Protein 7VTK (pdb70)

B-factor: mean 21.75, std 7.98, range [7.09, 52.92]

Sequence (373 aa):
ATCELALENKSLPGTVHAYVTGHEQGTDRWVLLRPDGSVYRPDSPGAPQTPLPVDCAIPLKGAGAGPVVMTLPQMYGARVYFVRDDKLDFYLNPGPSLVEPAFATPTDPNYGRTWSFCEFTFNPQQLYANISYVDLVTALPIGLTLEGDSTHTVAPLPDGAVQRIADDLTAQAASDGQPWDKLVTRGSDGQVLRVVSPQNLMAPFFDRPDQMPFRDLFTAQIDEVWEKYRSTDLRIDLQGGRGTLAGRVSGDTLTFEGGHTFVKPTSKDIFTCNHGPFANDPADSDDKKALLARIAAGFNRSIMLSHPQQPNGTTVADYYKGGVTNHWSRVVHANSPIGYAFPYDDVRPDGEPDVSGAAHDGNPRRFTVSVGS

Radius of gyration: 21.3 Å; Cα contacts (8 Å, |Δi|>4): 902; chains: 1; bounding box: 56×51×54 Å

InterPro domains:
  IPR006311 Twin-arginine translocation pathway, signal sequence [PS51318] (1-33)
  IPR032477 Glycoside hydrolase 64 [PF16483] (35-404)
  IPR032477 Glycoside hydrolase 64 [PS52006] (31-406)
  IPR037176 Osmotin/thaumatin-like superfamily [G3DSA:2.60.110.10] (38-381)
  IPR037398 Glucan endo-1,3-beta-glucosidase [PTHR38165] (27-406)
  IPR042517 Beta-1,3-glucanase, N-terminal, subdomain 2 [G3DSA:3.30.920.50] (247-358)

Organism: Streptomyces pratensis (strain ATCC 33331 / IAF-45CD) (NCBI:txid591167)

Nearest PDB structures (foldseek):
  7vtk-assembly1_A  TM=1.003E+00  e=3.855E-87  Streptomyces pratensis
  7vtm-assembly1_A  TM=1.001E+00  e=2.405E-84  Streptomyces pratensis
  3gd9-assembly1_A  TM=8.889E-01  e=5.526E-34  Streptomyces matensis
  5h4e-assembly1_A  TM=7.326E-01  e=1.638E-24  Clostridium beijerinckii NCIMB 8052
  5h9y-assembly1_A  TM=7.508E-01  e=4.128E-17  Paenibacillus barengoltzii

Structure (mmCIF, N/CA/C/O backbone):
data_7VTK
#
_entry.id   7VTK
#
_cell.length_a   78.989
_cell.length_b   78.989
_cell.length_c   157.647
_cell.angle_alpha   90.000
_cell.angle_beta   90.000
_cell.angle_gamma   120.000
#
_symmetry.space_group_name_H-M   'P 32 2 1'
#
loop_
_entity.id
_entity.type
_entity.pdbx_description
1 polymer bata-1,3-glucanase
2 water water
#
loop_
_atom_site.group_PDB
_atom_site.id
_atom_site.type_symbol
_atom_site.label_atom_id
_atom_site.label_alt_id
_atom_site.label_comp_id
_atom_site.label_asym_id
_atom_site.label_entity_id
_atom_site.label_seq_id
_atom_site.pdbx_PDB_ins_code
_atom_site.Cartn_x
_atom_site.Cartn_y
_atom_site.Cartn_z
_atom_site.occupancy
_atom_site.B_iso_or_equiv
_atom_site.auth_seq_id
_atom_site.auth_comp_id
_atom_site.auth_asym_id
_atom_site.auth_atom_id
_atom_site.pdbx_PDB_model_num
ATOM 1 N N . ALA A 1 1 ? -15.85933 11.88385 169.67380 1.000 43.93449 1 ALA A N 1
ATOM 2 C CA . ALA A 1 1 ? -14.98177 11.92614 170.83990 1.000 38.93372 1 ALA A CA 1
ATOM 3 C C . ALA A 1 1 ? -15.35811 13.08131 171.76812 1.000 39.09232 1 ALA A C 1
ATOM 4 O O . ALA A 1 1 ? -15.73017 14.16762 171.31612 1.000 40.20991 1 ALA A O 1
ATOM 6 N N . THR A 1 2 ? -15.29392 12.83768 173.06845 1.000 40.60147 2 THR A N 1
ATOM 7 C CA . THR A 1 2 ? -15.34867 13.91257 174.04532 1.000 37.48827 2 THR A CA 1
ATOM 8 C C . THR A 1 2 ? -14.09933 13.85267 174.91255 1.000 36.59394 2 THR A C 1
ATOM 9 O O . THR A 1 2 ? -13.23188 12.99058 174.75503 1.000 37.20192 2 THR A O 1
ATOM 13 N N . CYS A 1 3 ? -14.03024 14.78630 175.84729 1.000 32.27254 3 CYS A N 1
ATOM 14 C CA . CYS A 1 3 ? -12.83869 14.98827 176.64041 1.000 32.74271 3 CYS A CA 1
ATOM 15 C C . CYS A 1 3 ? -13.29109 15.52007 177.98521 1.000 29.49900 3 CYS A C 1
ATOM 16 O O . CYS A 1 3 ? -14.34314 16.15752 178.09010 1.000 30.67735 3 CYS A O 1
ATOM 19 N N . GLU A 1 4 ? -12.52131 15.21899 179.01987 1.000 26.64088 4 GLU A N 1
ATOM 20 C CA . GLU A 1 4 ? -12.81458 15.77748 180.32579 1.000 24.73709 4 GLU A CA 1
ATOM 21 C C . GLU A 1 4 ? -12.31497 17.20986 180.37204 1.000 27.93868 4 GLU A C 1
ATOM 22 O O . GLU A 1 4 ? -11.20696 17.50605 179.91644 1.000 26.52294 4 GLU A O 1
ATOM 28 N N . LEU A 1 5 ? -13.14504 18.09683 180.88579 1.000 24.35604 5 LEU A N 1
ATOM 29 C CA . LEU A 1 5 ? -12.75046 19.45698 181.20311 1.000 23.19381 5 LEU A CA 1
ATOM 30 C C . LEU A 1 5 ? -12.67599 19.54663 182.71781 1.000 26.12535 5 LEU A C 1
ATOM 31 O O . LEU A 1 5 ? -13.68902 19.37652 183.40416 1.000 28.37346 5 LEU A O 1
ATOM 36 N N . ALA A 1 6 ? -11.47635 19.77070 183.23615 1.000 22.78955 6 ALA A N 1
ATOM 37 C CA . ALA A 1 6 ? -11.26122 19.96364 184.66369 1.000 23.67664 6 ALA A CA 1
ATOM 38 C C . ALA A 1 6 ? -11.02754 21.44666 184.90562 1.000 22.55497 6 ALA A C 1
ATOM 39 O O . ALA A 1 6 ? -10.12772 22.04414 184.30413 1.000 19.65956 6 ALA A O 1
ATOM 41 N N . LEU A 1 7 ? -11.86424 22.04418 185.74108 1.000 17.57124 7 LEU A N 1
ATOM 42 C CA . LEU A 1 7 ? -11.78200 23.45541 186.07273 1.000 17.34099 7 LEU A CA 1
ATOM 43 C C . LEU A 1 7 ? -11.36962 23.55901 187.52972 1.000 21.97832 7 LEU A C 1
ATOM 44 O O . LEU A 1 7 ? -12.04424 23.01251 188.40643 1.000 25.00463 7 LEU A O 1
ATOM 49 N N . GLU A 1 8 ? -10.26299 24.23822 187.78331 1.000 19.34472 8 GLU A N 1
ATOM 50 C CA . GLU A 1 8 ? -9.62813 24.21581 189.08934 1.000 20.73797 8 GLU A CA 1
ATOM 51 C C . GLU A 1 8 ? -9.29294 25.62574 189.53707 1.000 23.34805 8 GLU A C 1
ATOM 52 O O . GLU A 1 8 ? -8.79163 26.44565 188.75999 1.000 19.80512 8 GLU A O 1
ATOM 57 N N . ASN A 1 9 ? -9.56563 25.90188 190.79287 1.000 20.97559 9 ASN A N 1
ATOM 58 C CA . ASN A 1 9 ? -9.02513 27.07488 191.45465 1.000 21.72834 9 ASN A CA 1
ATOM 59 C C . ASN A 1 9 ? -7.99822 26.53693 192.43755 1.000 22.71906 9 ASN A C 1
ATOM 60 O O . ASN A 1 9 ? -8.34596 25.80759 193.37278 1.000 21.65582 9 ASN A O 1
ATOM 65 N N . LYS A 1 10 ? -6.73135 26.85632 192.19636 1.000 23.74907 10 LYS A N 1
ATOM 66 C CA . LYS A 1 10 ? -5.66167 26.28327 192.99937 1.000 24.39023 10 LYS A CA 1
ATOM 67 C C . LYS A 1 10 ? -5.49991 26.96904 194.34571 1.000 19.89156 10 LYS A C 1
ATOM 68 O O . LYS A 1 10 ? -4.98009 26.35449 195.27904 1.000 24.34182 10 LYS A O 1
ATOM 74 N N . SER A 1 11 ? -5.91870 28.21918 194.47901 1.000 18.48835 11 SER A N 1
ATOM 75 C CA . SER A 1 11 ? -5.38618 28.98920 195.59112 1.000 22.80703 11 SER A CA 1
ATOM 76 C C . SER A 1 11 ? -6.13952 30.28343 195.83003 1.000 23.06271 11 SER A C 1
ATOM 77 O O . SER A 1 11 ? -5.82964 31.01542 196.77331 1.000 25.54399 11 SER A O 1
ATOM 80 N N . LEU A 1 12 ? -7.07706 30.59656 194.98010 1.000 18.51608 12 LEU A N 1
ATOM 81 C CA . LEU A 1 12 ? -7.63423 31.92453 195.17083 1.000 19.54724 12 LEU A CA 1
ATOM 82 C C . LEU A 1 12 ? -8.79930 31.85579 196.14187 1.000 22.99362 12 LEU A C 1
ATOM 83 O O . LEU A 1 12 ? -9.69001 31.01286 195.97404 1.000 22.35355 12 LEU A O 1
ATOM 88 N N . PRO A 1 13 ? -8.82271 32.69801 197.16202 1.000 22.43731 13 PRO A N 1
ATOM 89 C CA . PRO A 1 13 ? -9.97086 32.71204 198.06222 1.000 23.08355 13 PRO A CA 1
ATOM 90 C C . PRO A 1 13 ? -11.18570 33.29853 197.36220 1.000 24.04764 13 PRO A C 1
ATOM 91 O O . PRO A 1 13 ? -11.08920 34.03519 196.37809 1.000 22.54071 13 PRO A O 1
ATOM 95 N N . GLY A 1 14 ? -12.34135 32.99869 197.91715 1.000 27.43442 14 GLY A N 1
ATOM 96 C CA . GLY A 1 14 ? -13.55101 33.57647 197.40467 1.000 22.93614 14 GLY A CA 1
ATOM 97 C C . GLY A 1 14 ? -14.10146 32.73325 196.27797 1.000 25.90864 14 GLY A C 1
ATOM 98 O O . GLY A 1 14 ? -13.73673 31.57180 196.06886 1.000 24.35794 14 GLY A O 1
ATOM 99 N N . THR A 1 15 ? -14.99217 33.34647 195.52772 1.000 23.82507 15 THR A N 1
ATOM 100 C CA . THR A 1 15 ? -15.77091 32.60488 194.55978 1.000 25.03093 15 THR A CA 1
ATOM 101 C C . THR A 1 15 ? -15.14275 32.74334 193.18784 1.000 15.51622 15 THR A C 1
ATOM 102 O O . THR A 1 15 ? -14.78699 33.84926 192.76568 1.000 21.15811 15 THR A O 1
ATOM 106 N N . VAL A 1 16 ? -15.01405 31.61506 192.50275 1.000 17.80794 16 VAL A N 1
ATOM 107 C CA . VAL A 1 16 ? -14.57567 31.58394 191.12118 1.000 17.77904 16 VAL A CA 1
ATOM 108 C C . VAL A 1 16 ? -15.59784 30.80114 190.32101 1.000 15.62369 16 VAL A C 1
ATOM 109 O O . VAL A 1 16 ? -15.90634 29.64766 190.64886 1.000 19.46524 16 VAL A O 1
ATOM 113 N N . HIS A 1 17 ? -16.10906 31.41806 189.27612 1.000 16.46712 17 HIS A N 1
ATOM 114 C CA . HIS A 1 17 ? -16.94798 30.73279 188.31513 1.000 16.56929 17 HIS A CA 1
ATOM 115 C C . HIS A 1 17 ? -16.19998 30.62082 186.99931 1.000 15.28841 17 HIS A C 1
ATOM 116 O O . HIS A 1 17 ? -15.48762 31.54176 186.60296 1.000 14.53083 17 HIS A O 1
ATOM 123 N N . ALA A 1 18 ? -16.37456 29.49581 186.33250 1.000 16.10292 18 ALA A N 1
ATOM 124 C CA . ALA A 1 18 ? -15.89705 29.33692 184.97754 1.000 14.74831 18 ALA A CA 1
ATOM 125 C C . ALA A 1 18 ? -17.08163 29.41688 184.02625 1.000 21.21324 18 ALA A C 1
ATOM 126 O O . ALA A 1 18 ? -18.21763 29.10308 184.39984 1.000 17.37133 18 ALA A O 1
ATOM 128 N N . TYR A 1 19 ? -16.82185 29.90046 182.81837 1.000 12.84927 19 TYR A N 1
ATOM 129 C CA . TYR A 1 19 ? -17.74796 29.73969 181.70514 1.000 15.48708 19 TYR A CA 1
ATOM 130 C C . TYR A 1 19 ? -17.01029 29.01780 180.59952 1.000 23.08140 19 TYR A C 1
ATOM 131 O O . TYR A 1 19 ? -15.81373 29.23387 180.39767 1.000 16.70586 19 TYR A O 1
ATOM 140 N N . VAL A 1 20 ? -17.71654 28.15601 179.89229 1.000 16.30229 20 VAL A N 1
ATOM 141 C CA . VAL A 1 20 ? -17.17145 27.51765 178.71500 1.000 17.41932 20 VAL A CA 1
ATOM 142 C C . VAL A 1 20 ? -18.09197 27.88042 177.57056 1.000 21.20774 20 VAL A C 1
ATOM 143 O O . VAL A 1 20 ? -19.27474 27.52004 177.57985 1.000 20.09943 20 VAL A O 1
ATOM 147 N N . THR A 1 21 ? -17.57339 28.63809 176.62192 1.000 15.60725 21 THR A N 1
ATOM 148 C CA . THR A 1 21 ? -18.32336 29.03250 175.44934 1.000 16.40997 21 THR A CA 1
ATOM 149 C C . THR A 1 21 ? -17.59488 28.52764 174.21798 1.000 18.83585 21 THR A C 1
ATOM 150 O O . THR A 1 21 ? -16.38074 28.32703 174.24198 1.000 17.68956 21 THR A O 1
ATOM 154 N N . GLY A 1 22 ? -18.34691 28.31628 173.14904 1.000 14.95432 22 GLY A N 1
ATOM 155 C CA . GLY A 1 22 ? -17.74365 27.94677 171.88960 1.000 17.34247 22 GLY A CA 1
ATOM 156 C C . GLY A 1 22 ? -18.81721 27.71324 170.85248 1.000 21.77159 22 GLY A C 1
ATOM 157 O O . GLY A 1 22 ? -20.00225 27.96928 171.08223 1.000 16.40392 22 GLY A O 1
ATOM 158 N N . HIS A 1 23 ? -18.38742 27.20803 169.70793 1.000 20.12381 23 HIS A N 1
ATOM 159 C CA . HIS A 1 23 ? -19.29568 26.87458 168.62448 1.000 21.56549 23 HIS A CA 1
ATOM 160 C C . HIS A 1 23 ? -19.32851 25.36920 168.46805 1.000 19.95796 23 HIS A C 1
ATOM 161 O O . HIS A 1 23 ? -18.28115 24.73044 168.36556 1.000 21.75260 23 HIS A O 1
ATOM 168 N N . GLU A 1 24 ? -20.52551 24.80385 168.47074 1.000 23.21088 24 GLU A N 1
ATOM 169 C CA . GLU A 1 24 ? -20.64262 23.36478 168.34026 1.000 29.44564 24 GLU A CA 1
ATOM 170 C C . GLU A 1 24 ? -20.17876 22.93439 166.95605 1.000 31.16797 24 GLU A C 1
ATOM 171 O O . GLU A 1 24 ? -20.52712 23.56024 165.94924 1.000 28.53153 24 GLU A O 1
ATOM 176 N N . GLN A 1 25 ? -19.36196 21.88363 166.91949 1.000 38.56229 25 GLN A N 1
ATOM 177 C CA . GLN A 1 25 ? -18.82074 21.39474 165.66010 1.000 38.52517 25 GLN A CA 1
ATOM 178 C C . GLN A 1 25 ? -19.95903 21.00730 164.72761 1.000 43.76799 25 GLN A C 1
ATOM 179 O O . GLN A 1 25 ? -20.85361 20.24391 165.10506 1.000 40.16426 25 GLN A O 1
ATOM 181 N N . GLY A 1 26 ? -19.94050 21.57050 163.52057 1.000 44.26984 26 GLY A N 1
ATOM 182 C CA . GLY A 1 26 ? -20.95557 21.28291 162.52813 1.000 41.48839 26 GLY A CA 1
ATOM 183 C C . GLY A 1 26 ? -22.03003 22.34554 162.47528 1.000 42.88961 26 GLY A C 1
ATOM 184 O O . GLY A 1 26 ? -22.13583 23.10553 161.50323 1.000 41.53043 26 GLY A O 1
ATOM 185 N N . THR A 1 27 ? -22.82759 22.41947 163.54078 1.000 42.25786 27 THR A N 1
ATOM 186 C CA . THR A 1 27 ? -23.94154 23.35537 163.56083 1.000 38.53621 27 THR A CA 1
ATOM 187 C C . THR A 1 27 ? -23.48026 24.80316 163.59042 1.000 36.47334 27 THR A C 1
ATOM 188 O O . THR A 1 27 ? -24.27989 25.69563 163.29120 1.000 41.33735 27 THR A O 1
ATOM 192 N N . ASP A 1 28 ? -22.21315 25.05264 163.93348 1.000 32.32343 28 ASP A N 1
ATOM 193 C CA . ASP A 1 28 ? -21.65255 26.38527 164.14884 1.000 30.36378 28 ASP A CA 1
ATOM 194 C C . ASP A 1 28 ? -22.38027 27.16613 165.24222 1.000 31.66639 28 ASP A C 1
ATOM 195 O O . ASP A 1 28 ? -22.12245 28.36475 165.42484 1.000 29.25554 28 ASP A O 1
ATOM 197 N N . ARG A 1 29 ? -23.27356 26.52337 165.98641 1.000 26.41932 29 ARG A N 1
ATOM 198 C CA . ARG A 1 29 ? -24.11187 27.25267 166.92113 1.000 27.67997 29 ARG A CA 1
ATOM 199 C C . ARG A 1 29 ? -23.36291 27.48188 168.22037 1.000 21.15243 29 ARG A C 1
ATOM 200 O O . ARG A 1 29 ? -22.73283 26.56446 168.76218 1.000 22.43608 29 ARG A O 1
ATOM 208 N N . TRP A 1 30 ? -23.42482 28.71521 168.69718 1.000 20.40259 30 TRP A N 1
ATOM 209 C CA . TRP A 1 30 ? -22.94389 29.04126 170.02620 1.000 22.70776 30 TRP A CA 1
ATOM 210 C C . TRP A 1 30 ? -23.43824 28.02560 171.03812 1.000 23.27398 30 TRP A C 1
ATOM 211 O O . TRP A 1 30 ? -24.62670 27.70315 171.09366 1.000 22.64645 30 TRP A O 1
ATOM 222 N N . VAL A 1 31 ? -22.52053 27.50410 171.82964 1.000 19.71068 31 VAL A N 1
ATOM 223 C CA . VAL A 1 31 ? -22.88683 26.65109 172.94315 1.000 16.55685 31 VAL A CA 1
ATOM 224 C C . VAL A 1 31 ? -22.16945 27.15258 174.18161 1.000 19.64861 31 VAL A C 1
ATOM 225 O O . VAL A 1 31 ? -21.11679 27.79398 174.10128 1.000 17.84136 31 VAL A O 1
ATOM 229 N N . LEU A 1 32 ? -22.76119 26.87028 175.32934 1.000 17.82643 32 LEU A N 1
ATOM 230 C CA . LEU A 1 32 ? -22.13881 27.11652 176.61324 1.000 14.76579 32 LEU A CA 1
ATOM 231 C C . LEU A 1 32 ? -22.25419 25.84545 177.41812 1.000 20.45980 32 LEU A C 1
ATOM 232 O O . LEU A 1 32 ? -23.29664 25.18154 177.40042 1.000 20.61591 32 LEU A O 1
ATOM 237 N N . LEU A 1 33 ? -21.16488 25.46643 178.06723 1.000 16.00797 33 LEU A N 1
ATOM 238 C CA . LEU A 1 33 ? -21.24956 24.37526 179.01294 1.000 19.10691 33 LEU A CA 1
ATOM 239 C C . LEU A 1 33 ? -21.95546 24.88403 180.25459 1.000 24.30004 33 LEU A C 1
ATOM 240 O O . LEU A 1 33 ? -21.80130 26.04508 180.64076 1.000 23.39908 33 LEU A O 1
ATOM 245 N N . ARG A 1 34 ? -22.77625 24.03914 180.84126 1.000 23.39650 34 ARG A N 1
ATOM 246 C CA . ARG A 1 34 ? -23.54386 24.46154 181.99638 1.000 24.87729 34 ARG A CA 1
ATOM 247 C C . ARG A 1 34 ? -22.96892 23.84411 183.25257 1.000 24.55269 34 ARG A C 1
ATOM 248 O O . ARG A 1 34 ? -22.31340 22.79756 183.19413 1.000 28.85454 34 ARG A O 1
ATOM 256 N N . PRO A 1 35 ? -23.18851 24.46742 184.41362 1.000 25.25918 35 PRO A N 1
ATOM 257 C CA . PRO A 1 35 ? -22.73128 23.85064 185.66682 1.000 26.06484 35 PRO A CA 1
ATOM 258 C C . PRO A 1 35 ? -23.17659 22.41508 185.82729 1.000 32.17622 35 PRO A C 1
ATOM 259 O O . PRO A 1 35 ? -22.42864 21.61370 186.39818 1.000 32.34134 35 PRO A O 1
ATOM 263 N N . 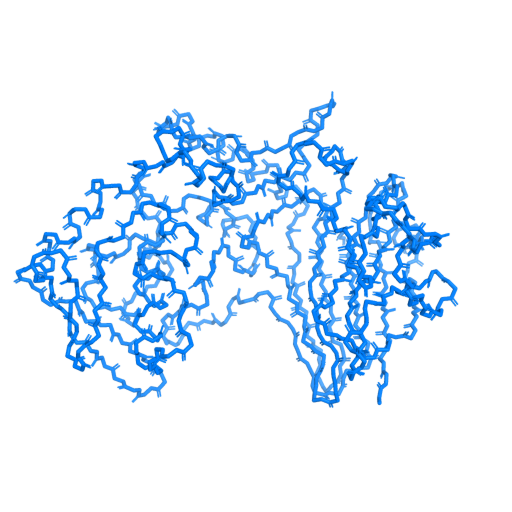ASP A 1 36 ? -24.36080 22.04848 185.32563 1.000 31.38201 36 ASP A N 1
ATOM 264 C CA . ASP A 1 36 ? -24.82601 20.67400 185.47143 1.000 34.37638 36 ASP A CA 1
ATOM 265 C C . ASP A 1 36 ? -24.17274 19.71358 184.47540 1.000 30.55980 36 ASP A C 1
ATOM 266 O O . ASP A 1 36 ? -24.55387 18.53976 184.42868 1.000 32.09421 36 ASP A O 1
ATOM 271 N N . GLY A 1 37 ? -23.19005 20.17290 183.69855 1.000 33.30391 37 GLY A N 1
ATOM 272 C CA . GLY A 1 37 ? -22.51617 19.32773 182.73578 1.000 30.95566 37 GLY A CA 1
ATOM 273 C C . GLY A 1 37 ? -23.15441 19.28658 181.36305 1.000 36.62787 37 GLY A C 1
ATOM 274 O O . GLY A 1 37 ? -22.51855 18.81389 180.40923 1.000 30.97015 37 GLY A O 1
ATOM 275 N N . SER A 1 38 ? -24.38619 19.76066 181.22731 1.000 35.11196 38 SER A N 1
ATOM 276 C CA . SER A 1 38 ? -25.04168 19.75691 179.93383 1.000 32.02511 38 SER A CA 1
ATOM 277 C C . SER A 1 38 ? -24.63864 20.99045 179.13740 1.000 29.23877 38 SER A C 1
ATOM 278 O O . SER A 1 38 ? -24.02833 21.92668 179.65135 1.000 28.69179 38 SER A O 1
ATOM 281 N N . VAL A 1 39 ? -25.00270 20.98592 177.86630 1.000 26.90005 39 VAL A N 1
ATOM 282 C CA . VAL A 1 39 ? -24.74186 22.09792 176.96616 1.000 21.98633 39 VAL A CA 1
ATOM 283 C C . VAL A 1 39 ? -25.97607 22.98117 176.89589 1.000 23.70895 39 VAL A C 1
ATOM 284 O O . VAL A 1 39 ? -27.10836 22.49321 176.81992 1.000 23.33181 39 VAL A O 1
ATOM 288 N N . TYR A 1 40 ? -25.76159 24.28092 176.92766 1.000 18.06529 40 TYR A N 1
ATOM 289 C CA . TYR A 1 40 ? -26.79620 25.24791 176.62671 1.000 19.05071 40 TYR A CA 1
ATOM 290 C C . TYR A 1 40 ? -26.51217 25.81467 175.24587 1.000 22.36439 40 TYR A C 1
ATOM 291 O O . TYR A 1 40 ? -25.47218 26.44500 175.02816 1.000 22.01287 40 TYR A O 1
ATOM 300 N N . ARG A 1 41 ? -27.42332 25.57181 174.31514 1.000 17.36428 41 ARG A N 1
ATOM 301 C CA . ARG A 1 41 ? -27.33757 26.11371 172.96426 1.000 17.07655 41 ARG A CA 1
ATOM 302 C C . ARG A 1 41 ? -28.35445 27.23745 172.85372 1.000 21.11301 41 ARG A C 1
ATOM 303 O O . ARG A 1 41 ? -29.54998 26.97269 172.66386 1.000 22.29449 41 ARG A O 1
ATOM 310 N N . PRO A 1 42 ? -27.95292 28.49519 173.01094 1.000 23.45507 42 PRO A N 1
ATOM 311 C CA . PRO A 1 42 ? -28.93508 29.58172 172.99944 1.000 21.79134 42 PRO A CA 1
ATOM 312 C C . PRO A 1 42 ? -29.68757 29.63722 171.68036 1.000 27.98466 42 PRO A C 1
ATOM 313 O O . PRO A 1 42 ? -29.11709 29.44080 170.60660 1.000 20.28391 42 PRO A O 1
ATOM 317 N N . ASP A 1 43 ? -30.98125 29.91671 171.76919 1.000 20.39477 43 ASP A N 1
ATOM 318 C CA . ASP A 1 43 ? -31.68036 30.31757 170.56750 1.000 25.40727 43 ASP A CA 1
ATOM 319 C C . ASP A 1 43 ? -31.42338 31.78875 170.29877 1.000 20.39780 43 ASP A C 1
ATOM 320 O O . ASP A 1 43 ? -30.99563 32.54364 171.17727 1.000 20.07695 43 ASP A O 1
ATOM 325 N N . SER A 1 44 ? -31.67093 32.19411 169.06448 1.000 20.52908 44 SER A N 1
ATOM 326 C CA . SER A 1 44 ? -31.57359 33.60512 168.74547 1.000 18.89316 44 SER A CA 1
ATOM 327 C C . SER A 1 44 ? -32.56850 34.37272 169.60290 1.000 22.48754 44 SER A C 1
ATOM 328 O O . SER A 1 44 ? -33.72725 33.95290 169.72423 1.000 20.71330 44 SER A O 1
ATOM 331 N N . PRO A 1 45 ? -32.15906 35.46668 170.22789 1.000 21.89126 45 PRO A N 1
ATOM 332 C CA . PRO A 1 45 ? -33.07144 36.22315 171.07761 1.000 23.05277 45 PRO A CA 1
ATOM 333 C C . PRO A 1 45 ? -33.94477 37.16027 170.26032 1.000 22.03074 45 PRO A C 1
ATOM 334 O O . PRO A 1 45 ? -33.63136 37.52809 169.12488 1.000 21.32965 45 PRO A O 1
ATOM 338 N N . GLY A 1 46 ? -35.05338 37.56156 170.87690 1.000 26.25691 46 GLY A N 1
ATOM 339 C CA . GLY A 1 46 ? -35.93097 38.51795 170.24089 1.000 23.64616 46 GLY A CA 1
ATOM 340 C C . GLY A 1 46 ? -35.40749 39.93277 170.21960 1.000 27.85306 46 GLY A C 1
ATOM 341 O O . GLY A 1 46 ? -35.99927 40.78431 169.54889 1.000 27.86636 46 GLY A O 1
ATOM 342 N N . ALA A 1 47 ? -34.31384 40.20801 170.91916 1.000 25.12794 47 ALA A N 1
ATOM 343 C CA . ALA A 1 47 ? -33.81796 41.56958 171.00941 1.000 22.11988 47 ALA A CA 1
ATOM 344 C C . ALA A 1 47 ? -32.31413 41.51523 171.22415 1.000 24.39906 47 ALA A C 1
ATOM 345 O O . ALA A 1 47 ? -31.80264 40.51574 171.73820 1.000 19.19960 47 ALA A O 1
ATOM 347 N N . PRO A 1 48 ? -31.58951 42.55776 170.83831 1.000 27.00236 48 PRO A N 1
ATOM 348 C CA . PRO A 1 48 ? -30.15916 42.60234 171.14152 1.000 25.74207 48 PRO A CA 1
ATOM 349 C C . PRO A 1 48 ? -29.93197 42.74209 172.63598 1.000 27.27595 48 PRO A C 1
ATOM 350 O O . PRO A 1 48 ? -30.83592 43.07953 173.40883 1.000 20.68680 48 PRO A O 1
ATOM 354 N N . GLN A 1 49 ? -28.69626 42.45916 173.04200 1.000 22.74565 49 GLN A N 1
ATOM 355 C CA . GLN A 1 49 ? -28.30748 42.63014 174.43278 1.000 18.54453 49 GLN A CA 1
ATOM 356 C C . GLN A 1 49 ? -29.25126 41.87064 175.36000 1.000 18.98873 49 GLN A C 1
ATOM 357 O O . GLN A 1 49 ? -29.56502 42.31430 176.46253 1.000 20.50767 49 GLN A O 1
ATOM 363 N N . THR A 1 50 ? -29.73276 40.73069 174.90767 1.000 17.82399 50 THR A N 1
ATOM 364 C CA . THR A 1 50 ? -30.59026 39.91254 175.74106 1.000 19.18265 50 THR A CA 1
ATOM 365 C C . THR A 1 50 ? -29.73847 39.15066 176.74271 1.000 19.52892 50 THR A C 1
ATOM 366 O O . THR A 1 50 ? -28.85559 38.39119 176.33284 1.000 17.57994 50 THR A O 1
ATOM 370 N N . PRO A 1 51 ? -29.96244 39.31554 178.04143 1.000 18.45249 51 PRO A N 1
ATOM 371 C CA . PRO A 1 51 ? -29.18041 38.55382 179.01908 1.000 21.66978 51 PRO A CA 1
ATOM 372 C C . PRO A 1 51 ? -29.28516 37.06963 178.74043 1.000 21.41933 51 PRO A C 1
ATOM 373 O O . PRO A 1 51 ? -30.33737 36.56964 178.33768 1.000 18.26535 51 PRO A O 1
ATOM 377 N N . LEU A 1 52 ? -28.17429 36.36805 178.93027 1.000 14.70057 52 LEU A N 1
ATOM 378 C CA . LEU A 1 52 ? -28.16062 34.93581 178.73776 1.000 15.87477 52 LEU A CA 1
ATOM 379 C C . LEU A 1 52 ? -29.27393 34.28200 179.55986 1.000 20.37311 52 LEU A C 1
ATOM 380 O O . LEU A 1 52 ? -29.27622 34.39707 180.79531 1.000 18.23424 52 LEU A O 1
ATOM 385 N N . PRO A 1 53 ? -30.22321 33.59458 178.92113 1.000 19.78398 53 PRO A N 1
ATOM 386 C CA . PRO A 1 53 ? -31.39319 33.08440 179.65787 1.000 20.11666 53 PRO A CA 1
ATOM 387 C C . PRO A 1 53 ? -31.05383 32.02615 180.67389 1.000 21.54123 53 PRO A C 1
ATOM 388 O O . PRO A 1 53 ? -31.87115 31.75761 181.55879 1.000 18.72826 53 PRO A O 1
ATOM 392 N N . VAL A 1 54 ? -29.90231 31.38155 180.55445 1.000 17.23354 54 VAL A N 1
ATOM 393 C CA . VAL A 1 54 ? -29.50709 30.31222 181.45297 1.000 13.67359 54 VAL A CA 1
ATOM 394 C C . VAL A 1 54 ? -28.23076 30.75505 182.14304 1.000 18.36249 54 VAL A C 1
ATOM 395 O O . VAL A 1 54 ? -27.35352 31.34280 181.50669 1.000 17.65920 54 VAL A O 1
ATOM 399 N N . ASP A 1 55 ? -28.13840 30.50020 183.44148 1.000 17.64464 55 ASP A N 1
ATOM 400 C CA . ASP A 1 55 ? -26.91347 30.79962 184.17404 1.000 14.82402 55 ASP A CA 1
ATOM 401 C C . ASP A 1 55 ? -25.91291 29.71142 183.82027 1.000 13.24822 55 ASP A C 1
ATOM 402 O O . ASP A 1 55 ? -26.02438 28.56821 184.26014 1.000 13.79302 55 ASP A O 1
ATOM 407 N N . CYS A 1 56 ? -24.94930 30.04998 182.97849 1.000 18.20244 56 CYS A N 1
ATOM 408 C CA . CYS A 1 56 ? -23.94605 29.08225 182.57847 1.000 15.56101 56 CYS A CA 1
ATOM 409 C C . CYS A 1 56 ? -22.67430 29.21213 183.38814 1.000 18.51311 56 CYS A C 1
ATOM 410 O O . CYS A 1 56 ? -21.66926 28.57726 183.05307 1.000 20.11469 56 CYS A O 1
ATOM 413 N N . ALA A 1 57 ? -22.70082 30.01378 184.44498 1.000 18.96767 57 ALA A N 1
ATOM 414 C CA . ALA A 1 57 ? -21.57000 30.08403 185.35785 1.000 15.16385 57 ALA A CA 1
ATOM 415 C C . ALA A 1 57 ? -21.34542 28.72657 185.99624 1.000 19.90913 57 ALA A C 1
ATOM 416 O O . ALA A 1 57 ? -22.27325 28.11039 186.52010 1.000 18.32917 57 ALA A O 1
ATOM 418 N N . ILE A 1 58 ? -20.11483 28.24221 185.91617 1.000 15.70606 58 ILE A N 1
ATOM 419 C CA . ILE A 1 58 ? -19.75622 26.96441 186.50756 1.000 15.56334 58 ILE A CA 1
ATOM 420 C C . ILE A 1 58 ? -18.99639 27.28596 187.78398 1.000 20.01537 58 ILE A C 1
ATOM 421 O O . ILE A 1 58 ? -17.82632 27.68744 187.71968 1.000 20.27009 58 ILE A O 1
ATOM 426 N N . PRO A 1 59 ? -19.62880 27.17288 188.94641 1.000 19.96925 59 PRO A N 1
ATOM 427 C CA . PRO A 1 59 ? -18.92193 27.44889 190.19851 1.000 21.13116 59 PRO A CA 1
ATOM 428 C C . PRO A 1 59 ? -17.76895 26.48423 190.39273 1.000 18.88628 59 PRO A C 1
ATOM 429 O O . PRO A 1 59 ? -17.92486 25.26873 190.29001 1.000 21.61356 59 PRO A O 1
ATOM 433 N N . LEU A 1 60 ? -16.59677 27.04682 190.64479 1.000 20.79172 60 LEU A N 1
ATOM 434 C CA . LEU A 1 60 ? -15.44321 26.22993 190.95205 1.000 21.09997 60 LEU A CA 1
ATOM 435 C C . LEU A 1 60 ? -15.46271 25.86330 192.42281 1.000 20.42115 60 LEU A C 1
ATOM 436 O O . LEU A 1 60 ? -15.89616 26.64675 193.27198 1.000 21.96734 60 LEU A O 1
ATOM 441 N N . LYS A 1 61 ? -14.98944 24.66083 192.71799 1.000 19.69985 61 LYS A N 1
ATOM 442 C CA . LYS A 1 61 ? -14.70435 24.29852 194.09823 1.000 26.31156 61 LYS A CA 1
ATOM 443 C C . LYS A 1 61 ? -13.75227 25.32080 194.71234 1.000 25.20810 61 LYS A C 1
ATOM 444 O O . LYS A 1 61 ? -13.07960 26.07053 193.99259 1.000 24.57917 61 LYS A O 1
ATOM 450 N N . GLY A 1 62 ? -13.72232 25.39560 196.03869 1.000 25.78036 62 GLY A N 1
ATOM 451 C CA . GLY A 1 62 ? -12.85227 26.34831 196.69090 1.000 27.04488 62 GLY A CA 1
ATOM 452 C C . GLY A 1 62 ? -11.39696 26.10511 196.34319 1.000 26.14842 62 GLY A C 1
ATOM 453 O O . GLY A 1 62 ? -11.01339 25.03567 195.86024 1.000 25.52286 62 GLY A O 1
ATOM 454 N N . ALA A 1 63 ? -10.58920 27.13744 196.57384 1.000 28.01148 63 ALA A N 1
ATOM 455 C CA . ALA A 1 63 ? -9.14438 27.08009 196.38790 1.000 22.96249 63 ALA A CA 1
ATOM 456 C C . ALA A 1 63 ? -8.57112 25.77323 196.91146 1.000 21.98287 63 ALA A C 1
ATOM 457 O O . ALA A 1 63 ? -8.74008 25.43325 198.08444 1.000 25.69488 63 ALA A O 1
ATOM 459 N N . GLY A 1 64 ? -7.92116 25.01843 196.03031 1.000 27.29954 64 GLY A N 1
ATOM 460 C CA . GLY A 1 64 ? -7.31813 23.75896 196.41261 1.000 25.31829 64 GLY A CA 1
ATOM 461 C C . GLY A 1 64 ? -8.27567 22.61193 196.64775 1.000 26.45023 64 GLY A C 1
ATOM 462 O O . GLY A 1 64 ? -7.82146 21.50617 196.95693 1.000 25.53395 64 GLY A O 1
ATOM 463 N N . ALA A 1 65 ? -9.58022 22.81573 196.50920 1.000 25.97429 65 ALA A N 1
ATOM 464 C CA . ALA A 1 65 ? -10.50425 21.71346 196.75400 1.000 27.23431 65 ALA A CA 1
ATOM 465 C C . ALA A 1 65 ? -10.56018 20.71771 195.60066 1.000 29.64682 65 ALA A C 1
ATOM 466 O O . ALA A 1 65 ? -11.24219 19.69225 195.71034 1.000 28.28692 65 ALA A O 1
ATOM 468 N N . GLY A 1 66 ? -9.85993 20.97793 194.50451 1.000 30.04074 66 GLY A N 1
ATOM 469 C CA . GLY A 1 66 ? -9.88628 20.07418 193.38671 1.000 26.80375 66 GLY A CA 1
ATOM 470 C C . GLY A 1 66 ? -10.72753 20.61062 192.25283 1.000 27.26213 66 GLY A C 1
ATOM 471 O O . GLY A 1 66 ? -11.38459 21.65253 192.36527 1.000 26.87907 66 GLY A O 1
ATOM 472 N N . PRO A 1 67 ? -10.71036 19.91283 191.12364 1.000 27.05942 67 PRO A N 1
ATOM 473 C CA . PRO A 1 67 ? -11.40289 20.41629 189.93961 1.000 26.05014 67 PRO A CA 1
ATOM 474 C C . PRO A 1 67 ? -12.87780 20.05505 189.89344 1.000 23.28929 67 PRO A C 1
ATOM 475 O O . PRO A 1 67 ? -13.32049 19.00956 190.37242 1.000 29.30260 67 PRO A O 1
ATOM 479 N N . VAL A 1 68 ? -13.64123 20.97945 189.31739 1.000 23.86182 68 VAL A N 1
ATOM 480 C CA . VAL A 1 68 ? -14.91101 20.63034 188.69604 1.000 25.36070 68 VAL A CA 1
ATOM 481 C C . VAL A 1 68 ? -14.60219 19.91893 187.38638 1.000 27.76837 68 VAL A C 1
ATOM 482 O O . VAL A 1 68 ? -13.94134 20.47628 186.49882 1.000 26.29281 68 VAL A O 1
ATOM 486 N N . VAL A 1 69 ? -15.04903 18.67811 187.27058 1.000 23.56093 69 VAL A N 1
ATOM 487 C CA . VAL A 1 69 ? -14.79736 17.85942 186.09478 1.000 26.10319 69 VAL A CA 1
ATOM 488 C C . VAL A 1 69 ? -16.11612 17.69074 185.35804 1.000 32.72117 69 VAL A C 1
ATOM 489 O O . VAL A 1 69 ? -17.10628 17.23449 185.94024 1.000 31.59191 69 VAL A O 1
ATOM 493 N N . MET A 1 70 ? -16.13872 18.07528 184.08947 1.000 27.17706 70 MET A N 1
ATOM 494 C CA . MET A 1 70 ? -17.29471 17.85298 183.24330 1.000 31.94539 70 MET A CA 1
ATOM 495 C C . MET A 1 70 ? -16.83780 17.26904 181.91770 1.000 35.33691 70 MET A C 1
ATOM 496 O O . MET A 1 70 ? -15.65175 17.29264 181.57130 1.000 28.45961 70 MET A O 1
ATOM 501 N N . THR A 1 71 ? -17.79844 16.72916 181.18291 1.000 29.54221 71 THR A N 1
ATOM 502 C CA . THR A 1 71 ? -17.52242 16.21110 179.85610 1.000 26.94132 71 THR A CA 1
ATOM 503 C C . THR A 1 71 ? -17.51920 17.37164 178.87951 1.000 27.83274 71 THR A C 1
ATOM 504 O O . THR A 1 71 ? -18.53117 18.06052 178.71789 1.000 34.54511 71 THR A O 1
ATOM 508 N N . LEU A 1 72 ? -16.37024 17.61206 178.25754 1.000 27.75211 72 LEU A N 1
ATOM 509 C CA . LEU A 1 72 ? -16.24640 18.68339 177.28832 1.000 28.02372 72 LEU A CA 1
ATOM 510 C C . LEU A 1 72 ? -16.67488 18.14694 175.93543 1.000 27.47589 72 LEU A C 1
ATOM 511 O O . LEU A 1 72 ? -16.01849 17.23872 175.40743 1.000 28.60926 72 LEU A O 1
ATOM 516 N N . PRO A 1 73 ? -17.75805 18.63984 175.35377 1.000 28.11123 73 PRO A N 1
ATOM 517 C CA . PRO A 1 73 ? -18.08071 18.26841 173.97939 1.000 29.13544 73 PRO A CA 1
ATOM 518 C C . PRO A 1 73 ? -17.18845 19.02432 173.01647 1.000 25.17118 73 PRO A C 1
ATOM 519 O O . PRO A 1 73 ? -16.57323 20.04099 173.34880 1.000 23.09572 73 PRO A O 1
ATOM 523 N N . GLN A 1 74 ? -17.12307 18.50738 171.80458 1.000 21.21165 74 GLN A N 1
ATOM 524 C CA . GLN A 1 74 ? -16.32064 19.17027 170.79615 1.000 23.46405 74 GLN A CA 1
ATOM 525 C C . GLN A 1 74 ? -16.95848 20.49741 170.42991 1.000 24.48594 74 GLN A C 1
ATOM 526 O O . GLN A 1 74 ? -18.17984 20.61122 170.30178 1.000 26.58538 74 GLN A O 1
ATOM 532 N N . MET A 1 75 ? -16.11717 21.50944 170.28785 1.000 19.96261 75 MET A N 1
ATOM 533 C CA . MET A 1 75 ? -16.55177 22.85238 169.97165 1.000 20.34271 75 MET A CA 1
ATOM 534 C C . MET A 1 75 ? -15.32554 23.60880 169.51519 1.000 17.49382 75 MET A C 1
ATOM 535 O O . MET A 1 75 ? -14.19900 23.23245 169.84151 1.000 21.23643 75 MET A O 1
ATOM 540 N N . TYR A 1 76 ? -15.54880 24.68341 168.77513 1.000 17.36466 76 TYR A N 1
ATOM 541 C CA . TYR A 1 76 ? -14.44711 25.43696 168.21780 1.000 20.79694 76 TYR A CA 1
ATOM 542 C C . TYR A 1 76 ? -14.63572 26.90931 168.54237 1.000 18.97958 76 TYR A C 1
ATOM 543 O O . TYR A 1 76 ? -15.72706 27.36022 168.89367 1.000 18.96202 76 TYR A O 1
ATOM 552 N N . GLY A 1 77 ? -13.55625 27.66604 168.40626 1.000 17.55228 77 GLY A N 1
ATOM 553 C CA . GLY A 1 77 ? -13.58983 29.06780 168.74955 1.000 15.25122 77 GLY A CA 1
ATOM 554 C C . GLY A 1 77 ? -14.03798 29.19930 170.18801 1.000 16.78946 77 GLY A C 1
ATOM 555 O O . GLY A 1 77 ? -14.73919 30.13954 170.55766 1.000 19.71617 77 GLY A O 1
ATOM 556 N N . ALA A 1 78 ? -13.64643 28.22507 170.99107 1.000 14.22844 78 ALA A N 1
ATOM 557 C CA . ALA A 1 78 ? -14.15344 28.06298 172.33379 1.000 12.06409 78 ALA A CA 1
ATOM 558 C C . ALA A 1 78 ? -13.29436 28.82891 173.32881 1.000 17.91011 78 ALA A C 1
ATOM 559 O O . ALA A 1 78 ? -12.13181 29.15563 173.07798 1.000 13.78736 78 ALA A O 1
ATOM 561 N N . ARG A 1 79 ? -13.89798 29.13514 174.46552 1.000 14.43413 79 ARG A N 1
ATOM 562 C CA . ARG A 1 79 ? -13.20777 29.84456 175.52490 1.000 15.26589 79 ARG A CA 1
ATOM 563 C C . ARG A 1 79 ? -13.55513 29.18528 176.83955 1.000 17.88793 79 ARG A C 1
ATOM 564 O O . ARG A 1 79 ? -14.66219 28.66945 177.02333 1.000 17.98825 79 ARG A O 1
ATOM 572 N N . VAL A 1 80 ? -12.59948 29.19045 177.75090 1.000 17.07826 80 VAL A N 1
ATOM 573 C CA . VAL A 1 80 ? -12.89276 28.98564 179.15843 1.000 14.77465 80 VAL A CA 1
ATOM 574 C C . VAL A 1 80 ? -12.68355 30.32282 179.83451 1.000 19.69499 80 VAL A C 1
ATOM 575 O O . VAL A 1 80 ? -11.58246 30.88446 179.78891 1.000 15.61724 80 VAL A O 1
ATOM 579 N N . TYR A 1 81 ? -13.75172 30.86571 180.39900 1.000 15.71115 81 TYR A N 1
ATOM 580 C CA . TYR A 1 81 ? -13.66603 32.08683 181.16812 1.000 13.61154 81 TYR A CA 1
ATOM 581 C C . TYR A 1 81 ? -13.54628 31.73534 182.63522 1.000 12.77995 81 TYR A C 1
ATOM 582 O O . TYR A 1 81 ? -13.99401 30.67984 183.08307 1.000 14.39094 81 TYR A O 1
ATOM 591 N N . PHE A 1 82 ? -12.92280 32.62199 183.37376 1.000 16.64297 82 PHE A N 1
ATOM 592 C CA . PHE A 1 82 ? -12.98124 32.57879 184.81828 1.000 16.56688 82 PHE A CA 1
ATOM 593 C C . PHE A 1 82 ? -13.34306 33.96734 185.26834 1.000 11.04330 82 PHE A C 1
ATOM 594 O O . PHE A 1 82 ? -13.01336 34.95352 184.60484 1.000 14.91360 82 PHE A O 1
ATOM 602 N N . VAL A 1 83 ? -14.05895 34.03184 186.38141 1.000 17.76006 83 VAL A N 1
ATOM 603 C CA . VAL A 1 83 ? -14.42786 35.30044 186.98000 1.000 16.13373 83 VAL A CA 1
ATOM 604 C C . VAL A 1 83 ? -14.38840 35.10656 188.48088 1.000 15.18299 83 VAL A C 1
ATOM 605 O O . VAL A 1 83 ? -14.80445 34.06397 188.99359 1.000 13.36672 83 VAL A O 1
ATOM 609 N N . ARG A 1 84 ? -13.81969 36.07892 189.17516 1.000 13.23701 84 ARG A N 1
ATOM 610 C CA . ARG A 1 84 ? -13.75068 36.03875 190.62267 1.000 19.46293 84 ARG A CA 1
ATOM 611 C C . ARG A 1 84 ? -14.90338 36.82778 191.20373 1.000 16.07056 84 ARG A C 1
ATOM 612 O O . ARG A 1 84 ? -15.26497 37.89029 190.67974 1.000 20.33450 84 ARG A O 1
ATOM 620 N N . ASP A 1 85 ? -15.44976 36.30954 192.30091 1.000 21.64035 85 ASP A N 1
ATOM 621 C CA . ASP A 1 85 ? -16.44986 37.01612 193.09040 1.000 25.99879 85 ASP A CA 1
ATOM 622 C C . ASP A 1 85 ? -17.75866 37.12063 192.31843 1.000 29.75535 85 ASP A C 1
ATOM 623 O O . ASP A 1 85 ? -18.74310 36.45622 192.65863 1.000 32.35721 85 ASP A O 1
ATOM 628 N N . ASP A 1 86 ? -17.77940 37.94105 191.27474 1.000 28.43511 86 ASP A N 1
ATOM 629 C CA . ASP A 1 86 ? -18.99372 38.11476 190.50084 1.000 23.09387 86 ASP A CA 1
ATOM 630 C C . ASP A 1 86 ? -19.18379 36.95249 189.53382 1.000 24.97685 86 ASP A C 1
ATOM 631 O O . ASP A 1 86 ? -18.38710 36.01370 189.45781 1.000 20.12040 86 ASP A O 1
ATOM 636 N N . LYS A 1 87 ? -20.28980 36.99970 188.81468 1.000 23.32595 87 LYS A N 1
ATOM 637 C CA . LYS A 1 87 ? -20.45768 36.21060 187.61305 1.000 16.97069 87 LYS A CA 1
ATOM 638 C C . LYS A 1 87 ? -20.23633 37.12662 186.41928 1.000 15.82043 87 LYS A C 1
ATOM 639 O O . LYS A 1 87 ? -20.14978 38.35064 186.54732 1.000 20.02330 87 LYS A O 1
ATOM 645 N N . LEU A 1 88 ? -20.11593 36.53123 185.24578 1.000 14.04038 88 LEU A N 1
ATOM 646 C CA . LEU A 1 88 ? -20.00471 37.33934 184.04953 1.000 16.54240 88 LEU A CA 1
ATOM 647 C C . LEU A 1 88 ? -21.38150 37.50140 183.42936 1.000 14.90535 88 LEU A C 1
ATOM 648 O O . LEU A 1 88 ? -22.17213 36.56060 183.40570 1.000 17.53320 88 LEU A O 1
ATOM 653 N N . ASP A 1 89 ? -21.65327 38.68919 182.92106 1.000 15.65087 89 ASP A N 1
ATOM 654 C CA . ASP A 1 89 ? -22.87867 38.92880 182.17804 1.000 18.16960 89 ASP A CA 1
ATOM 655 C C . ASP A 1 89 ? -22.59589 38.63733 180.71485 1.000 15.77726 89 ASP A C 1
ATOM 656 O O . ASP A 1 89 ? -21.88190 39.39273 180.04867 1.000 17.12686 89 ASP A O 1
ATOM 661 N N . PHE A 1 90 ? -23.11178 37.51898 180.23812 1.000 14.47636 90 PHE A N 1
ATOM 662 C CA . PHE A 1 90 ? -23.16013 37.22829 178.82006 1.000 11.18968 90 PHE A CA 1
ATOM 663 C C . PHE A 1 90 ? -24.50618 37.67110 178.28576 1.000 21.89328 90 PHE A C 1
ATOM 664 O O . PHE A 1 90 ? -25.52249 37.61333 178.98449 1.000 16.60554 90 PHE A O 1
ATOM 672 N N . TYR A 1 91 ? -24.51224 38.11764 177.04418 1.000 20.41407 91 TYR A N 1
ATOM 673 C CA . TYR A 1 91 ? -25.75919 38.49219 176.41608 1.000 18.27732 91 TYR A CA 1
ATOM 674 C C . TYR A 1 91 ? -25.88687 37.74110 175.10634 1.000 21.11438 91 TYR A C 1
ATOM 675 O O . TYR A 1 91 ? -24.95781 37.06601 174.64827 1.000 18.17110 91 TYR A O 1
ATOM 684 N N . LEU A 1 92 ? -27.07188 37.84058 174.52821 1.000 18.36574 92 LEU A N 1
ATOM 685 C CA . LEU A 1 92 ? -27.35639 37.28173 173.22203 1.000 16.95526 92 LEU A CA 1
ATOM 686 C C . LEU A 1 92 ? -27.82251 38.41460 172.33539 1.000 19.69480 92 LEU A C 1
ATOM 687 O O . LEU A 1 92 ? -28.63569 39.24332 172.75760 1.000 21.20924 92 LEU A O 1
ATOM 692 N N . ASN A 1 93 ? -27.27211 38.47595 171.13895 1.000 16.99578 93 ASN A N 1
ATOM 693 C CA . ASN A 1 93 ? -27.82436 39.28924 170.08765 1.000 17.89875 93 ASN A CA 1
ATOM 694 C C . ASN A 1 93 ? -28.47980 38.36823 169.07453 1.000 16.90777 93 ASN A C 1
ATOM 695 O O . ASN A 1 93 ? -28.21612 37.16155 169.06766 1.000 17.22688 93 ASN A O 1
ATOM 700 N N . PRO A 1 94 ? -29.38268 38.88085 168.24359 1.000 21.05530 94 PRO A N 1
ATOM 701 C CA . PRO A 1 94 ? -30.01899 38.01856 167.24435 1.000 22.57684 94 PRO A CA 1
ATOM 702 C C . PRO A 1 94 ? -28.97681 37.25034 166.44657 1.000 22.70841 94 PRO A C 1
ATOM 703 O O . PRO A 1 94 ? -27.92067 37.77777 166.09585 1.000 21.80543 94 PRO A O 1
ATOM 707 N N . GLY A 1 95 ? -29.25263 35.97512 166.21038 1.000 23.31581 95 GLY A N 1
ATOM 708 C CA . GLY A 1 95 ? -28.30082 35.12919 165.54179 1.000 19.77256 95 GLY A CA 1
ATOM 709 C C . GLY A 1 95 ? -28.56323 33.65772 165.72993 1.000 20.36170 95 GLY A C 1
ATOM 710 O O . GLY A 1 95 ? -28.91433 32.95025 164.78461 1.000 26.02518 95 GLY A O 1
ATOM 711 N N . PRO A 1 96 ? -28.36304 33.14474 166.95492 1.000 19.60965 96 PRO A N 1
ATOM 712 C CA . PRO A 1 96 ? -27.85361 33.86553 168.12479 1.000 19.33799 96 PRO A CA 1
ATOM 713 C C . PRO A 1 96 ? -26.37566 34.21566 167.99998 1.000 20.95324 96 PRO A C 1
ATOM 714 O O . PRO A 1 96 ? -25.58677 33.43225 167.47700 1.000 19.99669 96 PRO A O 1
ATOM 718 N N . SER A 1 97 ? -26.01976 35.40444 168.46731 1.000 20.92710 97 SER A N 1
ATOM 719 C CA . SER A 1 97 ? -24.63131 35.83932 168.54122 1.000 22.57173 97 SER A CA 1
ATOM 720 C C . SER A 1 97 ? -24.31796 36.10471 170.00824 1.000 24.70722 97 SER A C 1
ATOM 721 O O . SER A 1 97 ? -24.86646 37.04023 170.60482 1.000 20.25667 97 SER A O 1
ATOM 724 N N . LEU A 1 98 ? -23.46048 35.26856 170.59512 1.000 17.43176 98 LEU A N 1
ATOM 725 C CA . LEU A 1 98 ? -23.08014 35.46444 171.98835 1.000 19.14507 98 LEU A CA 1
ATOM 726 C C . LEU A 1 98 ? -22.35754 36.79318 172.14454 1.000 22.10009 98 LEU A C 1
ATOM 727 O O . LEU A 1 98 ? -21.37602 37.06329 171.44973 1.000 21.90781 98 LEU A O 1
ATOM 732 N N . VAL A 1 99 ? -22.85454 37.63729 173.03639 1.000 17.24620 99 VAL A N 1
ATOM 733 C CA . VAL A 1 99 ? -22.17132 38.87573 173.37607 1.000 18.96631 99 VAL A CA 1
ATOM 734 C C . VAL A 1 99 ? -21.17847 38.52568 174.47437 1.000 23.82449 99 VAL A C 1
ATOM 735 O O . VAL A 1 99 ? -21.56932 38.19644 175.59737 1.000 22.32963 99 VAL A O 1
ATOM 739 N N . GLU A 1 100 ? -19.92562 38.53761 174.13586 1.000 21.67862 100 GLU A N 1
ATOM 740 C CA . GLU A 1 100 ? -18.87309 38.12682 175.04940 1.000 21.52863 100 GLU A CA 1
ATOM 741 C C . GLU A 1 100 ? -18.36145 39.32816 175.82992 1.000 15.56340 100 GLU A C 1
ATOM 742 O O . GLU A 1 100 ? -18.30751 40.43617 175.29131 1.000 20.85601 100 GLU A O 1
ATOM 748 N N . PRO A 1 101 ? -18.02309 39.13523 177.09887 1.000 16.81293 101 PRO A N 1
ATOM 749 C CA . PRO A 1 101 ? -17.45911 40.23807 177.88284 1.000 16.96964 101 PRO A CA 1
ATOM 750 C C . PRO A 1 101 ? -16.32736 40.88739 177.11373 1.000 16.61072 101 PRO A C 1
ATOM 751 O O . PRO A 1 101 ? -15.45113 40.20642 176.58342 1.000 17.09220 101 PRO A O 1
ATOM 755 N N . ALA A 1 102 ? -16.38819 42.20584 177.00129 1.000 15.92424 102 ALA A N 1
ATOM 756 C CA . ALA A 1 102 ? -15.44388 42.97513 176.20471 1.000 21.81613 102 ALA A CA 1
ATOM 757 C C . ALA A 1 102 ? -14.42811 43.57871 177.16406 1.000 20.87607 102 ALA A C 1
ATOM 758 O O . ALA A 1 102 ? -14.68223 44.61486 177.78281 1.000 21.21444 102 ALA A O 1
ATOM 760 N N . PHE A 1 103 ? -13.27449 42.91742 177.29029 1.000 22.98361 103 PHE A N 1
ATOM 761 C CA . PHE A 1 103 ? -12.29260 43.29060 178.30683 1.000 22.95357 103 PHE A CA 1
ATOM 762 C C . PHE A 1 103 ? -11.72582 44.68946 178.10990 1.000 20.33907 103 PHE A C 1
ATOM 763 O O . PHE A 1 103 ? -11.25478 45.28763 179.08158 1.000 26.55151 103 PHE A O 1
ATOM 771 N N . ALA A 1 104 ? -11.74335 45.22206 176.88685 1.000 18.15281 104 ALA A N 1
ATOM 772 C CA . ALA A 1 104 ? -11.16041 46.52625 176.59321 1.000 23.32991 104 ALA A CA 1
ATOM 773 C C . ALA A 1 104 ? -12.22219 47.58305 176.33543 1.000 30.70327 104 ALA A C 1
ATOM 774 O O . ALA A 1 104 ? -11.92072 48.64187 175.77347 1.000 28.72611 104 ALA A O 1
ATOM 776 N N . THR A 1 105 ? -13.46026 47.31337 176.72244 1.000 27.71627 105 THR A N 1
ATOM 777 C CA . THR A 1 105 ? -14.53575 48.27201 176.52080 1.000 28.20982 105 THR A CA 1
ATOM 778 C C . THR A 1 105 ? -15.03114 48.72795 177.87817 1.000 26.35002 105 THR A C 1
ATOM 779 O O . THR A 1 105 ? -15.64216 47.92915 178.60591 1.000 28.53587 105 THR A O 1
ATOM 783 N N . PRO A 1 106 ? -14.76924 49.97475 178.27727 1.000 28.33526 106 PRO A N 1
ATOM 784 C CA . PRO A 1 106 ? -15.09992 50.38530 179.65112 1.000 30.26471 106 PRO A CA 1
ATOM 785 C C . PRO A 1 106 ? -16.59138 50.38536 179.94561 1.000 27.83382 106 PRO A C 1
ATOM 786 O O . PRO A 1 106 ? -16.96975 50.22210 181.11094 1.000 28.84766 106 PRO A O 1
ATOM 790 N N . THR A 1 107 ? -17.44577 50.53501 178.93145 1.000 30.23378 107 THR A N 1
ATOM 791 C CA . THR A 1 107 ? -18.88770 50.43697 179.13401 1.000 24.95004 107 THR A CA 1
ATOM 792 C C . THR A 1 107 ? -19.34198 49.00754 179.38431 1.000 29.22574 107 THR A C 1
ATOM 793 O O . THR A 1 107 ? -20.49678 48.79695 179.76058 1.000 27.53243 107 THR A O 1
ATOM 797 N N . ASP A 1 108 ? -18.46891 48.02874 179.19688 1.000 26.85788 108 ASP A N 1
ATOM 798 C CA . ASP A 1 108 ? -18.88972 46.64420 179.29477 1.000 25.19998 108 ASP A CA 1
ATOM 799 C C . ASP A 1 108 ? -19.31336 46.30068 180.72119 1.000 24.10814 108 ASP A C 1
ATOM 800 O O . ASP A 1 108 ? -18.62309 46.65982 181.68066 1.000 24.17403 108 ASP A O 1
ATOM 805 N N . PRO A 1 109 ? -20.43031 45.58599 180.88622 1.000 27.05484 109 PRO A N 1
ATOM 806 C CA . PRO A 1 109 ? -20.90301 45.22843 182.23312 1.000 23.81339 109 PRO A CA 1
ATOM 807 C C . PRO A 1 109 ? -19.86748 44.52428 183.07004 1.000 24.13918 109 PRO A C 1
ATOM 808 O 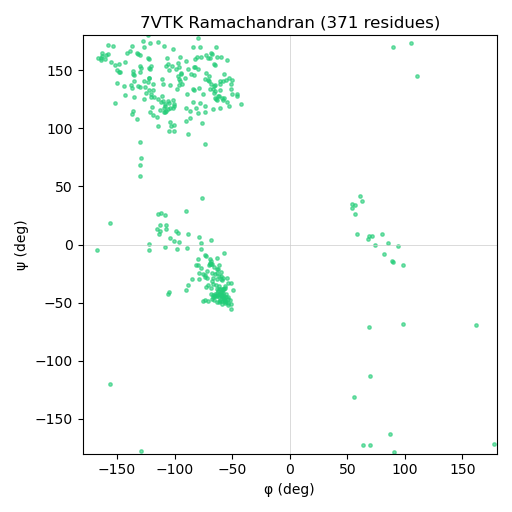O . PRO A 1 109 ? -19.89248 44.62540 184.30333 1.000 23.20504 109 PRO A O 1
ATOM 812 N N . ASN A 1 110 ? -18.95761 43.79563 182.43820 1.000 24.16963 110 ASN A N 1
ATOM 813 C CA . ASN A 1 110 ? -17.95117 43.03968 183.15937 1.000 22.31533 110 ASN A CA 1
ATOM 814 C C . ASN A 1 110 ? -16.63168 43.77843 183.27312 1.000 19.37839 110 ASN A C 1
ATOM 815 O O . ASN A 1 110 ? -15.68117 43.22607 183.82742 1.000 20.27098 110 ASN A O 1
ATOM 820 N N . TYR A 1 111 ? -16.55552 45.00340 182.75443 1.000 21.91883 111 TYR A N 1
ATOM 821 C CA . TYR A 1 111 ? -15.27885 45.70344 182.67088 1.000 23.65891 111 TYR A CA 1
ATOM 822 C C . TYR A 1 111 ? -14.65177 45.87044 184.04042 1.000 28.95275 111 TYR A C 1
ATOM 823 O O . TYR A 1 111 ? -13.43717 45.70225 184.20297 1.000 24.88799 111 TYR A O 1
ATOM 832 N N . GLY A 1 112 ? -15.46302 46.19565 185.03485 1.000 23.37082 112 GLY A N 1
ATOM 833 C CA . GLY A 1 112 ? -15.00705 46.30217 186.39256 1.000 21.68033 112 GLY A CA 1
ATOM 834 C C . GLY A 1 112 ? -14.81123 44.99190 187.09590 1.000 16.06235 112 GLY A C 1
ATOM 835 O O . GLY A 1 112 ? -14.43060 44.98092 188.26226 1.000 20.41406 112 GLY A O 1
ATOM 836 N N . ARG A 1 113 ? -15.04517 43.87245 186.43664 1.000 20.15511 113 ARG A N 1
ATOM 837 C CA . ARG A 1 113 ? -14.91863 42.58994 187.10671 1.000 14.80455 113 ARG A CA 1
ATOM 838 C C . ARG A 1 113 ? -13.55550 41.96680 186.84389 1.000 20.02043 113 ARG A C 1
ATOM 839 O O . ARG A 1 113 ? -12.88050 42.26945 185.85846 1.000 25.66334 113 ARG A O 1
ATOM 847 N N . THR A 1 114 ? -13.16391 41.09016 187.75614 1.000 15.92798 114 THR A N 1
ATOM 848 C CA . THR A 1 114 ? -11.91585 40.34510 187.66448 1.000 18.46239 114 THR A CA 1
ATOM 849 C C . THR A 1 114 ? -12.19777 39.07169 186.88531 1.000 15.63825 114 THR A C 1
ATOM 850 O O . THR A 1 114 ? -12.63612 38.06097 187.43062 1.000 15.72241 114 THR A O 1
ATOM 854 N N . TRP A 1 115 ? -11.93866 39.10911 185.59120 1.000 18.16204 115 TRP A N 1
ATOM 855 C CA . TRP A 1 115 ? -12.16525 37.92450 184.79474 1.000 16.90404 115 TRP A CA 1
ATOM 856 C C . TRP A 1 115 ? -11.06088 37.77310 183.76255 1.000 11.19992 115 TRP A C 1
ATOM 857 O O . TRP A 1 115 ? -10.31874 38.70709 183.44585 1.000 12.65862 115 TRP A O 1
ATOM 868 N N . SER A 1 116 ? -11.01424 36.57799 183.20906 1.000 13.96857 116 SER A N 1
ATOM 869 C CA . SER A 1 116 ? -9.99861 36.20024 182.25297 1.000 15.24083 116 SER A CA 1
ATOM 870 C C . SER A 1 116 ? -10.60197 35.12424 181.38510 1.000 15.41696 116 SER A C 1
ATOM 871 O O . SER A 1 116 ? -11.66674 34.57911 181.68199 1.000 16.56634 116 SER A O 1
ATOM 874 N N . PHE A 1 117 ? -9.88984 34.78322 180.32782 1.000 11.69520 117 PHE A N 1
ATOM 875 C CA . PHE A 1 117 ? -10.30749 33.63417 179.56109 1.000 14.38818 117 PHE A CA 1
ATOM 876 C C . PHE A 1 117 ? -9.08442 33.09770 178.85237 1.000 14.51684 117 PHE A C 1
ATOM 877 O O . PHE A 1 117 ? -8.09546 33.80552 178.65639 1.000 12.41552 117 PHE A O 1
ATOM 885 N N . CYS A 1 118 ? -9.16220 31.83153 178.50465 1.000 12.70470 118 CYS A N 1
ATOM 886 C CA . CYS A 1 118 ? -8.27256 31.24846 177.52735 1.000 17.55296 118 CYS A CA 1
ATOM 887 C C . CYS A 1 118 ? -9.12263 30.69899 176.39652 1.000 18.85444 118 CYS A C 1
ATOM 888 O O . CYS A 1 118 ? -10.35073 30.70000 176.45778 1.000 16.79547 118 CYS A O 1
ATOM 891 N N . GLU A 1 119 ? -8.46424 30.24399 175.34662 1.000 15.89906 119 GLU A N 1
ATOM 892 C CA . GLU A 1 119 ? -9.17138 29.83169 174.15385 1.000 15.17608 119 GLU A CA 1
ATOM 893 C C . GLU A 1 119 ? -8.82334 28.39078 173.85445 1.000 16.77833 119 GLU A C 1
ATOM 894 O O . GLU A 1 119 ? -7.75641 27.88905 174.22803 1.000 15.37091 119 GLU A O 1
ATOM 900 N N . PHE A 1 120 ? -9.74847 27.71125 173.20849 1.000 14.92916 120 PHE A N 1
ATOM 901 C CA . PHE A 1 120 ? -9.45035 26.35321 172.82539 1.000 13.35934 120 PHE A CA 1
ATOM 902 C C . PHE A 1 120 ? -10.38264 25.95891 171.70369 1.000 17.02939 120 PHE A C 1
ATOM 903 O O . PHE A 1 120 ? -11.38592 26.62056 171.43184 1.000 17.45720 120 PHE A O 1
ATOM 911 N N . THR A 1 121 ? -9.99984 24.89508 171.03353 1.000 16.51312 121 THR A N 1
ATOM 912 C CA . THR A 1 121 ? -10.82567 24.25434 170.03528 1.000 16.49801 121 THR A CA 1
ATOM 913 C C . THR A 1 121 ? -10.67789 22.77007 170.27515 1.000 19.37964 121 THR A C 1
ATOM 914 O O . THR A 1 121 ? -9.58354 22.28624 170.57398 1.000 21.94595 121 THR A O 1
ATOM 918 N N . PHE A 1 122 ? -11.78712 22.06509 170.20337 1.000 16.72175 122 PHE A N 1
ATOM 919 C CA . PHE A 1 122 ? -11.81191 20.62920 170.41303 1.000 22.61450 122 PHE A CA 1
ATOM 920 C C . PHE A 1 122 ? -12.62433 20.06106 169.25772 1.000 24.16281 122 PHE A C 1
ATOM 921 O O . PHE A 1 122 ? -13.83177 20.29315 169.17228 1.000 24.34771 122 PHE A O 1
ATOM 929 N N . ASN A 1 123 ? -11.94857 19.39427 168.33717 1.000 24.00903 123 ASN A N 1
ATOM 930 C CA . ASN A 1 123 ? -12.55860 18.79668 167.15683 1.000 26.10225 123 ASN A CA 1
ATOM 931 C C . ASN A 1 123 ? -12.07528 17.34918 167.11269 1.000 25.89319 123 ASN A C 1
ATOM 932 O O . ASN A 1 123 ? -11.37238 16.93086 168.04016 1.000 26.35589 123 ASN A O 1
ATOM 937 N N . PRO A 1 124 ? -12.42710 16.53212 166.10797 1.000 31.89808 124 PRO A N 1
ATOM 938 C CA . PRO A 1 124 ? -11.95276 15.13457 166.13715 1.000 31.76650 124 PRO A CA 1
ATOM 939 C C . PRO A 1 124 ? -10.45885 15.00295 165.90134 1.000 30.08657 124 PRO A C 1
ATOM 940 O O . PRO A 1 124 ? -9.88392 13.95857 166.23650 1.000 29.11498 124 PRO A O 1
ATOM 944 N N . GLN A 1 125 ? -9.81442 16.03567 165.35448 1.000 29.55143 125 GLN A N 1
ATOM 945 C CA . GLN A 1 125 ? -8.37182 16.00747 165.14198 1.000 29.39389 125 GLN A CA 1
ATOM 946 C C . GLN A 1 125 ? -7.61451 16.20598 166.44862 1.000 31.83713 125 GLN A C 1
ATOM 947 O O . GLN A 1 125 ? -6.69510 15.44447 166.76555 1.000 32.72227 125 GLN A O 1
ATOM 953 N N . GLN A 1 126 ? -7.99462 17.21272 167.23051 1.000 28.51795 126 GLN A N 1
ATOM 954 C CA . GLN A 1 126 ? -7.22973 17.54574 168.42242 1.000 24.72604 126 GLN A CA 1
ATOM 955 C C . GLN A 1 126 ? -8.07410 18.41877 169.33568 1.000 25.79860 126 GLN A C 1
ATOM 956 O O . GLN A 1 126 ? -9.10928 18.95917 168.94157 1.000 22.26057 126 GLN A O 1
ATOM 962 N N . LEU A 1 127 ? -7.61895 18.53549 170.57042 1.000 19.71436 127 LEU A N 1
ATOM 963 C CA . LEU A 1 127 ? -7.93459 19.68405 171.39723 1.000 19.96646 127 LEU A CA 1
ATOM 964 C C . LEU A 1 127 ? -6.72224 20.59528 171.34070 1.000 20.42816 127 LEU A C 1
ATOM 965 O O . LEU A 1 127 ? -5.61901 20.17882 171.70062 1.000 18.90496 127 LEU A O 1
ATOM 970 N N . TYR A 1 128 ? -6.92134 21.81649 170.87764 1.000 17.99709 128 TYR A N 1
ATOM 971 C CA . TYR A 1 128 ? -5.87893 22.82784 170.86955 1.000 20.02849 128 TYR A CA 1
ATOM 972 C C . TYR A 1 128 ? -6.32130 23.91933 171.82027 1.000 22.38236 128 TYR A C 1
ATOM 973 O O . TYR A 1 128 ? -7.42674 24.44620 171.68448 1.000 19.11826 128 TYR A O 1
ATOM 982 N N . ALA A 1 129 ? -5.48204 24.23655 172.78833 1.000 16.73212 129 ALA A N 1
ATOM 983 C CA . ALA A 1 129 ? -5.78335 25.29997 173.72505 1.000 16.68067 129 ALA A CA 1
ATOM 984 C C . ALA A 1 129 ? -4.65983 26.31524 173.67403 1.000 19.56142 129 ALA A C 1
ATOM 985 O O . ALA A 1 129 ? -3.55024 26.02760 173.21039 1.000 19.74699 129 ALA A O 1
ATOM 987 N N . ASN A 1 130 ? -4.95200 27.51501 174.14159 1.000 14.11556 130 ASN A N 1
ATOM 988 C CA . ASN A 1 130 ? -3.98101 28.58392 174.00292 1.000 17.42343 130 ASN A CA 1
ATOM 989 C C . ASN A 1 130 ? -4.14204 29.59541 175.11991 1.000 17.90649 130 ASN A C 1
ATOM 990 O O . ASN A 1 130 ? -5.20649 30.19230 175.27269 1.000 18.93988 130 ASN A O 1
ATOM 995 N N . ILE A 1 131 ? -3.08124 29.79460 175.88258 1.000 16.50459 131 ILE A N 1
ATOM 996 C CA . ILE A 1 131 ? -2.94460 30.98757 176.69674 1.000 16.35333 131 ILE A CA 1
ATOM 997 C C . ILE A 1 131 ? -2.24293 32.02490 175.84209 1.000 20.46655 131 ILE A C 1
ATOM 998 O O . ILE A 1 131 ? -1.10602 31.81920 175.41288 1.000 18.85677 131 ILE A O 1
ATOM 1003 N N . SER A 1 132 ? -2.91306 33.12817 175.57428 1.000 15.33181 132 SER A N 1
ATOM 1004 C CA . SER A 1 132 ? -2.31380 34.17765 174.78084 1.000 15.05890 132 SER A CA 1
ATOM 1005 C C . SER A 1 132 ? -2.40940 35.49044 175.52623 1.000 13.95920 132 SER A C 1
ATOM 1006 O O . SER A 1 132 ? -3.42292 35.78227 176.16080 1.000 17.07195 132 SER A O 1
ATOM 1009 N N . TYR A 1 133 ? -1.35124 36.28316 175.43346 1.000 11.83186 133 TYR A N 1
ATOM 1010 C CA . TYR A 1 133 ? -1.34654 37.63401 175.96464 1.000 11.33299 133 TYR A CA 1
ATOM 1011 C C . TYR A 1 133 ? -1.28254 38.65464 174.85042 1.000 10.57982 133 TYR A C 1
ATOM 1012 O O . TYR A 1 133 ? -0.78991 39.76759 175.03155 1.000 13.56627 133 TYR A O 1
ATOM 1021 N N . VAL A 1 134 ? -1.78515 38.27930 173.67936 1.000 14.05220 134 VAL A N 1
ATOM 1022 C CA . VAL A 1 134 ? -1.83409 39.22668 172.58257 1.000 13.33417 134 VAL A CA 1
ATOM 1023 C C . VAL A 1 134 ? -2.73526 40.39937 172.94262 1.000 13.99524 134 VAL A C 1
ATOM 1024 O O . VAL A 1 134 ? -2.45143 41.55167 172.59942 1.000 13.78270 134 VAL A O 1
ATOM 1028 N N . ASP A 1 135 ? -3.83533 40.12134 173.63018 1.000 13.76357 135 ASP A N 1
ATOM 1029 C CA . ASP A 1 135 ? -4.86379 41.12176 173.87699 1.000 13.59087 135 ASP A CA 1
ATOM 1030 C C . ASP A 1 135 ? -4.86101 41.64829 175.28975 1.000 11.41723 135 ASP A C 1
ATOM 1031 O O . ASP A 1 135 ? -5.06247 42.84665 175.49703 1.000 17.45002 135 ASP A O 1
ATOM 1036 N N . LEU A 1 136 ? -4.65895 40.78158 176.26787 1.000 12.41573 136 LEU A N 1
ATOM 1037 C CA . LEU A 1 136 ? -4.71933 41.25507 177.63569 1.000 14.87837 136 LEU A CA 1
ATOM 1038 C C . LEU A 1 136 ? -4.01123 40.27787 178.53979 1.000 11.64880 136 LEU A C 1
ATOM 1039 O O . LEU A 1 136 ? -3.79752 39.11154 178.20133 1.000 15.81131 136 LEU A O 1
ATOM 1044 N N . VAL A 1 137 ? -3.64099 40.79444 179.69610 1.000 13.17558 137 VAL A N 1
ATOM 1045 C CA . VAL A 1 137 ? -3.24981 40.01130 180.84960 1.000 11.38858 137 VAL A CA 1
ATOM 1046 C C . VAL A 1 137 ? -4.19891 40.41237 181.95786 1.000 10.72015 137 VAL A C 1
ATOM 1047 O O . VAL A 1 137 ? -4.67242 41.55010 181.99735 1.000 16.87330 137 VAL A O 1
ATOM 1051 N N . THR A 1 138 ? -4.46305 39.50012 182.86331 1.000 13.96465 138 THR A N 1
ATOM 1052 C CA . THR A 1 138 ? -5.47568 39.77630 183.86747 1.000 16.44308 138 THR A CA 1
ATOM 1053 C C . THR A 1 138 ? -4.96100 39.42962 185.24834 1.000 17.12351 138 THR A C 1
ATOM 1054 O O . THR A 1 138 ? -3.99300 38.68210 185.41564 1.000 16.22067 138 THR A O 1
ATOM 1058 N N . ALA A 1 139 ? -5.66983 39.96050 186.23994 1.000 16.27131 139 ALA A N 1
ATOM 1059 C CA . ALA A 1 139 ? -5.52210 39.57514 187.62568 1.000 15.13488 139 ALA A CA 1
ATOM 1060 C C . ALA A 1 139 ? -6.00111 38.17343 187.88953 1.000 14.82765 139 ALA A C 1
ATOM 1061 O O . ALA A 1 139 ? -6.01062 37.74971 189.04695 1.000 17.06868 139 ALA A O 1
ATOM 1063 N N . LEU A 1 140 ? -6.40861 37.43210 186.86840 1.000 13.29671 140 LEU A N 1
ATOM 1064 C CA . LEU A 1 140 ? -6.93919 36.08495 187.06056 1.000 14.34224 140 LEU A CA 1
ATOM 1065 C C . LEU A 1 140 ? -6.23389 35.12387 186.11974 1.000 16.91860 140 LEU A C 1
ATOM 1066 O O . LEU A 1 140 ? -6.86704 34.44851 185.30087 1.000 16.31062 140 LEU A O 1
ATOM 1071 N N . PRO A 1 141 ? -4.90814 35.02147 186.22931 1.000 17.29215 141 PRO A N 1
ATOM 1072 C CA . PRO A 1 141 ? -4.14400 34.27391 185.22883 1.000 15.98793 141 PRO A CA 1
ATOM 1073 C C . PRO A 1 141 ? -4.56463 32.81983 185.16499 1.000 11.03640 141 PRO A C 1
ATOM 1074 O O . PRO A 1 141 ? -4.76896 32.15855 186.18609 1.000 14.23600 141 PRO A O 1
ATOM 1078 N N . ILE A 1 142 ? -4.66026 32.32433 183.94285 1.000 12.54328 142 ILE A N 1
ATOM 1079 C CA . ILE A 1 142 ? -5.05309 30.96076 183.66385 1.000 11.74379 142 ILE A CA 1
ATOM 1080 C C . ILE A 1 142 ? -3.82534 30.16585 183.27566 1.000 14.48114 142 ILE A C 1
ATOM 1081 O O . ILE A 1 142 ? -2.98263 30.64272 182.50282 1.000 16.67832 142 ILE A O 1
ATOM 1086 N N . GLY A 1 143 ? -3.73949 28.95422 183.79908 1.000 12.21115 143 GLY A N 1
ATOM 1087 C CA . GLY A 1 143 ? -2.79276 27.96292 183.34351 1.000 18.03121 143 GLY A CA 1
ATOM 1088 C C . GLY A 1 143 ? -3.56240 26.74180 182.90238 1.000 20.07157 143 GLY A C 1
ATOM 1089 O O . GLY A 1 143 ? -4.72098 26.55080 183.29128 1.000 17.56873 143 GLY A O 1
ATOM 1090 N N . LEU A 1 144 ? -2.95737 25.90053 182.08217 1.000 16.24290 144 LEU A N 1
ATOM 1091 C CA . LEU A 1 144 ? -3.69641 24.75132 181.61612 1.000 19.33659 144 LEU A CA 1
ATOM 1092 C C . LEU A 1 144 ? -2.77391 23.55683 181.50912 1.000 20.66365 144 LEU A C 1
ATOM 1093 O O . LEU A 1 144 ? -1.54846 23.68065 181.42362 1.000 22.00122 144 LEU A O 1
ATOM 1098 N N . THR A 1 145 ? -3.39674 22.39181 181.56241 1.000 18.37322 145 THR A N 1
ATOM 1099 C CA . THR A 1 145 ? -2.73735 21.12322 181.34739 1.000 21.50448 145 THR A CA 1
ATOM 1100 C C . THR A 1 145 ? -3.64172 20.31169 180.44569 1.000 24.54857 145 THR A C 1
ATOM 1101 O O . THR A 1 145 ? -4.84036 20.17918 180.70932 1.000 21.56885 145 THR A O 1
ATOM 1105 N N . LEU A 1 146 ? -3.07922 19.81629 179.36480 1.000 19.18796 146 LEU A N 1
ATOM 1106 C CA . LEU A 1 146 ? -3.79032 18.95697 178.43898 1.000 20.29619 146 LEU A CA 1
ATOM 1107 C C . LEU A 1 146 ? -3.16546 17.57805 178.53094 1.000 23.84551 146 LEU A C 1
ATOM 1108 O O . LEU A 1 146 ? -1.98040 17.41194 178.22892 1.000 25.56861 146 LEU A O 1
ATOM 1113 N N . GLU A 1 147 ? -3.94572 16.61016 178.98766 1.000 23.02498 147 GLU A N 1
ATOM 1114 C CA . GLU A 1 147 ? -3.52485 15.21941 179.06696 1.000 28.14752 147 GLU A CA 1
ATOM 1115 C C . GLU A 1 147 ? -4.22087 14.44644 177.96301 1.000 28.96580 147 GLU A C 1
ATOM 1116 O O . GLU A 1 147 ? -5.45226 14.46463 177.86665 1.000 28.81503 147 GLU A O 1
ATOM 1122 N N . GLY A 1 148 ? -3.43003 13.79221 177.12658 1.000 29.48917 148 GLY A N 1
ATOM 1123 C CA . GLY A 1 148 ? -3.94570 12.93396 176.08596 1.000 29.57405 148 GLY A CA 1
ATOM 1124 C C . GLY A 1 148 ? -2.87417 11.93623 175.72509 1.000 30.62028 148 GLY A C 1
ATOM 1125 O O . GLY A 1 148 ? -2.41895 11.17705 176.58422 1.000 32.45016 148 GLY A O 1
ATOM 1126 N N . ASP A 1 149 ? -2.45130 11.94066 174.46132 1.000 33.32647 149 ASP A N 1
ATOM 1127 C CA . ASP A 1 149 ? -1.27678 11.16678 174.08236 1.000 31.34390 149 ASP A CA 1
ATOM 1128 C C . ASP A 1 149 ? -0.08005 11.55046 174.94071 1.000 34.17768 149 ASP A C 1
ATOM 1129 O O . ASP A 1 149 ? 0.66724 10.68298 175.40630 1.000 39.72290 149 ASP A O 1
ATOM 1134 N N . SER A 1 150 ? 0.10097 12.84350 175.18502 1.000 33.68481 150 SER A N 1
ATOM 1135 C CA . SER A 1 150 ? 1.13358 13.33989 176.07897 1.000 31.56105 150 SER A CA 1
ATOM 1136 C C . SER A 1 150 ? 0.48553 14.26140 177.09956 1.000 32.07878 150 SER A C 1
ATOM 1137 O O . SER A 1 150 ? -0.71336 14.54848 177.04085 1.000 30.61071 150 SER A O 1
ATOM 1140 N N . THR A 1 151 ? 1.28720 14.71975 178.04831 1.000 29.24774 151 THR A N 1
ATOM 1141 C CA . THR A 1 151 ? 0.87045 15.75265 178.98099 1.000 30.23356 151 THR A CA 1
ATOM 1142 C C . THR A 1 151 ? 1.47119 17.07009 178.51905 1.000 31.87874 151 THR A C 1
ATOM 1143 O O . THR A 1 151 ? 2.68820 17.17317 178.33024 1.000 29.53730 151 THR A O 1
ATOM 1147 N N . HIS A 1 152 ? 0.61897 18.06129 178.30666 1.000 27.14828 152 HIS A N 1
ATOM 1148 C CA . HIS A 1 152 ? 1.05509 19.38429 177.89975 1.000 26.77520 152 HIS A CA 1
ATOM 1149 C C . HIS A 1 152 ? 0.59462 20.36445 178.95466 1.000 24.65402 152 HIS A C 1
ATOM 1150 O O . HIS A 1 152 ? -0.56740 20.33989 179.36199 1.000 22.24658 152 HIS A O 1
ATOM 1157 N N . THR A 1 153 ? 1.51099 21.19280 179.41701 1.000 23.06055 153 THR A N 1
ATOM 1158 C CA . THR A 1 153 ? 1.21927 22.18617 180.42575 1.000 21.23648 153 THR A CA 1
ATOM 1159 C C . THR A 1 153 ? 1.58274 23.54565 179.86754 1.000 22.03109 153 THR A C 1
ATOM 1160 O O . THR A 1 153 ? 2.58485 23.69220 179.16205 1.000 22.72727 153 THR A O 1
ATOM 1164 N N . VAL A 1 154 ? 0.74807 24.53063 180.14753 1.000 13.29311 154 VAL A N 1
ATOM 1165 C CA . VAL A 1 154 ? 1.07892 25.90885 179.86860 1.000 15.86356 154 VAL A CA 1
ATOM 1166 C C . VAL A 1 154 ? 1.04857 26.62837 181.19534 1.000 18.31536 154 VAL A C 1
ATOM 1167 O O . VAL A 1 154 ? 0.01594 26.64920 181.87879 1.000 14.28069 154 VAL A O 1
ATOM 1171 N N . ALA A 1 155 ? 2.19049 27.16470 181.57793 1.000 15.53732 155 ALA A N 1
ATOM 1172 C CA . ALA A 1 155 ? 2.29684 27.86613 182.83258 1.000 19.19790 155 ALA A CA 1
ATOM 1173 C C . ALA A 1 155 ? 1.53152 29.17974 182.74740 1.000 15.20207 155 ALA A C 1
ATOM 1174 O O . ALA A 1 155 ? 1.57509 29.86131 181.71510 1.000 13.18110 155 ALA A O 1
ATOM 1176 N N . PRO A 1 156 ? 0.84309 29.56425 183.81603 1.000 16.05224 156 PRO A N 1
ATOM 1177 C CA . PRO A 1 156 ? 0.09035 30.81775 183.81788 1.000 13.52615 156 PRO A CA 1
ATOM 1178 C C . PRO A 1 156 ? 1.00260 32.01171 184.01137 1.000 16.99969 156 PRO A C 1
ATOM 1179 O O . PRO A 1 156 ? 2.18399 31.88499 184.33943 1.000 17.15628 156 PRO A O 1
ATOM 1183 N N . LEU A 1 157 ? 0.42381 33.18435 183.81685 1.000 12.31719 157 LEU A N 1
ATOM 1184 C CA . LEU A 1 157 ? 1.00626 34.36368 184.42304 1.000 16.37841 157 LEU A CA 1
ATOM 1185 C C . LEU A 1 157 ? 1.22476 34.07221 185.90313 1.000 18.62981 157 LEU A C 1
ATOM 1186 O O . LEU A 1 157 ? 0.34305 33.49019 186.55157 1.000 16.27349 157 LEU A O 1
ATOM 1191 N N . PRO A 1 158 ? 2.38411 34.39624 186.45160 1.000 17.26875 158 PRO A N 1
ATOM 1192 C CA . PRO A 1 158 ? 2.58497 34.18931 187.88081 1.000 16.83511 158 PRO A CA 1
ATOM 1193 C C . PRO A 1 158 ? 1.67226 35.10694 188.66404 1.000 13.86874 158 PRO A C 1
ATOM 1194 O O . PRO A 1 158 ? 1.25777 36.17346 188.19752 1.000 16.56890 158 PRO A O 1
ATOM 1198 N N . ASP A 1 159 ? 1.38193 34.68197 189.88454 1.000 17.29187 159 ASP A N 1
ATOM 1199 C CA . ASP A 1 159 ? 0.67825 35.55093 190.80635 1.000 19.34984 159 ASP A CA 1
ATOM 1200 C C . ASP A 1 159 ? 1.29222 36.93881 190.79178 1.000 20.31752 159 ASP A C 1
ATOM 1201 O O . ASP A 1 159 ? 2.50944 37.09167 190.90785 1.000 21.89477 159 ASP A O 1
ATOM 1206 N N . GLY A 1 160 ? 0.44878 37.94486 190.60295 1.000 15.75932 160 GLY A N 1
ATOM 1207 C CA . GLY A 1 160 ? 0.89117 39.31888 190.60521 1.000 19.28276 160 GLY A CA 1
ATOM 1208 C C . GLY A 1 160 ? 1.41022 39.83708 189.28500 1.000 16.18690 160 GLY A C 1
ATOM 1209 O O . GLY A 1 160 ? 1.80819 41.00691 189.21540 1.000 16.68264 160 GLY A O 1
ATOM 1210 N N . ALA A 1 161 ? 1.39782 39.01998 188.22644 1.000 18.78302 161 ALA A N 1
ATOM 1211 C CA . ALA A 1 161 ? 1.95737 39.46366 186.95341 1.000 13.21234 161 ALA A CA 1
ATOM 1212 C C . ALA A 1 161 ? 1.27472 40.72856 186.46665 1.000 13.77301 161 ALA A C 1
ATOM 1213 O O . ALA A 1 161 ? 1.93956 41.69127 186.05870 1.000 13.27181 161 ALA A O 1
ATOM 1215 N N . VAL A 1 162 ? -0.06206 40.76447 186.53592 1.000 14.18637 162 VAL A N 1
ATOM 1216 C CA . VAL A 1 162 ? -0.78843 41.89279 185.96844 1.000 13.72462 162 VAL A CA 1
ATOM 1217 C C . VAL A 1 162 ? -0.38137 43.18189 186.66015 1.000 11.22198 162 VAL A C 1
ATOM 1218 O O . VAL A 1 162 ? -0.28699 44.24196 186.02993 1.000 14.11986 162 VAL A O 1
ATOM 1222 N N . GLN A 1 163 ? -0.11156 43.11028 187.96345 1.000 15.20561 163 GLN A N 1
ATOM 1223 C CA . GLN A 1 163 ? 0.31685 44.30247 188.68092 1.000 17.67406 163 GLN A CA 1
ATOM 1224 C C . GLN A 1 163 ? 1.69608 44.74492 188.21722 1.000 13.90239 163 GLN A C 1
ATOM 1225 O O . GLN A 1 163 ? 1.91782 45.93041 187.94261 1.000 15.31845 163 GLN A O 1
ATOM 1231 N N . ARG A 1 164 ? 2.63374 43.79712 188.12834 1.000 16.04702 164 ARG A N 1
ATOM 1232 C CA . ARG A 1 164 ? 3.95631 44.10127 187.58690 1.000 18.73036 164 ARG A CA 1
ATOM 1233 C C . ARG A 1 164 ? 3.84282 44.69509 186.19939 1.000 13.53574 164 ARG A C 1
ATOM 1234 O O . ARG A 1 164 ? 4.45088 45.72997 185.89009 1.000 16.95462 164 ARG A O 1
ATOM 1242 N N . ILE A 1 165 ? 3.04898 44.04747 185.34912 1.000 16.75018 165 ILE A N 1
ATOM 1243 C CA . ILE A 1 165 ? 2.88556 44.51391 183.98440 1.000 13.35393 165 ILE A CA 1
ATOM 1244 C C . ILE A 1 165 ? 2.31255 45.91623 183.98393 1.000 16.54606 165 ILE A C 1
ATOM 1245 O O . ILE A 1 165 ? 2.81931 46.81478 183.30291 1.000 15.29003 165 ILE A O 1
ATOM 1250 N N . ALA A 1 166 ? 1.25817 46.12839 184.77742 1.000 17.17628 166 ALA A N 1
ATOM 1251 C CA . ALA A 1 166 ? 0.69307 47.46196 184.91633 1.000 17.08891 166 ALA A CA 1
ATOM 1252 C C . ALA A 1 166 ? 1.74570 48.44334 185.40193 1.000 14.04156 166 ALA A C 1
ATOM 1253 O O . ALA A 1 166 ? 1.90630 49.53321 184.84157 1.000 17.33114 166 ALA A O 1
ATOM 1255 N N . ASP A 1 167 ? 2.49472 48.05753 186.43131 1.000 17.97926 167 ASP A N 1
ATOM 1256 C CA . ASP A 1 167 ? 3.51951 48.95045 186.96511 1.000 17.50577 167 ASP A CA 1
ATOM 1257 C C . ASP A 1 167 ? 4.62692 49.20062 185.94963 1.000 17.16167 167 ASP A C 1
ATOM 1258 O O . ASP A 1 167 ? 5.04300 50.34776 185.75662 1.000 18.34322 167 ASP A O 1
ATOM 1263 N N . ASP A 1 168 ? 5.10497 48.14982 185.27551 1.000 17.96999 168 ASP A N 1
ATOM 1264 C CA . ASP A 1 168 ? 6.13790 48.36251 184.26499 1.000 15.98802 168 ASP A CA 1
ATOM 1265 C C . ASP A 1 168 ? 5.64219 49.28754 183.16903 1.000 17.70935 168 ASP A C 1
ATOM 1266 O O . ASP A 1 168 ? 6.35159 50.20728 182.74817 1.000 17.23151 168 ASP A O 1
ATOM 1271 N N . LEU A 1 169 ? 4.41828 49.06773 182.69681 1.000 19.11669 169 LEU A N 1
ATOM 1272 C CA . LEU A 1 169 ? 3.91027 49.89427 181.61366 1.000 16.52142 169 LEU A CA 1
ATOM 1273 C C . LEU A 1 169 ? 3.67870 51.32030 182.08182 1.000 17.22159 169 LEU A C 1
ATOM 1274 O O . LEU A 1 169 ? 3.94753 52.27621 181.34463 1.000 20.32201 169 LEU A O 1
ATOM 1279 N N . THR A 1 170 ? 3.20281 51.48811 183.31328 1.000 19.23840 170 THR A N 1
ATOM 1280 C CA . THR A 1 170 ? 3.08040 52.83233 183.85505 1.000 18.26103 170 THR A CA 1
ATOM 1281 C C . THR A 1 170 ? 4.44553 53.49088 183.96808 1.000 18.37024 170 THR A C 1
ATOM 1282 O O . THR A 1 170 ? 4.61616 54.65652 183.58332 1.000 22.81412 170 THR A O 1
ATOM 1286 N N . ALA A 1 171 ? 5.43579 52.74599 184.46560 1.000 21.96450 171 ALA A N 1
ATOM 1287 C CA . ALA A 1 171 ? 6.81449 53.22946 184.46095 1.000 19.05994 171 ALA A CA 1
ATOM 1288 C C . ALA A 1 171 ? 7.24579 53.60066 183.05323 1.000 20.93865 171 ALA A C 1
ATOM 1289 O O . ALA A 1 171 ? 7.83297 54.66347 182.82569 1.000 22.48642 171 ALA A O 1
ATOM 1291 N N . GLN A 1 172 ? 6.94071 52.73851 182.08494 1.000 21.29684 172 GLN A N 1
ATOM 1292 C CA . GLN A 1 172 ? 7.25244 53.05768 180.69953 1.000 20.11104 172 GLN A CA 1
ATOM 1293 C C . GLN A 1 172 ? 6.59807 54.36940 180.28966 1.000 22.08731 172 GLN A C 1
ATOM 1294 O O . GLN A 1 172 ? 7.25005 55.25657 179.72735 1.000 22.87928 172 GLN A O 1
ATOM 1300 N N . ALA A 1 173 ? 5.30422 54.51397 180.59486 1.000 22.19250 173 ALA A N 1
ATOM 1301 C CA . ALA A 1 173 ? 4.56819 55.72639 180.25306 1.000 22.85954 173 ALA A CA 1
ATOM 1302 C C . ALA A 1 173 ? 5.18657 56.95880 180.89986 1.000 23.11155 173 ALA A C 1
ATOM 1303 O O . ALA A 1 173 ? 5.27512 58.02065 180.27238 1.000 27.46098 173 ALA A O 1
ATOM 1305 N N . ALA A 1 174 ? 5.60666 56.84342 182.15833 1.000 28.11541 174 ALA A N 1
ATOM 1306 C CA . ALA A 1 174 ? 6.33205 57.93974 182.78832 1.000 24.39971 174 ALA A CA 1
ATOM 1307 C C . ALA A 1 174 ? 7.58739 58.27969 182.00284 1.000 28.49808 174 ALA A C 1
ATOM 1308 O O . ALA A 1 174 ? 7.93469 59.45597 181.84584 1.000 29.34787 174 ALA A O 1
ATOM 1310 N N . SER A 1 175 ? 8.26507 57.26137 181.47392 1.000 27.28793 175 SER A N 1
ATOM 1311 C CA . SER A 1 175 ? 9.52842 57.49106 180.78627 1.000 25.37533 175 SER A CA 1
ATOM 1312 C C . SER A 1 175 ? 9.31265 58.13845 179.42387 1.000 28.80334 175 SER A C 1
ATOM 1313 O O . SER A 1 175 ? 9.97269 59.12569 179.08756 1.000 30.02924 175 SER A O 1
ATOM 1316 N N . ASP A 1 176 ? 8.38875 57.60936 178.62297 1.000 27.93500 176 ASP A N 1
ATOM 1317 C CA . ASP A 1 176 ? 8.25738 58.04276 177.23871 1.000 27.48317 176 ASP A CA 1
ATOM 1318 C C . ASP A 1 176 ? 7.01314 58.87281 176.96383 1.000 24.68944 176 ASP A C 1
ATOM 1319 O O . ASP A 1 176 ? 6.82402 59.31664 175.82732 1.000 28.30659 176 ASP A O 1
ATOM 1324 N N . GLY A 1 177 ? 6.15260 59.08445 177.95417 1.000 30.02905 177 GLY A N 1
ATOM 1325 C CA . GLY A 1 177 ? 4.97060 59.88634 177.71370 1.000 24.51726 177 GLY A CA 1
ATOM 1326 C C . GLY A 1 177 ? 3.95372 59.25601 176.79674 1.000 27.74239 177 GLY A C 1
ATOM 1327 O O . GLY A 1 177 ? 2.99584 59.92649 176.40241 1.000 29.77841 177 GLY A O 1
ATOM 1328 N N . GLN A 1 178 ? 4.14855 57.99861 176.41664 1.000 29.41849 178 GLN A N 1
ATOM 1329 C CA . GLN A 1 178 ? 3.15716 57.26411 175.65750 1.000 25.18534 178 GLN A CA 1
ATOM 1330 C C . GLN A 1 178 ? 2.11971 56.67530 176.60616 1.000 21.11570 178 GLN A C 1
ATOM 1331 O O . GLN A 1 178 ? 2.41566 56.41324 177.77160 1.000 20.61489 178 GLN A O 1
ATOM 1337 N N . PRO A 1 179 ? 0.89591 56.46259 176.13267 1.000 22.80820 179 PRO A N 1
ATOM 1338 C CA . PRO A 1 179 ? -0.18270 56.03535 177.03806 1.000 23.65707 179 PRO A CA 1
ATOM 1339 C C . PRO A 1 179 ? -0.13096 54.57687 177.46385 1.000 19.92924 179 PRO A C 1
ATOM 1340 O O . PRO A 1 179 ? -1.18038 53.93175 177.56291 1.000 18.41395 179 PRO A O 1
ATOM 1344 N N . TRP A 1 180 ? 1.05964 54.03774 177.73985 1.000 20.84635 180 TRP A N 1
ATOM 1345 C CA . TRP A 1 180 ? 1.12241 52.66262 178.22618 1.000 16.15087 180 TRP A CA 1
ATOM 1346 C C . TRP A 1 180 ? 0.34255 52.49997 179.51416 1.000 16.68913 180 TRP A C 1
ATOM 1347 O O . TRP A 1 180 ? -0.18427 51.41753 179.79490 1.000 15.88302 180 TRP A O 1
ATOM 1358 N N . ASP A 1 181 ? 0.28029 53.55594 180.32267 1.000 19.77746 181 ASP A N 1
ATOM 1359 C CA . ASP A 1 181 ? -0.46102 53.47709 181.57067 1.000 18.78785 181 ASP A CA 1
ATOM 1360 C C . ASP A 1 181 ? -1.95597 53.34305 181.31044 1.000 20.44610 181 ASP A C 1
ATOM 1361 O O . ASP A 1 181 ? -2.66264 52.70453 182.09217 1.000 19.18282 181 ASP A O 1
ATOM 1366 N N . LYS A 1 182 ? -2.44891 53.92424 180.21371 1.000 20.72187 182 LYS A N 1
ATOM 1367 C CA . LYS A 1 182 ? -3.86161 53.80443 179.88511 1.000 19.88185 182 LYS A CA 1
ATOM 1368 C C . LYS A 1 182 ? -4.25680 52.38863 179.49103 1.000 23.70376 182 LYS A C 1
ATOM 1369 O O . LYS A 1 182 ? -5.45391 52.08496 179.46225 1.000 20.30752 182 LYS A O 1
ATOM 1375 N N . LEU A 1 183 ? -3.29039 51.51004 179.19962 1.000 22.56814 183 LEU A N 1
ATOM 1376 C CA . LEU A 1 183 ? -3.62055 50.10617 178.96767 1.000 22.51579 183 LEU A CA 1
ATOM 1377 C C . LEU A 1 183 ? -4.08795 49.41658 180.23075 1.000 17.63292 183 LEU A C 1
ATOM 1378 O O . LEU A 1 183 ? -4.66712 48.32342 180.15992 1.000 20.28130 183 LEU A O 1
ATOM 1383 N N . VAL A 1 184 ? -3.82885 50.00578 181.38626 1.000 20.02504 184 VAL A N 1
ATOM 1384 C CA . VAL A 1 184 ? -4.16783 49.35513 182.64128 1.000 16.58883 184 VAL A CA 1
ATOM 1385 C C . VAL A 1 184 ? -5.62578 49.63306 182.97739 1.000 22.52831 184 VAL A C 1
ATOM 1386 O O . VAL A 1 184 ? -6.08418 50.77740 182.91180 1.000 21.03494 184 VAL A O 1
ATOM 1390 N N . THR A 1 185 ? -6.35251 48.59452 183.36218 1.000 18.16054 185 THR A N 1
ATOM 1391 C CA . THR A 1 185 ? -7.69790 48.75888 183.89674 1.000 26.16888 185 THR A CA 1
ATOM 1392 C C . THR A 1 185 ? -7.65904 48.46164 185.38085 1.000 23.92061 185 THR A C 1
ATOM 1393 O O . THR A 1 185 ? -7.27685 47.35901 185.78846 1.000 23.68676 185 THR A O 1
ATOM 1397 N N . ARG A 1 186 ? -8.04831 49.44292 186.18059 1.000 22.90885 186 ARG A N 1
ATOM 1398 C CA . ARG A 1 186 ? -8.22265 49.25231 187.60669 1.000 28.43106 186 ARG A CA 1
ATOM 1399 C C . ARG A 1 186 ? -9.70215 49.30549 187.94446 1.000 30.25062 186 ARG A C 1
ATOM 1400 O O . ARG A 1 186 ? -10.43909 50.14154 187.40655 1.000 30.47646 186 ARG A O 1
ATOM 1408 N N . GLY A 1 187 ? -10.12930 48.40338 188.82045 1.000 25.90080 187 GLY A N 1
ATOM 1409 C CA . GLY A 1 187 ? -11.48138 48.45068 189.33514 1.000 37.04083 187 GLY A CA 1
ATOM 1410 C C . GLY A 1 187 ? -11.72073 49.70732 190.15083 1.000 38.66458 187 GLY A C 1
ATOM 1411 O O . GLY A 1 187 ? -10.80936 50.46223 190.49299 1.000 33.09880 187 GLY A O 1
ATOM 1412 N N . SER A 1 188 ? -12.99643 49.92569 190.48025 1.000 42.44210 188 SER A N 1
ATOM 1413 C CA . SER A 1 188 ? -13.37594 51.07199 191.30070 1.000 44.54364 188 SER A CA 1
ATOM 1414 C C . SER A 1 188 ? -12.66658 51.09819 192.65136 1.000 43.55993 188 SER A C 1
ATOM 1415 O O . SER A 1 188 ? -12.79186 52.09107 193.37701 1.000 48.08970 188 SER A O 1
ATOM 1418 N N . ASP A 1 189 ? -11.91924 50.04805 192.99554 1.000 44.11412 189 ASP A N 1
ATOM 1419 C CA . ASP A 1 189 ? -11.21441 49.94476 194.26503 1.000 40.24306 189 ASP A CA 1
ATOM 1420 C C . ASP A 1 189 ? -9.69573 49.96184 194.10800 1.000 41.62654 189 ASP A C 1
ATOM 1421 O O . ASP A 1 189 ? -8.98086 49.70109 195.08222 1.000 39.42062 189 ASP A O 1
ATOM 1426 N N . GLY A 1 190 ? -9.18307 50.24799 192.90707 1.000 41.46193 190 GLY A N 1
ATOM 1427 C CA . GLY A 1 190 ? -7.75401 50.28975 192.66508 1.000 44.41264 190 GLY A CA 1
ATOM 1428 C C . GLY A 1 190 ? -7.12071 48.97504 192.24439 1.000 38.33561 190 GLY A C 1
ATOM 1429 O O . GLY A 1 190 ? -5.97737 48.97983 191.77462 1.000 39.77668 190 GLY A O 1
ATOM 1430 N N . GLN A 1 191 ? -7.81318 47.85273 192.42634 1.000 37.52539 191 GLN A N 1
ATOM 1431 C CA . GLN A 1 191 ? -7.34149 46.55859 191.94447 1.000 36.52340 191 GLN A CA 1
ATOM 1432 C C . GLN A 1 191 ? -7.04561 46.60854 190.45005 1.000 32.47696 191 GLN A C 1
ATOM 1433 O O . GLN A 1 191 ? -7.92490 46.93845 189.64457 1.000 31.20220 191 GLN A O 1
ATOM 1439 N N . VAL A 1 192 ? -5.81172 46.28104 190.06888 1.000 31.01860 192 VAL A N 1
ATOM 1440 C CA . VAL A 1 192 ? -5.52977 46.10424 188.64662 1.000 25.89621 192 VAL A CA 1
ATOM 1441 C C . VAL A 1 192 ? -6.29697 44.88080 188.16842 1.000 20.52956 192 VAL A C 1
ATOM 1442 O O . VAL A 1 192 ? -6.08029 43.76350 188.64591 1.000 18.96455 192 VAL A O 1
ATOM 1446 N N . LEU A 1 193 ? -7.22638 45.08865 187.24826 1.000 20.27312 193 LEU A N 1
ATOM 1447 C CA . LEU A 1 193 ? -8.00489 43.95062 186.77603 1.000 20.73470 193 LEU A CA 1
ATOM 1448 C C . LEU A 1 193 ? -7.35205 43.29193 185.58042 1.000 15.97486 193 LEU A C 1
ATOM 1449 O O . LEU A 1 193 ? -7.35494 42.06170 185.44443 1.000 15.03302 193 LEU A O 1
ATOM 1454 N N . ARG A 1 194 ? -6.79966 44.11467 184.71366 1.000 17.62547 194 ARG A N 1
ATOM 1455 C CA . ARG A 1 194 ? -6.23122 43.62028 183.48802 1.000 18.57115 194 ARG A CA 1
ATOM 1456 C C . ARG A 1 194 ? -5.40696 44.74257 182.90765 1.000 18.30013 194 ARG A C 1
ATOM 1457 O O . ARG A 1 194 ? -5.55352 45.90800 183.28161 1.000 18.09410 194 ARG A O 1
ATOM 1465 N N . VAL A 1 195 ? -4.51185 44.36833 182.01938 1.000 16.52264 195 VAL A N 1
ATOM 1466 C CA . VAL A 1 195 ? -3.86999 45.30807 181.12670 1.000 18.91717 195 VAL A CA 1
ATOM 1467 C C . VAL A 1 195 ? -4.10709 44.76466 179.73743 1.000 11.56992 195 VAL A C 1
ATOM 1468 O O . VAL A 1 195 ? -4.01172 43.55446 179.51824 1.000 13.64003 195 VAL A O 1
ATOM 1472 N N . VAL A 1 196 ? -4.47943 45.63881 178.82542 1.000 15.50404 196 VAL A N 1
ATOM 1473 C CA . VAL A 1 196 ? -4.76645 45.24345 177.45945 1.000 16.32876 196 VAL A CA 1
ATOM 1474 C C . VAL A 1 196 ? -3.63616 45.73464 176.57399 1.000 16.17995 196 VAL A C 1
ATOM 1475 O O . VAL A 1 196 ? -2.95055 46.71003 176.88742 1.000 13.97196 196 VAL A O 1
ATOM 1479 N N . SER A 1 197 ? -3.43479 45.04078 175.46416 1.000 14.42494 197 SER A N 1
ATOM 1480 C CA . SER A 1 197 ? -2.40878 45.44420 174.53656 1.000 15.54586 197 SER A CA 1
ATOM 1481 C C . SER A 1 197 ? -2.79930 46.75807 173.86638 1.000 15.97426 197 SER A C 1
ATOM 1482 O O . SER A 1 197 ? -3.96962 47.14681 173.87018 1.000 18.97267 197 SER A O 1
ATOM 1485 N N . PRO A 1 198 ? -1.82245 47.47204 173.30254 1.000 17.01869 198 PRO A N 1
ATOM 1486 C CA . PRO A 1 198 ? -2.11190 48.80583 172.76099 1.000 18.56761 198 PRO A CA 1
ATOM 1487 C C . PRO A 1 198 ? -3.17707 48.82208 17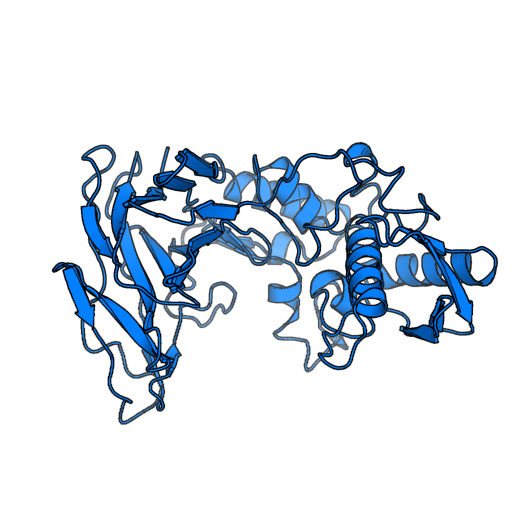1.69112 1.000 21.18769 198 PRO A C 1
ATOM 1488 O O . PRO A 1 198 ? -3.96945 49.77103 171.65986 1.000 18.36686 198 PRO A O 1
ATOM 1492 N N . GLN A 1 199 ? -3.21798 47.82146 170.80540 1.000 17.30640 199 GLN A N 1
ATOM 1493 C CA . GLN A 1 199 ? -4.23632 47.83634 169.76184 1.000 19.05181 199 GLN A CA 1
ATOM 1494 C C . GLN A 1 199 ? -5.62317 47.93694 170.37306 1.000 21.01099 199 GLN A C 1
ATOM 1495 O O . GLN A 1 199 ? -6.49847 48.61963 169.83115 1.000 19.90596 199 GLN A O 1
ATOM 1501 N N . ASN A 1 200 ? -5.82856 47.29332 171.52429 1.000 19.57556 200 ASN A N 1
ATOM 1502 C CA . ASN A 1 200 ? -7.12697 47.36362 172.18170 1.000 23.09512 200 ASN A CA 1
ATOM 1503 C C . ASN A 1 200 ? -7.43144 48.76536 172.68553 1.000 27.04447 200 ASN A C 1
ATOM 1504 O O . ASN A 1 200 ? -8.59444 49.18106 172.68051 1.000 27.83703 200 ASN A O 1
ATOM 1509 N N . LEU A 1 201 ? -6.41495 49.50717 173.12159 1.000 20.77036 201 LEU A N 1
ATOM 1510 C CA . LEU A 1 201 ? -6.63997 50.90762 173.46032 1.000 22.77149 201 LEU A CA 1
ATOM 1511 C C . LEU A 1 201 ? -6.78190 51.75728 172.21286 1.000 24.38390 201 LEU A C 1
ATOM 1512 O O . LEU A 1 201 ? -7.40769 52.82350 172.24923 1.000 25.44932 201 LEU A O 1
ATOM 1517 N N . MET A 1 202 ? -6.19452 51.31628 171.10612 1.000 19.49035 202 MET A N 1
ATOM 1518 C CA . MET A 1 202 ? -6.22767 52.11973 169.89621 1.000 22.79585 202 MET A CA 1
ATOM 1519 C C . MET A 1 202 ? -7.49787 51.90196 169.10879 1.000 20.47745 202 MET A C 1
ATOM 1520 O O . MET A 1 202 ? -7.95727 52.82170 168.42533 1.000 22.57797 202 MET A O 1
ATOM 1525 N N . ALA A 1 203 ? -8.06962 50.70498 169.21503 1.000 20.48313 203 ALA A N 1
ATOM 1526 C CA . ALA A 1 203 ? -9.17652 50.31299 168.34921 1.000 22.45423 203 ALA A CA 1
ATOM 1527 C C . ALA A 1 203 ? -10.37417 51.25715 168.41040 1.000 22.63975 203 ALA A C 1
ATOM 1528 O O . ALA A 1 203 ? -10.97730 51.49761 167.35214 1.000 23.92078 203 ALA A O 1
ATOM 1530 N N . PRO A 1 204 ? -10.76865 51.81733 169.56110 1.000 27.81819 204 PRO A N 1
ATOM 1531 C CA . PRO A 1 204 ? -11.86820 52.79523 169.53469 1.000 26.67753 204 PRO A CA 1
ATOM 1532 C C . PRO A 1 204 ? -11.56879 53.99651 168.67279 1.000 30.86434 204 PRO A C 1
ATOM 1533 O O . PRO A 1 204 ? -12.49990 54.62289 168.15392 1.000 36.74837 204 PRO A O 1
ATOM 1537 N N . PHE A 1 205 ? -10.29637 54.34068 168.49680 1.000 27.49980 205 PHE A N 1
ATOM 1538 C CA . PHE A 1 205 ? -9.92039 55.49959 167.70900 1.000 25.33869 205 PHE A CA 1
ATOM 1539 C C . PHE A 1 205 ? -9.51384 55.15256 166.29417 1.000 24.99479 205 PHE A C 1
ATOM 1540 O O . PHE A 1 205 ? -8.95145 56.00596 165.60880 1.000 28.39184 205 PHE A O 1
ATOM 1548 N N . PHE A 1 206 ? -9.75768 53.92246 165.84212 1.000 26.82596 206 PHE A N 1
ATOM 1549 C CA . PHE A 1 206 ? -9.43316 53.60076 164.45841 1.000 26.70708 206 PHE A CA 1
ATOM 1550 C C . PHE A 1 206 ? -10.20322 54.49997 163.50486 1.000 34.25869 206 PHE A C 1
ATOM 1551 O O . PHE A 1 206 ? -9.66736 54.93916 162.47895 1.000 33.43511 206 PHE A O 1
ATOM 1559 N N . ASP A 1 207 ? -11.46190 54.79503 163.84073 1.000 36.30953 207 ASP A N 1
ATOM 1560 C CA . ASP A 1 207 ? -12.25614 55.73665 163.06489 1.000 38.29994 207 ASP A CA 1
ATOM 1561 C C . ASP A 1 207 ? -11.72714 57.15852 163.17177 1.000 35.83648 207 ASP A C 1
ATOM 1562 O O . ASP A 1 207 ? -11.97507 57.95995 162.26996 1.000 40.73461 207 ASP A O 1
ATOM 1564 N N . ARG A 1 208 ? -11.00651 57.49119 164.24292 1.000 35.51139 208 ARG A N 1
ATOM 1565 C CA . ARG A 1 208 ? -10.46905 58.83665 164.45451 1.000 39.73539 208 ARG A CA 1
ATOM 1566 C C . ARG A 1 208 ? -8.98178 58.75897 164.76878 1.000 35.69714 208 ARG A C 1
ATOM 1567 O O . ARG A 1 208 ? -8.56472 58.93702 165.92026 1.000 37.29777 208 ARG A O 1
ATOM 1575 N N . PRO A 1 209 ? -8.14953 58.49744 163.76085 1.000 37.43037 209 PRO A N 1
ATOM 1576 C CA . PRO A 1 209 ? -6.71753 58.28206 164.02981 1.000 37.70116 209 PRO A CA 1
ATOM 1577 C C . PRO A 1 209 ? -6.03274 59.44346 164.72353 1.000 38.32107 209 PRO A C 1
ATOM 1578 O O . PRO A 1 209 ? -5.06555 59.21869 165.46287 1.000 33.72933 209 PRO A O 1
ATOM 1582 N N . ASP A 1 210 ? -6.50411 60.67680 164.51293 1.000 40.66680 210 ASP A N 1
ATOM 1583 C CA . ASP A 1 210 ? -5.83350 61.83923 165.09043 1.000 39.70916 210 ASP A CA 1
ATOM 1584 C C . ASP A 1 210 ? -5.78745 61.76777 166.60744 1.000 33.19304 210 ASP A C 1
ATOM 1585 O O . ASP A 1 210 ? -4.86159 62.30294 167.22333 1.000 39.33156 210 ASP A O 1
ATOM 1589 N N . GLN A 1 211 ? -6.77406 61.12778 167.22661 1.000 34.06463 211 GLN A N 1
ATOM 1590 C CA . GLN A 1 211 ? -6.80358 60.97353 168.67126 1.000 33.17050 211 GLN A CA 1
ATOM 1591 C C . GLN A 1 211 ? -6.33068 59.60241 169.12085 1.000 31.53689 211 GLN A C 1
ATOM 1592 O O . GLN A 1 211 ? -6.34594 59.31646 170.32190 1.000 29.36425 211 GLN A O 1
ATOM 1598 N N . MET A 1 212 ? -5.90234 58.75980 168.19543 1.000 30.08186 212 MET A N 1
ATOM 1599 C CA . MET A 1 212 ? -5.54734 57.39895 168.55289 1.000 29.34693 212 MET A CA 1
ATOM 1600 C C . MET A 1 212 ? -4.33704 57.39158 169.47455 1.000 22.18248 212 MET A C 1
ATOM 1601 O O . MET A 1 212 ? -3.30829 57.99532 169.14243 1.000 22.39943 212 MET A O 1
ATOM 1606 N N . PRO A 1 213 ? -4.42137 56.74384 170.63078 1.000 21.44552 213 PRO A N 1
ATOM 1607 C CA . PRO A 1 213 ? -3.23080 56.55829 171.45644 1.000 22.41355 213 PRO A CA 1
ATOM 1608 C C . PRO A 1 213 ? -2.16796 55.83261 170.65525 1.000 25.79101 213 PRO A C 1
ATOM 1609 O O . PRO A 1 213 ? -2.47624 55.00018 169.79747 1.000 24.73679 213 PRO A O 1
ATOM 1613 N N . PHE A 1 214 ? -0.91000 56.17302 170.92610 1.000 20.06254 214 PHE A N 1
ATOM 1614 C CA . PHE A 1 214 ? 0.25191 55.52503 170.32096 1.000 22.74533 214 PHE A CA 1
ATOM 1615 C C . PHE A 1 214 ? 0.39085 55.80618 168.84019 1.000 23.27197 214 PHE A C 1
ATOM 1616 O O . PHE A 1 214 ? 1.27694 55.23385 168.20415 1.000 24.32203 214 PHE A O 1
ATOM 1624 N N . ARG A 1 215 ? -0.46503 56.66010 168.26960 1.000 24.03776 215 ARG A N 1
ATOM 1625 C CA . ARG A 1 215 ? -0.49630 56.83231 166.82158 1.000 23.88387 215 ARG A CA 1
ATOM 1626 C C . ARG A 1 215 ? 0.88955 57.06809 166.25216 1.000 22.11374 215 ARG A C 1
ATOM 1627 O O . ARG A 1 215 ? 1.22901 56.55681 165.18124 1.000 24.45345 215 ARG A O 1
ATOM 1635 N N . ASP A 1 216 ? 1.70995 57.83660 166.95365 1.000 21.71636 216 ASP A N 1
ATOM 1636 C CA . ASP A 1 216 ? 3.01118 58.20369 166.42714 1.000 25.50085 216 ASP A CA 1
ATOM 1637 C C . ASP A 1 216 ? 4.14237 57.57967 167.21334 1.000 20.46151 216 ASP A C 1
ATOM 1638 O O . ASP A 1 216 ? 5.28490 58.03128 167.10355 1.000 22.88318 216 ASP A O 1
ATOM 1643 N N . LEU A 1 217 ? 3.84080 56.54885 168.00313 1.000 20.57177 217 LEU A N 1
ATOM 1644 C CA . LEU A 1 217 ? 4.88642 55.86045 168.74485 1.000 19.63088 217 LEU A CA 1
ATOM 1645 C C . LEU A 1 217 ? 5.99399 55.40718 167.80986 1.000 18.42720 217 LEU A C 1
ATOM 1646 O O . LEU A 1 217 ? 7.17573 55.68795 168.03934 1.000 17.95877 217 LEU A O 1
ATOM 1651 N N . PHE A 1 218 ? 5.61471 54.73485 166.72536 1.000 20.36528 218 PHE A N 1
ATOM 1652 C CA . PHE A 1 218 ? 6.55569 54.08728 165.82648 1.000 20.14425 218 PHE A CA 1
ATOM 1653 C C . PHE A 1 218 ? 6.87650 54.91750 164.59901 1.000 18.69345 218 PHE A C 1
ATOM 1654 O O . PHE A 1 218 ? 7.72240 54.50939 163.79632 1.000 17.92532 218 PHE A O 1
ATOM 1662 N N . THR A 1 219 ? 6.22261 56.06694 164.43113 1.000 18.70811 219 THR A N 1
ATOM 1663 C CA . THR A 1 219 ? 6.27164 56.76560 163.15441 1.000 20.98437 219 THR A CA 1
ATOM 1664 C C . THR A 1 219 ? 7.69964 57.11127 162.76134 1.000 18.48194 219 THR A C 1
ATOM 1665 O O . THR A 1 219 ? 8.12234 56.84812 161.63067 1.000 18.93943 219 THR A O 1
ATOM 1669 N N . ALA A 1 220 ? 8.46075 57.69688 163.68687 1.000 19.85386 220 ALA A N 1
ATOM 1670 C CA . ALA A 1 220 ? 9.85214 58.02515 163.39807 1.000 21.09418 220 ALA A CA 1
ATOM 1671 C C . ALA A 1 220 ? 10.64699 56.76850 163.07502 1.000 19.30907 220 ALA A C 1
ATOM 1672 O O . ALA A 1 220 ? 11.35847 56.70866 162.06729 1.000 17.67210 220 ALA A O 1
ATOM 1674 N N . GLN A 1 221 ? 10.51854 55.74570 163.91699 1.000 19.30789 221 GLN A N 1
ATOM 1675 C CA . GLN A 1 221 ? 11.26909 54.51676 163.70213 1.000 21.46678 221 GLN A CA 1
ATOM 1676 C C . GLN A 1 221 ? 10.91970 53.89014 162.36090 1.000 18.18870 221 GLN A C 1
ATOM 1677 O O . GLN A 1 221 ? 11.80302 53.42835 161.63702 1.000 17.43763 221 GLN A O 1
ATOM 1683 N N . ILE A 1 222 ? 9.63478 53.87388 162.01144 1.000 19.65348 222 ILE A N 1
ATOM 1684 C CA . ILE A 1 222 ? 9.22142 53.32579 160.72525 1.000 17.80847 222 ILE A CA 1
ATOM 1685 C C . ILE A 1 222 ? 9.91239 54.07492 159.59412 1.000 21.80003 222 ILE A C 1
ATOM 1686 O O . ILE A 1 222 ? 10.45832 53.46728 158.66580 1.000 18.09780 222 ILE A O 1
ATOM 1691 N N . ASP A 1 223 ? 9.94799 55.40795 159.68214 1.000 17.65485 223 ASP A N 1
ATOM 1692 C CA . ASP A 1 223 ? 10.61251 56.18594 158.64255 1.000 19.38358 223 ASP A CA 1
ATOM 1693 C C . ASP A 1 223 ? 12.08544 55.83225 158.56329 1.000 19.70586 223 ASP A C 1
ATOM 1694 O O . ASP A 1 223 ? 12.63817 55.69066 157.46817 1.000 20.07501 223 ASP A O 1
ATOM 1699 N N . GLU A 1 224 ? 12.73264 55.69566 159.72112 1.000 19.48657 224 GLU A N 1
ATOM 1700 C CA . GLU A 1 224 ? 14.11332 55.23899 159.77407 1.000 18.64877 224 GLU A CA 1
ATOM 1701 C C . GLU A 1 224 ? 14.27351 53.88704 159.09387 1.000 16.49380 224 GLU A C 1
ATOM 1702 O O . GLU A 1 224 ? 15.19689 53.68549 158.29806 1.000 17.13691 224 GLU A O 1
ATOM 1708 N N . VAL A 1 225 ? 13.39793 52.93691 159.42744 1.000 16.80640 225 VAL A N 1
ATOM 1709 C CA . VAL A 1 225 ? 13.47459 51.60532 158.83309 1.000 14.38724 225 VAL A CA 1
ATOM 1710 C C . VAL A 1 225 ? 13.25225 51.68986 157.33614 1.000 17.64971 225 VAL A C 1
ATOM 1711 O O . VAL A 1 225 ? 14.00549 51.11685 156.53652 1.000 13.89126 225 VAL A O 1
ATOM 1715 N N . TRP A 1 226 ? 12.18684 52.38218 156.93595 1.000 15.88505 226 TRP A N 1
ATOM 1716 C CA . TRP A 1 226 ? 11.91399 52.52282 155.51575 1.000 18.65119 226 TRP A CA 1
ATOM 1717 C C . TRP A 1 226 ? 13.08452 53.16542 154.81087 1.000 14.01254 226 TRP A C 1
ATOM 1718 O O . TRP A 1 226 ? 13.46865 52.73037 153.72403 1.000 15.83339 226 TRP A O 1
ATOM 1729 N N . GLU A 1 227 ? 13.68319 54.18543 155.42854 1.000 15.83816 227 GLU A N 1
ATOM 1730 C CA . GLU A 1 227 ? 14.82559 54.84149 154.81321 1.000 17.00881 227 GLU A CA 1
ATOM 1731 C C . GLU A 1 227 ? 16.01702 53.89463 154.73952 1.000 19.87666 227 GLU A C 1
ATOM 1732 O O . GLU A 1 227 ? 16.71297 53.84047 153.71762 1.000 19.71504 227 GLU A O 1
ATOM 1738 N N . LYS A 1 228 ? 16.27268 53.15041 155.81723 1.000 19.69220 228 LYS A N 1
ATOM 1739 C CA . LYS A 1 228 ? 17.35120 52.16589 155.79830 1.000 16.83104 228 LYS A CA 1
ATOM 1740 C C . LYS A 1 228 ? 17.23625 51.26456 154.58178 1.000 13.74490 228 LYS A C 1
ATOM 1741 O O . LYS A 1 228 ? 18.19399 51.09747 153.81853 1.000 15.15631 228 LYS A O 1
ATOM 1747 N N . TYR A 1 229 ? 16.06285 50.69492 154.36856 1.000 13.59707 229 TYR A N 1
ATOM 1748 C CA . TYR A 1 229 ? 15.92013 49.68253 153.34012 1.000 14.15695 229 TYR A CA 1
ATOM 1749 C C . TYR A 1 229 ? 15.59639 50.26527 151.97500 1.000 16.06815 229 TYR A C 1
ATOM 1750 O O . TYR A 1 229 ? 15.33235 49.50875 151.04083 1.000 16.63144 229 TYR A O 1
ATOM 1759 N N . ARG A 1 230 ? 15.65991 51.59019 151.82865 1.000 15.93032 230 ARG A N 1
ATOM 1760 C CA . ARG A 1 230 ? 15.77493 52.16681 150.50130 1.000 19.21963 230 ARG A CA 1
ATOM 1761 C C . ARG A 1 230 ? 17.15064 51.94640 149.89534 1.000 19.82186 230 ARG A C 1
ATOM 1762 O O . ARG A 1 230 ? 17.28019 51.98505 148.67046 1.000 21.95682 230 ARG A O 1
ATOM 1770 N N . SER A 1 231 ? 18.17514 51.71657 150.71588 1.000 17.31845 231 SER A N 1
ATOM 1771 C CA . SER A 1 231 ? 19.54561 51.65655 150.23194 1.000 19.85236 231 SER A CA 1
ATOM 1772 C C . SER A 1 231 ? 20.24393 50.34416 150.54091 1.000 17.73066 231 SER A C 1
ATOM 1773 O O . SER A 1 231 ? 21.38952 50.16066 150.12472 1.000 19.28757 231 SER A O 1
ATOM 1776 N N . THR A 1 232 ? 19.61032 49.44513 151.27916 1.000 17.47053 232 THR A N 1
ATOM 1777 C CA . THR A 1 232 ? 20.19930 48.14688 151.54955 1.000 15.59642 232 THR A CA 1
ATOM 1778 C C . THR A 1 232 ? 19.06472 47.15433 151.66711 1.000 15.56396 232 THR A C 1
ATOM 1779 O O . THR A 1 232 ? 17.92905 47.51797 151.97187 1.000 13.84556 232 THR A O 1
ATOM 1783 N N . ASP A 1 233 ? 19.37688 45.89801 151.40203 1.000 15.95209 233 ASP A N 1
ATOM 1784 C CA . ASP A 1 233 ? 18.35911 44.86453 151.44166 1.000 12.39483 233 ASP A CA 1
ATOM 1785 C C . ASP A 1 233 ? 17.89015 44.58214 152.86027 1.000 13.55838 233 ASP A C 1
ATOM 1786 O O . ASP A 1 233 ? 18.66263 44.59403 153.82101 1.000 11.87434 233 ASP A O 1
ATOM 1791 N N . LEU A 1 234 ? 16.61576 44.27417 152.95890 1.000 10.59208 234 LEU A N 1
ATOM 1792 C CA . LEU A 1 234 ? 16.04408 43.59809 154.10647 1.000 13.24997 234 LEU A CA 1
ATOM 1793 C C . LEU A 1 234 ? 15.87157 42.15042 153.69852 1.000 11.45587 234 LEU A C 1
ATOM 1794 O O . LEU A 1 234 ? 15.13205 41.85175 152.75433 1.000 12.24018 234 LEU A O 1
ATOM 1799 N N . ARG A 1 235 ? 16.55968 41.26109 154.38346 1.000 10.35702 235 ARG A N 1
ATOM 1800 C CA . ARG A 1 235 ? 16.47801 39.84527 154.07250 1.000 10.20838 235 ARG A CA 1
ATOM 1801 C C . ARG A 1 235 ? 15.61818 39.16934 155.12574 1.000 9.53335 235 ARG A C 1
ATOM 1802 O O . ARG A 1 235 ? 15.96391 39.16597 156.30872 1.000 9.86545 235 ARG A O 1
ATOM 1810 N N . ILE A 1 236 ? 14.50253 38.60456 154.70416 1.000 7.08573 236 ILE A N 1
ATOM 1811 C CA . ILE A 1 236 ? 13.59508 37.93771 155.61248 1.000 8.11002 236 ILE A CA 1
ATOM 1812 C C . ILE A 1 236 ? 13.70516 36.45848 155.33917 1.000 9.68405 236 ILE A C 1
ATOM 1813 O O . ILE A 1 236 ? 13.48471 36.01754 154.20685 1.000 11.85755 236 ILE A O 1
ATOM 1818 N N . ASP A 1 237 ? 14.12054 35.70026 156.34189 1.000 8.66024 237 ASP A N 1
ATOM 1819 C CA . ASP A 1 237 ? 14.15727 34.25747 156.17649 1.000 13.66641 237 ASP A CA 1
ATOM 1820 C C . ASP A 1 237 ? 12.74700 33.75985 156.37138 1.000 9.71144 237 ASP A C 1
ATOM 1821 O O . ASP A 1 237 ? 12.19314 33.87181 157.46629 1.000 11.27591 237 ASP A O 1
ATOM 1826 N N . LEU A 1 238 ? 12.15986 33.24175 155.29615 1.000 11.22237 238 LEU A N 1
ATOM 1827 C CA . LEU A 1 238 ? 10.84563 32.63275 155.37660 1.000 12.63124 238 LEU A CA 1
ATOM 1828 C C . LEU A 1 238 ? 10.85385 31.41237 156.26646 1.000 14.41301 238 LEU A C 1
ATOM 1829 O O . LEU A 1 238 ? 9.79296 30.99274 156.73317 1.000 12.53965 238 LEU A O 1
ATOM 1834 N N . GLN A 1 239 ? 12.03071 30.82287 156.47783 1.000 12.52492 239 GLN A N 1
ATOM 1835 C CA . GLN A 1 239 ? 12.20155 29.66903 157.34254 1.000 12.09600 239 GLN A CA 1
ATOM 1836 C C . GLN A 1 239 ? 11.43940 28.48506 156.79570 1.000 14.40724 239 GLN A C 1
ATOM 1837 O O . GLN A 1 239 ? 10.91166 28.54331 155.67876 1.000 14.90929 239 GLN A O 1
ATOM 1843 N N . GLY A 1 240 ? 11.38120 27.40908 157.57323 1.000 15.48124 240 GLY A N 1
ATOM 1844 C CA . GLY A 1 240 ? 10.84747 26.17416 157.04533 1.000 15.33596 240 GLY A CA 1
ATOM 1845 C C . GLY A 1 240 ? 11.58905 25.71756 155.81663 1.000 16.24315 240 GLY A C 1
ATOM 1846 O O . GLY A 1 240 ? 11.01740 25.02341 154.97337 1.000 18.41877 240 GLY A O 1
ATOM 1847 N N . GLY A 1 241 ? 12.85224 26.11240 155.68458 1.000 16.06987 241 GLY A N 1
ATOM 1848 C CA . GLY A 1 241 ? 13.63503 25.77772 154.52090 1.000 15.14541 241 GLY A CA 1
ATOM 1849 C C . GLY A 1 241 ? 13.24137 26.51073 153.26618 1.000 17.42358 241 GLY A C 1
ATOM 1850 O O . GLY A 1 241 ? 13.77681 26.20630 152.20129 1.000 18.66524 241 GLY A O 1
ATOM 1851 N N . ARG A 1 242 ? 12.33270 27.47963 153.35689 1.000 14.91536 242 ARG A N 1
ATOM 1852 C CA . ARG A 1 242 ? 11.91658 28.22777 152.18328 1.000 19.38863 242 ARG A CA 1
ATOM 1853 C C . ARG A 1 242 ? 12.90247 29.31054 151.78584 1.000 16.62561 242 ARG A C 1
ATOM 1854 O O . ARG A 1 242 ? 12.78842 29.85230 150.68726 1.000 20.21421 242 ARG A O 1
ATOM 1862 N N . GLY A 1 243 ? 13.86222 29.63505 152.62797 1.000 15.54342 243 GLY A N 1
ATOM 1863 C CA . GLY A 1 243 ? 14.88274 30.57629 152.23781 1.000 15.71514 243 GLY A CA 1
ATOM 1864 C C . GLY A 1 243 ? 14.52932 32.00221 152.57162 1.000 12.28714 243 GLY A C 1
ATOM 1865 O O . GLY A 1 243 ? 13.50337 32.31539 153.16907 1.000 14.74886 243 GLY A O 1
ATOM 1866 N N . THR A 1 244 ? 15.42641 32.88457 152.19826 1.000 15.96486 244 THR A N 1
ATOM 1867 C CA . THR A 1 244 ? 15.23248 34.29517 152.44538 1.000 15.51494 244 THR A CA 1
ATOM 1868 C C . THR A 1 244 ? 14.71319 34.96003 151.18653 1.000 17.82535 244 THR A C 1
ATOM 1869 O O . THR A 1 244 ? 14.97618 34.51447 150.06774 1.000 17.49190 244 THR A O 1
ATOM 1873 N N . LEU A 1 245 ? 13.95552 36.02810 151.38311 1.000 14.15473 245 LEU A N 1
ATOM 1874 C CA . LEU A 1 245 ? 13.60538 36.94114 150.31449 1.000 12.46197 245 LEU A CA 1
ATOM 1875 C C . LEU A 1 245 ? 14.17370 38.28782 150.69525 1.000 15.96551 245 LEU A C 1
ATOM 1876 O O . LEU A 1 245 ? 14.04912 38.71357 151.85381 1.000 12.91626 245 LEU A O 1
ATOM 1881 N N . ALA A 1 246 ? 14.83192 38.92081 149.74020 1.000 13.29533 246 ALA A N 1
ATOM 1882 C CA . ALA A 1 246 ? 15.41875 40.22961 149.94030 1.000 15.32404 246 ALA A CA 1
ATOM 1883 C C . ALA A 1 246 ? 14.42594 41.28570 149.49597 1.000 16.55415 246 ALA A C 1
ATOM 1884 O O . ALA A 1 246 ? 13.74873 41.13530 148.47439 1.000 14.91207 246 ALA A O 1
ATOM 1886 N N . GLY A 1 247 ? 14.33417 42.33993 150.27900 1.000 12.55856 247 GLY A N 1
ATOM 1887 C CA . GLY A 1 247 ? 13.40084 43.40569 150.00156 1.000 13.26882 247 GLY A CA 1
ATOM 1888 C C . GLY A 1 247 ? 14.12631 44.72839 150.04540 1.000 14.01443 247 GLY A C 1
ATOM 1889 O O . GLY A 1 247 ? 15.13502 44.89049 150.73022 1.000 11.96038 247 GLY A O 1
ATOM 1890 N N . ARG A 1 248 ? 13.60094 45.67115 149.27980 1.000 16.45857 248 ARG A N 1
ATOM 1891 C CA . ARG A 1 248 ? 14.09719 47.02962 149.26412 1.000 14.37405 248 ARG A CA 1
ATOM 1892 C C . ARG A 1 248 ? 12.88531 47.93359 149.29586 1.000 13.19761 248 ARG A C 1
ATOM 1893 O O . ARG A 1 248 ? 11.83805 47.59773 148.74376 1.000 14.75063 248 ARG A O 1
ATOM 1901 N N . VAL A 1 249 ? 13.02848 49.06871 149.95613 1.000 17.37460 249 VAL A N 1
ATOM 1902 C CA . VAL A 1 249 ? 11.95001 50.04590 149.96057 1.000 14.60473 249 VAL A CA 1
ATOM 1903 C C . VAL A 1 249 ? 12.06412 50.88008 148.69513 1.000 16.83264 249 VAL A C 1
ATOM 1904 O O . VAL A 1 249 ? 13.11758 51.46137 148.41260 1.000 17.36751 249 VAL A O 1
ATOM 1908 N N . SER A 1 250 ? 10.99612 50.88188 147.91502 1.000 17.32597 250 SER A N 1
ATOM 1909 C CA . SER A 1 250 ? 10.88079 51.59131 146.64592 1.000 24.49994 250 SER A CA 1
ATOM 1910 C C . SER A 1 250 ? 9.80263 52.64764 146.87941 1.000 17.71978 250 SER A C 1
ATOM 1911 O O . SER A 1 250 ? 8.61346 52.32978 146.91956 1.000 22.92251 250 SER A O 1
ATOM 1914 N N . GLY A 1 251 ? 10.22278 53.88794 147.08996 1.000 20.66154 251 GLY A N 1
ATOM 1915 C CA . GLY A 1 251 ? 9.28761 54.90510 147.52428 1.000 21.66580 251 GLY A CA 1
ATOM 1916 C C . GLY A 1 251 ? 8.85995 54.62728 148.94853 1.000 18.64506 251 GLY A C 1
ATOM 1917 O O . GLY A 1 251 ? 9.67149 54.71818 149.87146 1.000 24.55300 251 GLY A O 1
ATOM 1918 N N . ASP A 1 252 ? 7.59094 54.28198 149.14076 1.000 23.26100 252 ASP A N 1
ATOM 1919 C CA . ASP A 1 252 ? 7.08107 53.85611 150.43479 1.000 26.79506 252 ASP A CA 1
ATOM 1920 C C . ASP A 1 252 ? 6.68553 52.39364 150.43667 1.000 19.37091 252 ASP A C 1
ATOM 1921 O O . ASP A 1 252 ? 6.00050 51.93885 151.35504 1.000 20.08414 252 ASP A O 1
ATOM 1926 N N . THR A 1 253 ? 7.06150 51.65793 149.41364 1.000 21.20753 253 THR A N 1
ATOM 1927 C CA . THR A 1 253 ? 6.67041 50.27011 149.29217 1.000 18.50136 253 THR A CA 1
ATOM 1928 C C . THR A 1 253 ? 7.90047 49.41884 149.54467 1.000 16.43418 253 THR A C 1
ATOM 1929 O O . THR A 1 253 ? 8.86953 49.47479 148.78104 1.000 19.24186 253 THR A O 1
ATOM 1933 N N . LEU A 1 254 ? 7.86532 48.66556 150.63688 1.000 15.33111 254 LEU A N 1
ATOM 1934 C CA . LEU A 1 254 ? 8.84727 47.61541 150.85431 1.000 16.98210 254 LEU A CA 1
ATOM 1935 C C . LEU A 1 254 ? 8.51821 46.46800 149.91389 1.000 12.34029 254 LEU A C 1
ATOM 1936 O O . LEU A 1 254 ? 7.47252 45.82292 150.03398 1.000 14.76689 254 LEU A O 1
ATOM 1941 N N . THR A 1 255 ? 9.39453 46.21773 148.96266 1.000 13.77671 255 THR A N 1
ATOM 1942 C CA . THR A 1 255 ? 9.10941 45.25677 147.91908 1.000 15.09837 255 THR A CA 1
ATOM 1943 C C . THR A 1 255 ? 10.16532 44.17321 147.96620 1.000 11.75480 255 THR A C 1
ATOM 1944 O O . THR A 1 255 ? 11.35637 44.47332 147.94610 1.000 12.60998 255 THR A O 1
ATOM 1948 N N . PHE A 1 256 ? 9.71779 42.93618 148.03222 1.000 12.54860 256 PHE A N 1
ATOM 1949 C CA . PHE A 1 256 ? 10.60424 41.78774 148.05414 1.000 16.32243 256 PHE A CA 1
ATOM 1950 C C . PHE A 1 256 ? 10.63075 41.13428 146.69304 1.000 16.56558 256 PHE A C 1
ATOM 1951 O O . PHE A 1 256 ? 9.67405 41.23268 145.92172 1.000 15.21064 256 PHE A O 1
ATOM 1959 N N . GLU A 1 257 ? 11.74160 40.46355 146.40761 1.000 13.84148 257 GLU A N 1
ATOM 1960 C CA . GLU A 1 257 ? 11.74995 39.53499 145.30195 1.000 19.15113 257 GLU A CA 1
ATOM 1961 C C . GLU A 1 257 ? 10.55290 38.61435 145.45063 1.000 19.14137 257 GLU A C 1
ATOM 1962 O O . GLU A 1 257 ? 10.16147 38.24643 146.56508 1.000 15.16078 257 GLU A O 1
ATOM 1968 N N . GLY A 1 258 ? 9.93340 38.29875 144.32466 1.000 17.81053 258 GLY A N 1
ATOM 1969 C CA . GLY A 1 258 ? 8.65654 37.63029 144.33014 1.000 22.13141 258 GLY A CA 1
ATOM 1970 C C . GLY A 1 258 ? 7.47214 38.56473 144.25077 1.000 21.61721 258 GLY A C 1
ATOM 1971 O O . GLY A 1 258 ? 6.33013 38.08597 144.22911 1.000 25.21785 258 GLY A O 1
ATOM 1972 N N . GLY A 1 259 ? 7.70875 39.87663 144.21093 1.000 18.72374 259 GLY A N 1
ATOM 1973 C CA . GLY A 1 259 ? 6.65273 40.85743 144.05334 1.000 24.07600 259 GLY A CA 1
ATOM 1974 C C . GLY A 1 259 ? 5.88691 41.18738 145.30871 1.000 20.32364 259 GLY A C 1
ATOM 1975 O O . GLY A 1 259 ? 4.86761 41.87562 145.23414 1.000 21.25938 259 GLY A O 1
ATOM 1976 N N . HIS A 1 260 ? 6.33897 40.72372 146.46366 1.000 16.74998 260 HIS A N 1
ATOM 1977 C CA . HIS A 1 260 ? 5.61025 40.98017 147.68924 1.000 16.64233 260 HIS A CA 1
ATOM 1978 C C . HIS A 1 260 ? 5.81770 42.41787 148.11235 1.000 18.75507 260 HIS A C 1
ATOM 1979 O O . HIS A 1 260 ? 6.95200 42.89942 148.18355 1.000 18.28394 260 HIS A O 1
ATOM 1986 N N . THR A 1 261 ? 4.72149 43.11058 148.38410 1.000 15.46948 261 THR A N 1
ATOM 1987 C CA . THR A 1 261 ? 4.78283 44.53394 148.65970 1.000 16.53233 261 THR A CA 1
ATOM 1988 C C . THR A 1 261 ? 4.19499 44.82143 150.02659 1.000 13.74029 261 THR A C 1
ATOM 1989 O O . THR A 1 261 ? 3.22205 44.18887 150.45414 1.000 16.37231 261 THR A O 1
ATOM 1993 N N . PHE A 1 262 ? 4.81591 45.77442 150.69917 1.000 16.29779 262 PHE A N 1
ATOM 1994 C CA . PHE A 1 262 ? 4.40045 46.21253 152.02091 1.000 19.31137 262 PHE A CA 1
ATOM 1995 C C . PHE A 1 262 ? 4.48401 47.72868 152.01845 1.000 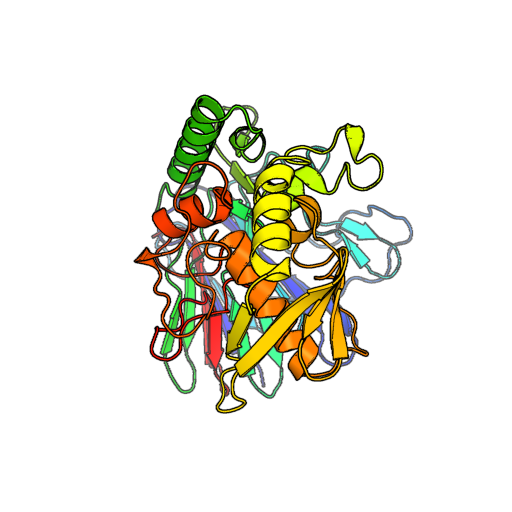16.62914 262 PHE A C 1
ATOM 1996 O O . PHE A 1 262 ? 5.57317 48.29750 151.89785 1.000 16.91024 262 PHE A O 1
ATOM 2004 N N . VAL A 1 263 ? 3.32942 48.38264 152.09810 1.000 18.69607 263 VAL A N 1
ATOM 2005 C CA . VAL A 1 263 ? 3.31825 49.83480 152.19628 1.000 18.96360 263 VAL A CA 1
ATOM 2006 C C . VAL A 1 263 ? 3.88304 50.20107 153.55871 1.000 19.29560 263 VAL A C 1
ATOM 2007 O O . VAL A 1 263 ? 4.00262 49.34513 154.44197 1.000 16.25580 263 VAL A O 1
ATOM 2011 N N . LYS A 1 264 ? 4.25100 51.45829 153.73253 1.000 20.39606 264 LYS A N 1
ATOM 2012 C CA . LYS A 1 264 ? 4.80814 51.88330 154.99924 1.000 20.45025 264 LYS A CA 1
ATOM 2013 C C . LYS A 1 264 ? 3.80525 51.60092 156.10860 1.000 19.86959 264 LYS A C 1
ATOM 2014 O O . LYS A 1 264 ? 2.64812 52.03291 156.01066 1.000 18.48356 264 LYS A O 1
ATOM 2020 N N . PRO A 1 265 ? 4.17756 50.85497 157.14342 1.000 19.63569 265 PRO A N 1
ATOM 2021 C CA . PRO A 1 265 ? 3.25132 50.64524 158.25039 1.000 16.80553 265 PRO A CA 1
ATOM 2022 C C . PRO A 1 265 ? 3.11501 51.90834 159.08050 1.000 17.18317 265 PRO A C 1
ATOM 2023 O O . PRO A 1 265 ? 3.92511 52.83368 159.02238 1.000 17.32595 265 PRO A O 1
ATOM 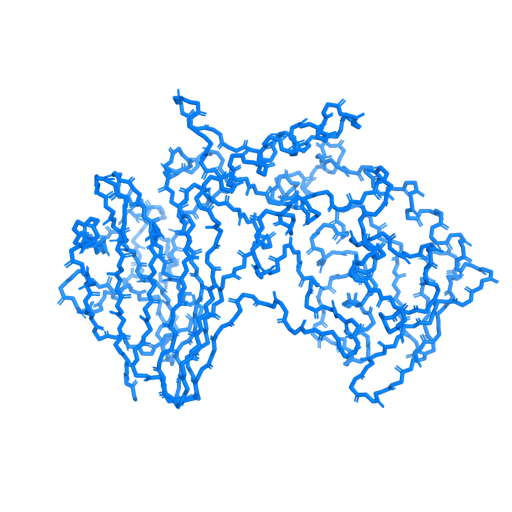2027 N N . THR A 1 266 ? 2.06034 51.92855 159.86226 1.000 15.95436 266 THR A N 1
ATOM 2028 C CA . THR A 1 266 ? 1.90360 52.90391 160.91981 1.000 18.51466 266 THR A CA 1
ATOM 2029 C C . THR A 1 266 ? 2.06467 52.19758 162.25334 1.000 17.95385 266 THR A C 1
ATOM 2030 O O . THR A 1 266 ? 2.11124 50.96515 162.32153 1.000 16.09998 266 THR A O 1
ATOM 2034 N N . SER A 1 267 ? 2.13503 52.99455 163.32284 1.000 17.96470 267 SER A N 1
ATOM 2035 C CA . SER A 1 267 ? 2.14776 52.40861 164.65437 1.000 15.55221 267 SER A CA 1
ATOM 2036 C C . SER A 1 267 ? 0.93333 51.52343 164.85467 1.000 15.56879 267 SER A C 1
ATOM 2037 O O . SER A 1 267 ? 1.02401 50.45670 165.47269 1.000 15.50889 267 SER A O 1
ATOM 2040 N N . LYS A 1 268 ? -0.20932 51.93212 164.30514 1.000 16.86490 268 LYS A N 1
ATOM 2041 C CA . LYS A 1 268 ? -1.39811 51.09659 164.37298 1.000 18.61060 268 LYS A CA 1
ATOM 2042 C C . LYS A 1 268 ? -1.13279 49.72288 163.77327 1.000 14.43502 268 LYS A C 1
ATOM 2043 O O . LYS A 1 268 ? -1.44545 48.69756 164.38008 1.000 13.86968 268 LYS A O 1
ATOM 2049 N N . ASP A 1 269 ? -0.57849 49.69618 162.56259 1.000 15.01341 269 ASP A N 1
ATOM 2050 C CA . ASP A 1 269 ? -0.29906 48.43094 161.89629 1.000 13.99784 269 ASP A CA 1
ATOM 2051 C C . ASP A 1 269 ? 0.60231 47.55819 162.75083 1.000 12.50433 269 ASP A C 1
ATOM 2052 O O . ASP A 1 269 ? 0.34177 46.36478 162.93158 1.000 14.97767 269 ASP A O 1
ATOM 2057 N N . ILE A 1 270 ? 1.66565 48.15028 163.28994 1.000 12.83742 270 ILE A N 1
ATOM 2058 C CA . ILE A 1 270 ? 2.61896 47.38811 164.08648 1.000 11.62060 270 ILE A CA 1
ATOM 2059 C C . ILE A 1 270 ? 1.91956 46.75099 165.26777 1.000 14.09335 270 ILE A C 1
ATOM 2060 O O . ILE A 1 270 ? 2.10768 45.56171 165.55380 1.000 14.31647 270 ILE A O 1
ATOM 2065 N N . PHE A 1 271 ? 1.06201 47.51470 165.94920 1.000 13.27963 271 PHE A N 1
ATOM 2066 C CA . PHE A 1 271 ? 0.37772 46.96073 167.10775 1.000 11.94192 271 PHE A CA 1
ATOM 2067 C C . PHE A 1 271 ? -0.66617 45.93025 166.69850 1.000 12.33055 271 PHE A C 1
ATOM 2068 O O . PHE A 1 271 ? -0.70888 44.82454 167.25358 1.000 12.21397 271 PHE A O 1
ATOM 2076 N N . THR A 1 272 ? -1.52839 46.25831 165.72939 1.000 13.39202 272 THR A N 1
ATOM 2077 C CA . THR A 1 272 ? -2.56362 45.28017 165.40749 1.000 15.62203 272 THR A CA 1
ATOM 2078 C C . THR A 1 272 ? -2.00031 44.09501 164.63707 1.000 14.06812 272 THR A C 1
ATOM 2079 O O . THR A 1 272 ? -2.57137 43.00018 164.69972 1.000 13.81330 272 THR A O 1
ATOM 2083 N N . CYS A 1 273 ? -0.89175 44.29074 163.91501 1.000 12.39358 273 CYS A N 1
ATOM 2084 C CA . CYS A 1 273 ? -0.36892 43.27757 162.98875 1.000 15.31186 273 CYS A CA 1
ATOM 2085 C C . CYS A 1 273 ? -1.43203 42.84787 161.99732 1.000 18.42740 273 CYS A C 1
ATOM 2086 O O . CYS A 1 273 ? -1.46935 41.69838 161.55241 1.000 15.82251 273 CYS A O 1
ATOM 2089 N N . ASN A 1 274 ? -2.31813 43.77199 161.66764 1.000 19.21474 274 ASN A N 1
ATOM 2090 C CA . ASN A 1 274 ? -3.45403 43.38062 160.83269 1.000 17.42237 274 ASN A CA 1
ATOM 2091 C C . ASN A 1 274 ? -4.03884 44.56682 160.07747 1.000 17.09614 274 ASN A C 1
ATOM 2092 O O . ASN A 1 274 ? -5.18660 44.47730 159.63538 1.000 21.30877 274 ASN A O 1
ATOM 2097 N N . HIS A 1 275 ? -3.31080 45.65989 159.93192 1.000 16.21569 275 HIS A N 1
ATOM 2098 C CA . HIS A 1 275 ? -3.72432 46.75267 159.07876 1.000 19.95602 275 HIS A CA 1
ATOM 2099 C C . HIS A 1 275 ? -2.50510 47.20887 158.29872 1.000 20.83580 275 HIS A C 1
ATOM 2100 O O . HIS A 1 275 ? -1.37243 46.78483 158.56272 1.000 19.96479 275 HIS A O 1
ATOM 2107 N N . GLY A 1 276 ? -2.74499 48.07570 157.32699 1.000 18.63220 276 GLY A N 1
ATOM 2108 C CA . GLY A 1 276 ? -1.70340 48.52370 156.45009 1.000 15.96985 276 GLY A CA 1
ATOM 2109 C C . GLY A 1 276 ? -1.05988 47.32369 155.79337 1.000 19.38707 276 GLY A C 1
ATOM 2110 O O . GLY A 1 276 ? -1.73328 46.40842 155.30926 1.000 19.41830 276 GLY A O 1
ATOM 2111 N N . PRO A 1 277 ? 0.26907 47.27728 155.81619 1.000 20.19378 277 PRO A N 1
ATOM 2112 C CA . PRO A 1 277 ? 0.97286 46.16443 155.16202 1.000 16.99341 277 PRO A CA 1
ATOM 2113 C C . PRO A 1 277 ? 0.79375 44.83538 155.86549 1.000 15.35945 277 PRO A C 1
ATOM 2114 O O . PRO A 1 277 ? 1.15443 43.80324 155.29084 1.000 19.34364 277 PRO A O 1
ATOM 2118 N N . PHE A 1 278 ? 0.26168 44.81946 157.08408 1.000 15.53950 278 PHE A N 1
ATOM 2119 C CA . PHE A 1 278 ? 0.08069 43.59308 157.84251 1.000 13.93755 278 PHE A CA 1
ATOM 2120 C C . PHE A 1 278 ? -1.36131 43.13194 157.84488 1.000 15.69436 278 PHE A C 1
ATOM 2121 O O . PHE A 1 278 ? -1.69388 42.15408 158.53304 1.000 18.81928 278 PHE A O 1
ATOM 2129 N N . ALA A 1 279 ? -2.22145 43.81489 157.09131 1.000 19.04312 279 ALA A N 1
ATOM 2130 C CA . ALA A 1 279 ? -3.59657 43.37001 156.93970 1.000 17.33792 279 ALA A CA 1
ATOM 2131 C C . ALA A 1 279 ? -3.60229 41.96069 156.38710 1.000 19.43355 279 ALA A C 1
ATOM 2132 O O . ALA A 1 279 ? -2.96398 41.67813 155.37174 1.000 19.23123 279 ALA A O 1
ATOM 2134 N N . ASN A 1 280 ? -4.28858 41.06993 157.08412 1.000 20.32686 280 ASN A N 1
ATOM 2135 C CA . ASN A 1 280 ? -4.45058 39.72347 156.57975 1.000 27.48349 280 ASN A CA 1
ATOM 2136 C C . ASN A 1 280 ? -5.26229 39.76710 155.29651 1.000 31.09618 280 ASN A C 1
ATOM 2137 O O . ASN A 1 280 ? -6.29525 40.43672 155.22483 1.000 27.88377 280 ASN A O 1
ATOM 2142 N N . ASP A 1 281 ? -4.77757 39.08716 154.28125 1.000 26.28740 281 ASP A N 1
ATOM 2143 C CA . ASP A 1 281 ? -5.49385 38.98883 153.02088 1.000 25.40296 281 ASP A CA 1
ATOM 2144 C C . ASP A 1 281 ? -5.41404 37.53808 152.57480 1.000 32.92263 281 ASP A C 1
ATOM 2145 O O . ASP A 1 281 ? -4.31832 37.04418 152.28374 1.000 28.61787 281 ASP A O 1
ATOM 2150 N N . PRO A 1 282 ? -6.53851 36.82100 152.51204 1.000 35.55794 282 PRO A N 1
ATOM 2151 C CA . PRO A 1 282 ? -6.47224 35.39531 152.14883 1.000 32.17347 282 PRO A CA 1
ATOM 2152 C C . PRO A 1 282 ? -5.92157 35.16295 150.75846 1.000 24.70995 282 PRO A C 1
ATOM 2153 O O . PRO A 1 282 ? -5.42996 34.06505 150.47974 1.000 31.48187 282 PRO A O 1
ATOM 2157 N N . ALA A 1 283 ? -5.96471 36.17263 149.89007 1.000 30.05663 283 ALA A N 1
ATOM 2158 C CA . ALA A 1 283 ? -5.33316 36.08366 148.58062 1.000 31.59670 283 ALA A CA 1
ATOM 2159 C C . ALA A 1 283 ? -3.81164 36.07723 148.66325 1.000 33.48220 283 ALA A C 1
ATOM 2160 O O . ALA A 1 283 ? -3.15174 35.73739 147.67645 1.000 32.78149 283 ALA A O 1
ATOM 2162 N N . ASP A 1 284 ? -3.24309 36.46540 149.80149 1.000 32.22193 284 ASP A N 1
ATOM 2163 C CA . ASP A 1 284 ? -1.79625 36.54225 149.92047 1.000 26.25408 284 ASP A CA 1
ATOM 2164 C C . ASP A 1 284 ? -1.17252 35.15773 149.78805 1.000 18.41942 284 ASP A C 1
ATOM 2165 O O . ASP A 1 284 ? -1.66672 34.17224 150.34375 1.000 21.16858 284 ASP A O 1
ATOM 2170 N N . SER A 1 285 ? -0.08218 35.08752 149.03353 1.000 19.32107 285 SER A N 1
ATOM 2171 C CA . SER A 1 285 ? 0.69095 33.86152 148.95434 1.000 20.02210 285 SER A CA 1
ATOM 2172 C C . SER A 1 285 ? 1.28538 33.50611 150.31755 1.000 21.87076 285 SER A C 1
ATOM 2173 O O . SER A 1 285 ? 1.39323 34.34218 151.22034 1.000 18.73859 285 SER A O 1
ATOM 2176 N N . ASP A 1 286 ? 1.67442 32.23694 150.45394 1.000 21.07966 286 ASP A N 1
ATOM 2177 C CA . ASP A 1 286 ? 2.37270 31.79088 151.65388 1.000 22.34436 286 ASP A CA 1
ATOM 2178 C C . ASP A 1 286 ? 3.59630 32.65176 151.92939 1.000 16.31429 286 ASP A C 1
ATOM 2179 O O . ASP A 1 286 ? 3.83846 33.05811 153.06882 1.000 18.60107 286 ASP A O 1
ATOM 2184 N N . ASP A 1 287 ? 4.38540 32.92474 150.89083 1.000 16.60229 287 ASP A N 1
ATOM 2185 C CA . ASP A 1 287 ? 5.58030 33.74287 151.05735 1.000 16.80279 287 ASP A CA 1
ATOM 2186 C C . ASP A 1 287 ? 5.22266 35.13371 151.54099 1.000 16.74106 287 ASP A C 1
ATOM 2187 O O . ASP A 1 287 ? 5.82947 35.65376 152.48586 1.000 13.28340 287 ASP A O 1
ATOM 2192 N N . LYS A 1 288 ? 4.25658 35.76663 150.87517 1.000 16.57727 288 LYS A N 1
ATOM 2193 C CA . LYS A 1 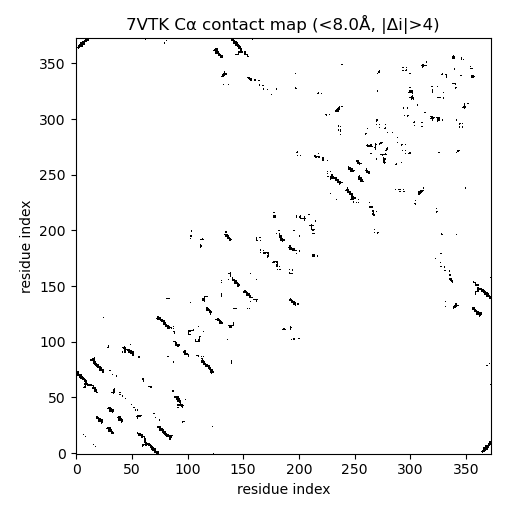288 ? 3.78797 37.07021 151.32173 1.000 15.07111 288 LYS A CA 1
ATOM 2194 C C . LYS A 1 288 ? 3.38323 37.01918 152.78680 1.000 11.89564 288 LYS A C 1
ATOM 2195 O O . LYS A 1 288 ? 3.76542 37.88600 153.58264 1.000 12.77341 288 LYS A O 1
ATOM 2201 N N . LYS A 1 289 ? 2.61664 35.99496 153.16423 1.000 12.85999 289 LYS A N 1
ATOM 2202 C CA . LYS A 1 289 ? 2.16438 35.89118 154.54446 1.000 13.99782 289 LYS A CA 1
ATOM 2203 C C . LYS A 1 289 ? 3.34305 35.69211 155.48678 1.000 15.22042 289 LYS A C 1
ATOM 2204 O O . LYS A 1 289 ? 3.39948 36.29853 156.56350 1.000 11.36762 289 LYS A O 1
ATOM 2210 N N . ALA A 1 290 ? 4.28626 34.83362 155.10163 1.000 14.58439 290 ALA A N 1
ATOM 2211 C CA . ALA A 1 290 ? 5.47356 34.63429 155.92491 1.000 14.47668 290 ALA A CA 1
ATOM 2212 C C . ALA A 1 290 ? 6.26530 35.92581 156.04554 1.000 9.40237 290 ALA A C 1
ATOM 2213 O O . ALA A 1 290 ? 6.74371 36.27282 157.13106 1.000 12.52068 290 ALA A O 1
ATOM 2215 N N . LEU A 1 291 ? 6.42587 36.64462 154.93429 1.000 11.05162 291 LEU A N 1
ATOM 2216 C CA . LEU A 1 291 ? 7.10282 37.93164 154.97185 1.000 12.36971 291 LEU A CA 1
ATOM 2217 C C . LEU A 1 291 ? 6.38911 38.87532 155.91789 1.000 13.73391 291 LEU A C 1
ATOM 2218 O O . LEU A 1 291 ? 7.00043 39.48027 156.80488 1.000 10.72049 291 LEU A O 1
ATOM 2223 N N . LEU A 1 292 ? 5.08098 38.99955 155.72813 1.000 14.40929 292 LEU A N 1
ATOM 2224 C CA . LEU A 1 292 ? 4.24516 39.84254 156.56222 1.000 13.05180 292 LEU A CA 1
ATOM 2225 C C . LEU A 1 292 ? 4.46922 39.54733 158.03554 1.000 10.13525 292 LEU A C 1
ATOM 2226 O O . LEU A 1 292 ? 4.75245 40.45079 158.82273 1.000 11.24252 292 LEU A O 1
ATOM 2231 N N . ALA A 1 293 ? 4.29590 38.28208 158.42323 1.000 11.08546 293 ALA A N 1
ATOM 2232 C CA . ALA A 1 293 ? 4.47787 37.88474 159.81363 1.000 11.82100 293 ALA A CA 1
ATOM 2233 C C . ALA A 1 293 ? 5.82513 38.35287 160.33086 1.000 11.01851 293 ALA A C 1
ATOM 2234 O O . ALA A 1 293 ? 5.92388 38.98590 161.39028 1.000 8.46587 293 ALA A O 1
ATOM 2236 N N . ARG A 1 294 ? 6.87461 38.09833 159.56286 1.000 10.30034 294 ARG A N 1
ATOM 2237 C CA . ARG A 1 294 ? 8.20414 38.36934 160.08675 1.000 11.18878 294 ARG A CA 1
ATOM 2238 C C . ARG A 1 294 ? 8.48028 39.85679 160.14880 1.000 9.74815 294 ARG A C 1
ATOM 2239 O O . ARG A 1 294 ? 9.13241 40.33060 161.08548 1.000 10.14272 294 ARG A O 1
ATOM 2247 N N . ILE A 1 295 ? 7.99495 40.61068 159.16370 1.000 9.40807 295 ILE A N 1
ATOM 2248 C CA . ILE A 1 295 ? 8.18357 42.05399 159.18676 1.000 9.27803 295 ILE A CA 1
ATOM 2249 C C . ILE A 1 295 ? 7.42870 42.65789 160.35471 1.000 10.83676 295 ILE A C 1
ATOM 2250 O O . ILE A 1 295 ? 7.97034 43.47609 161.10318 1.000 11.47488 295 ILE A O 1
ATOM 2255 N N . ALA A 1 296 ? 6.16523 42.26771 160.52562 1.000 10.92526 296 ALA A N 1
ATOM 2256 C CA . ALA A 1 296 ? 5.41627 42.73764 161.68038 1.000 11.19929 296 ALA A CA 1
ATOM 2257 C C . ALA A 1 296 ? 6.12661 42.36808 162.96639 1.000 8.54550 296 ALA A C 1
ATOM 2258 O O . ALA A 1 296 ? 6.23993 43.18836 163.88181 1.000 10.96160 296 ALA A O 1
ATOM 2260 N N . ALA A 1 297 ? 6.61038 41.13422 163.05458 1.000 10.03986 297 ALA A N 1
ATOM 2261 C CA . ALA A 1 297 ? 7.31711 40.72374 164.25915 1.000 11.17485 297 ALA A CA 1
ATOM 2262 C C . ALA A 1 297 ? 8.56102 41.57325 164.47083 1.000 8.92462 297 ALA A C 1
ATOM 2263 O O . ALA A 1 297 ? 8.81375 42.05101 165.58404 1.000 12.42680 297 ALA A O 1
ATOM 2265 N N . GLY A 1 298 ? 9.33720 41.79491 163.40891 1.000 9.83216 298 GLY A N 1
ATOM 2266 C CA . GLY A 1 298 ? 10.56118 42.56398 163.55603 1.000 9.78028 298 GLY A CA 1
ATOM 2267 C C . GLY A 1 298 ? 10.29531 43.99891 163.96332 1.000 11.70505 298 GLY A C 1
ATOM 2268 O O . GLY A 1 298 ? 11.06165 44.59186 164.72124 1.000 10.02779 298 GLY A O 1
ATOM 2269 N N . PHE A 1 299 ? 9.19708 44.57686 163.47316 1.000 11.37902 299 PHE A N 1
ATOM 2270 C CA . PHE A 1 299 ? 8.81325 45.90954 163.92289 1.000 13.31142 299 PHE A CA 1
ATOM 2271 C C . PHE A 1 299 ? 8.40657 45.89343 165.38275 1.000 9.15205 299 PHE A C 1
ATOM 2272 O O . PHE A 1 299 ? 8.79854 46.77043 166.15469 1.000 12.71771 299 PHE A O 1
ATOM 2280 N N . ASN A 1 300 ? 7.60667 44.90811 165.77623 1.000 9.48891 300 ASN A N 1
ATOM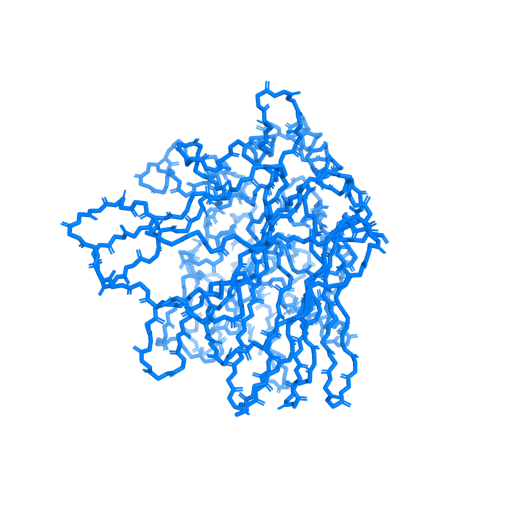 2281 C CA . ASN A 1 300 ? 7.18221 44.84210 167.16348 1.000 10.90092 300 ASN A CA 1
ATOM 2282 C C . ASN A 1 300 ? 8.37076 44.68427 168.08551 1.000 14.18750 300 ASN A C 1
ATOM 2283 O O . ASN A 1 300 ? 8.40013 45.25898 169.17680 1.000 12.18974 300 ASN A O 1
ATOM 2288 N N . ARG A 1 301 ? 9.35266 43.89627 167.66623 1.000 12.81351 301 ARG A N 1
ATOM 2289 C CA . ARG A 1 301 ? 10.52189 43.64929 168.48762 1.000 13.03427 301 ARG A CA 1
ATOM 2290 C C . ARG A 1 301 ? 11.61716 44.67007 168.25503 1.000 10.90655 301 ARG A C 1
ATOM 2291 O O . ARG A 1 301 ? 12.64021 44.62859 168.94147 1.000 13.34364 301 ARG A O 1
ATOM 2299 N N . SER A 1 302 ? 11.40568 45.59648 167.32689 1.000 10.78997 302 SER A N 1
ATOM 2300 C CA . SER A 1 302 ? 12.34545 46.68282 167.06934 1.000 14.56563 302 SER A CA 1
ATOM 2301 C C . SER A 1 302 ? 13.70146 46.14351 166.63769 1.000 13.22460 302 SER A C 1
ATOM 2302 O O . SER A 1 302 ? 14.74484 46.62166 167.07686 1.000 14.41286 302 SER A O 1
ATOM 2305 N N . ILE A 1 303 ? 13.69723 45.12945 165.77966 1.000 13.08834 303 ILE A N 1
ATOM 2306 C CA . ILE A 1 303 ? 14.94407 44.64570 165.20477 1.000 11.20191 303 ILE A CA 1
ATOM 2307 C C . ILE A 1 303 ? 15.07971 45.03216 163.74156 1.000 12.41856 303 ILE A C 1
ATOM 2308 O O . ILE A 1 303 ? 15.96355 44.51754 163.05218 1.000 14.78865 303 ILE A O 1
ATOM 2313 N N . MET A 1 304 ? 14.24516 45.95625 163.24810 1.000 11.12229 304 MET A N 1
ATOM 2314 C CA . MET A 1 304 ? 14.28929 46.26575 161.82256 1.000 13.20237 304 MET A CA 1
ATOM 2315 C C . MET A 1 304 ? 15.54035 47.04091 161.44691 1.000 12.21767 304 MET A C 1
ATOM 2316 O O . MET A 1 304 ? 16.00759 46.94430 160.31057 1.000 14.24916 304 MET A O 1
ATOM 2321 N N . LEU A 1 305 ? 16.08445 47.82164 162.37087 1.000 14.10886 305 LEU A N 1
ATOM 2322 C CA . LEU A 1 305 ? 17.30266 48.56277 162.09364 1.000 15.16924 305 LEU A CA 1
ATOM 2323 C C . LEU A 1 305 ? 18.53110 47.73872 162.43064 1.000 17.21871 305 LEU A C 1
ATOM 2324 O O . LEU A 1 305 ? 19.55515 47.82814 161.74756 1.000 20.08982 305 LEU A O 1
ATOM 2329 N N . SER A 1 306 ? 18.42309 46.92783 163.47236 1.000 12.99816 306 SER A N 1
ATOM 2330 C CA . SER A 1 306 ? 19.56093 46.17765 163.96576 1.000 15.71159 306 SER A CA 1
ATOM 2331 C C . SER A 1 306 ? 19.83876 44.95086 163.11987 1.000 13.20728 306 SER A C 1
ATOM 2332 O O . SER A 1 306 ? 20.99498 44.54207 163.00074 1.000 13.36693 306 SER A O 1
ATOM 2335 N N . HIS A 1 307 ? 18.81088 44.36094 162.51125 1.000 12.02894 307 HIS A N 1
ATOM 2336 C CA . HIS A 1 307 ? 18.94885 43.07492 161.83848 1.000 12.96701 307 HIS A CA 1
ATOM 2337 C C . HIS A 1 307 ? 18.37009 43.11889 160.43549 1.000 13.81109 307 HIS A C 1
ATOM 2338 O O . HIS A 1 307 ? 17.19388 42.80524 160.22249 1.000 14.02740 307 HIS A O 1
ATOM 2345 N N . PRO A 1 308 ? 19.18432 43.49973 159.44842 1.000 12.64764 308 PRO A N 1
ATOM 2346 C CA . PRO A 1 308 ? 18.74402 43.42530 158.05024 1.000 14.37146 308 PRO A CA 1
ATOM 2347 C C . PRO A 1 308 ? 18.45467 42.01290 157.59137 1.000 12.71318 308 PRO A C 1
ATOM 2348 O O . PRO A 1 308 ? 17.88309 41.83103 156.51336 1.000 14.58650 308 PRO A O 1
ATOM 2352 N N . GLN A 1 309 ? 18.84005 41.00049 158.35766 1.000 11.40243 309 GLN A N 1
ATOM 2353 C CA . GLN A 1 309 ? 18.40225 39.64977 158.07553 1.000 10.18923 309 GLN A CA 1
ATOM 2354 C C . GLN A 1 309 ? 17.74193 39.10535 159.31829 1.000 10.79852 309 GLN A C 1
ATOM 2355 O O . GLN A 1 309 ? 18.29917 39.19900 160.41638 1.000 11.36109 309 GLN A O 1
ATOM 2361 N N . GLN A 1 310 ? 16.55408 38.55004 159.15005 1.000 9.46120 310 GLN A N 1
ATOM 2362 C CA . GLN A 1 310 ? 15.79501 38.08933 160.29141 1.000 9.27201 310 GLN A CA 1
ATOM 2363 C C . GLN A 1 310 ? 14.71011 37.16285 159.78246 1.000 9.49240 310 GLN A C 1
ATOM 2364 O O . GLN A 1 310 ? 14.37272 37.20047 158.59356 1.000 12.28679 310 GLN A O 1
ATOM 2370 N N . PRO A 1 311 ? 14.14427 36.31260 160.64998 1.000 12.56660 311 PRO A N 1
ATOM 2371 C CA . PRO A 1 311 ? 14.42658 36.21429 162.08941 1.000 9.60421 311 PRO A CA 1
ATOM 2372 C C . PRO A 1 311 ? 15.67907 35.40866 162.42843 1.000 13.72588 311 PRO A C 1
ATOM 2373 O O . PRO A 1 311 ? 16.18607 35.52129 163.53317 1.000 9.57945 311 PRO A O 1
ATOM 2377 N N . ASN A 1 312 ? 16.16316 34.60380 161.49569 1.000 10.73719 312 ASN A N 1
ATOM 2378 C CA . ASN A 1 312 ? 17.33694 33.79690 161.79459 1.000 12.37552 312 ASN A CA 1
ATOM 2379 C C . ASN A 1 312 ? 18.54295 34.69983 161.93157 1.000 11.22298 312 ASN A C 1
ATOM 2380 O O . ASN A 1 312 ? 18.74387 35.61202 161.12910 1.000 10.67511 312 ASN A O 1
ATOM 2385 N N . GLY A 1 313 ? 19.32468 34.46900 162.96737 1.000 12.06906 313 GLY A N 1
ATOM 2386 C CA . GLY A 1 313 ? 20.38791 35.36722 163.32470 1.000 11.45607 313 GLY A CA 1
ATOM 2387 C C . GLY A 1 313 ? 20.02692 36.33071 164.43019 1.000 14.08570 313 GLY A C 1
ATOM 2388 O O . GLY A 1 313 ? 20.92675 36.92850 165.03506 1.000 13.41407 313 GLY A O 1
ATOM 2389 N N . THR A 1 314 ? 18.73657 36.50546 164.70340 1.000 9.83201 314 THR A N 1
ATOM 2390 C CA . THR A 1 314 ? 18.29253 37.27621 165.84833 1.000 11.40874 314 THR A CA 1
ATOM 2391 C C . THR A 1 314 ? 18.02456 36.33964 167.00666 1.000 9.52022 314 THR A C 1
ATOM 2392 O O . THR A 1 314 ? 17.85818 35.13330 166.83761 1.000 13.46751 314 THR A O 1
ATOM 2396 N N . THR A 1 315 ? 17.98212 36.91874 168.19635 1.000 13.32810 315 THR A N 1
ATOM 2397 C CA . THR A 1 315 ? 17.65400 36.19036 169.40334 1.000 14.85912 315 THR A CA 1
ATOM 2398 C C . THR A 1 315 ? 16.74370 37.07866 170.21385 1.000 12.39401 315 THR A C 1
ATOM 2399 O O . THR A 1 315 ? 16.64271 38.27520 169.96083 1.000 14.04458 315 THR A O 1
ATOM 2403 N N . VAL A 1 316 ? 16.10420 36.48287 171.21619 1.000 15.58111 316 VAL A N 1
ATOM 2404 C CA . VAL A 1 316 ? 15.26713 37.26246 172.12111 1.000 20.08641 316 VAL A CA 1
ATOM 2405 C C . VAL A 1 316 ? 16.04801 38.43127 172.70031 1.000 18.29261 316 VAL A C 1
ATOM 2406 O O . VAL A 1 316 ? 15.48911 39.51554 172.92247 1.000 14.06192 316 VAL A O 1
ATOM 2410 N N . ALA A 1 317 ? 17.36073 38.25319 172.90956 1.000 15.32291 317 ALA A N 1
ATOM 2411 C CA . ALA A 1 317 ? 18.19917 39.33528 173.41558 1.000 17.03871 317 ALA A CA 1
ATOM 2412 C C . ALA A 1 317 ? 18.19448 40.54865 172.49908 1.000 17.72325 317 ALA A C 1
ATOM 2413 O O . ALA A 1 317 ? 18.45663 41.66476 172.95773 1.000 17.43036 317 ALA A O 1
ATOM 2415 N N . ASP A 1 318 ? 17.88350 40.36838 171.21631 1.000 14.71055 318 ASP A N 1
ATOM 2416 C CA . ASP A 1 318 ? 17.81365 41.51260 170.32524 1.000 15.22024 318 ASP A CA 1
ATOM 2417 C C . ASP A 1 318 ? 16.51790 42.28978 170.45844 1.000 12.35628 318 ASP A C 1
ATOM 2418 O O . ASP A 1 318 ? 16.45762 43.44041 170.01394 1.000 14.10572 318 ASP A O 1
ATOM 2423 N N . TYR A 1 319 ? 15.49551 41.69669 171.05147 1.000 15.15343 319 TYR A N 1
ATOM 2424 C CA . TYR A 1 319 ? 14.17139 42.28975 170.97685 1.000 12.25149 319 TYR A CA 1
ATOM 2425 C C . TYR A 1 319 ? 14.00661 43.42736 171.97240 1.000 15.33573 319 TYR A C 1
ATOM 2426 O O . TYR A 1 319 ? 14.61468 43.43839 173.04453 1.000 13.95372 319 TYR A O 1
ATOM 2435 N N . TYR A 1 320 ? 13.14610 44.37733 171.60328 1.000 12.60993 320 TYR A N 1
ATOM 2436 C CA . TYR A 1 320 ? 12.56773 45.34554 172.53548 1.000 16.73675 320 TYR A CA 1
ATOM 2437 C C . TYR A 1 320 ? 13.63279 46.22612 173.15560 1.000 17.84160 320 TYR A C 1
ATOM 2438 O O . TYR A 1 320 ? 13.55443 46.57020 174.33010 1.000 18.48972 320 TYR A O 1
ATOM 2447 N N . LYS A 1 321 ? 14.63560 46.58524 172.36950 1.000 16.63175 321 LYS A N 1
ATOM 2448 C CA . LYS A 1 321 ? 15.65446 47.50540 172.83451 1.000 21.56961 321 LYS A CA 1
ATOM 2449 C C . LYS A 1 321 ? 15.31368 48.90338 172.36458 1.000 18.29459 321 LYS A C 1
ATOM 2450 O O . LYS A 1 321 ? 14.74319 49.09820 171.28969 1.000 20.52238 321 LYS A O 1
ATOM 2456 N N . GLY A 1 322 ? 15.64029 49.87523 173.19635 1.000 21.88621 322 GLY A N 1
ATOM 2457 C CA . GLY A 1 322 ? 15.40480 51.25858 172.85844 1.000 24.38591 322 GLY A CA 1
ATOM 2458 C C . GLY A 1 322 ? 14.03653 51.72830 173.30381 1.000 21.53313 322 GLY A C 1
ATOM 2459 O O . GLY A 1 322 ? 13.16934 50.95236 173.70891 1.000 20.56355 322 GLY A O 1
ATOM 2460 N N . GLY A 1 323 ? 13.84622 53.04307 173.21070 1.000 21.83070 323 GLY A N 1
ATOM 2461 C CA . GLY A 1 323 ? 12.65394 53.64113 173.77648 1.000 23.04146 323 GLY A CA 1
ATOM 2462 C C . GLY A 1 323 ? 11.40291 53.29817 172.99732 1.000 20.59284 323 GLY A C 1
ATOM 2463 O O . GLY A 1 323 ? 10.32606 53.13772 173.57905 1.000 23.03371 323 GLY A O 1
ATOM 2464 N N . VAL A 1 324 ? 11.52284 53.18220 171.67787 1.000 21.52954 324 VAL A N 1
ATOM 2465 C CA . VAL A 1 324 ? 10.38534 52.91984 170.80847 1.000 18.11305 324 VAL A CA 1
ATOM 2466 C C . VAL A 1 324 ? 10.39733 51.43627 170.47241 1.000 20.64609 3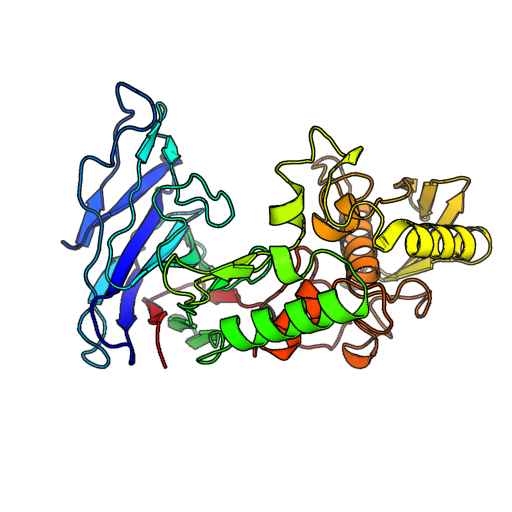24 VAL A C 1
ATOM 2467 O O . VAL A 1 324 ? 11.17502 50.97642 169.63620 1.000 20.95378 324 VAL A O 1
ATOM 2471 N N . THR A 1 325 ? 9.52667 50.69141 171.12919 1.000 14.24026 325 THR A N 1
ATOM 2472 C CA . THR A 1 325 ? 9.34305 49.28042 170.85525 1.000 17.79264 325 THR A CA 1
ATOM 2473 C C . THR A 1 325 ? 7.96657 48.92982 171.36794 1.000 14.39379 325 THR A C 1
ATOM 2474 O O . THR A 1 325 ? 7.31109 49.73383 172.02788 1.000 19.78178 325 THR A O 1
ATOM 2478 N N . ASN A 1 326 ? 7.53187 47.72214 171.05730 1.000 14.72203 326 ASN A N 1
ATOM 2479 C CA . ASN A 1 326 ? 6.28160 47.27824 171.62911 1.000 13.48204 326 ASN A CA 1
ATOM 2480 C C . ASN A 1 326 ? 6.52076 46.97411 173.09475 1.000 12.78449 326 ASN A C 1
ATOM 2481 O O . ASN A 1 326 ? 6.79371 45.83253 173.46234 1.000 11.32726 326 ASN A O 1
ATOM 2486 N N . HIS A 1 327 ? 6.41257 48.00018 173.93877 1.000 14.13092 327 HIS A N 1
ATOM 2487 C CA . HIS A 1 327 ? 6.68416 47.80459 175.35441 1.000 14.97396 327 HIS A CA 1
ATOM 2488 C C . HIS A 1 327 ? 5.66725 46.89181 176.00070 1.000 12.77154 327 HIS A C 1
ATOM 2489 O O . HIS A 1 327 ? 5.99313 46.18692 176.95830 1.000 12.79588 327 HIS A O 1
ATOM 2496 N N . TRP A 1 328 ? 4.44067 46.87554 175.48439 1.000 13.03556 328 TRP A N 1
ATOM 2497 C CA . TRP A 1 328 ? 3.48068 45.89121 175.95114 1.000 12.81938 328 TRP A CA 1
ATOM 2498 C C . TRP A 1 328 ? 4.06376 44.49920 175.84051 1.000 11.37704 328 TRP A C 1
ATOM 2499 O O . TRP A 1 328 ? 4.05530 43.72724 176.80449 1.000 12.16112 328 TRP A O 1
ATOM 2510 N N . SER A 1 329 ? 4.57733 44.15315 174.65428 1.000 12.76575 329 SER A N 1
ATOM 2511 C CA . SER A 1 329 ? 5.12219 42.81468 174.49269 1.000 11.62421 329 SER A CA 1
ATOM 2512 C C . SER A 1 329 ? 6.34345 42.62035 175.37191 1.000 9.68097 329 SER A C 1
ATOM 2513 O O . SER A 1 329 ? 6.48594 41.58541 176.02991 1.000 10.62710 329 SER A O 1
ATOM 2516 N N . ARG A 1 330 ? 7.23222 43.61157 175.39811 1.000 12.63945 330 ARG A N 1
ATOM 2517 C CA . ARG A 1 330 ? 8.41244 43.50647 176.24246 1.000 13.89968 330 ARG A CA 1
ATOM 2518 C C . ARG A 1 330 ? 8.01113 43.24152 177.68368 1.000 11.73221 330 ARG A C 1
ATOM 2519 O O . ARG A 1 330 ? 8.48857 42.29453 178.31569 1.000 10.28188 330 ARG A O 1
ATOM 2527 N N . VAL A 1 331 ? 7.07653 44.04111 178.20078 1.000 13.66148 331 VAL A N 1
ATOM 2528 C CA . VAL A 1 331 ? 6.71070 43.91792 179.60673 1.000 11.28299 331 VAL A CA 1
ATOM 2529 C C . VAL A 1 331 ? 5.98694 42.61078 179.86101 1.000 13.00138 331 VAL A C 1
ATOM 2530 O O . VAL A 1 331 ? 6.25082 41.92593 180.85448 1.000 12.48675 331 VAL A O 1
ATOM 2534 N N . VAL A 1 332 ? 5.07312 42.22224 178.96752 1.000 11.54659 332 VAL A N 1
ATOM 2535 C CA . VAL A 1 332 ? 4.38162 40.95631 179.17546 1.000 9.74259 332 VAL A CA 1
ATOM 2536 C C . VAL A 1 332 ? 5.36491 39.79196 179.14050 1.000 9.73240 332 VAL A C 1
ATOM 2537 O O . VAL A 1 332 ? 5.28668 38.86344 179.95718 1.000 9.70253 332 VAL A O 1
ATOM 2541 N N . HIS A 1 333 ? 6.31224 39.82000 178.20088 1.000 11.25050 333 HIS A N 1
ATOM 2542 C CA . HIS A 1 333 ? 7.29931 38.74870 178.16377 1.000 11.93704 333 HIS A CA 1
ATOM 2543 C C . HIS A 1 333 ? 8.11718 38.72371 179.43813 1.000 9.87270 333 HIS A C 1
ATOM 2544 O O . HIS A 1 333 ? 8.42570 37.65021 179.95525 1.000 12.45669 333 HIS A O 1
ATOM 2551 N N . ALA A 1 334 ? 8.47998 39.90009 179.95008 1.000 13.63042 334 ALA A N 1
ATOM 2552 C CA . ALA A 1 334 ? 9.27195 39.94997 181.17197 1.000 12.46652 334 ALA A CA 1
ATOM 2553 C C . ALA A 1 334 ? 8.52221 39.32306 182.33027 1.000 14.30716 334 ALA A C 1
ATOM 2554 O O . ALA A 1 334 ? 9.13829 38.78490 183.25653 1.000 16.72588 334 ALA A O 1
ATOM 2556 N N . ASN A 1 335 ? 7.19041 39.33939 182.27219 1.000 16.13258 335 ASN A N 1
ATOM 2557 C CA . ASN A 1 335 ? 6.35893 38.97744 183.40576 1.000 12.28659 335 ASN A CA 1
ATOM 2558 C C . ASN A 1 335 ? 5.54141 37.73063 183.15570 1.000 17.20757 335 ASN A C 1
ATOM 2559 O O . ASN A 1 335 ? 4.61850 37.44308 183.92293 1.000 17.01080 335 ASN A O 1
ATOM 2564 N N . SER A 1 336 ? 5.85627 36.98014 182.10731 1.000 16.06205 336 SER A N 1
ATOM 2565 C CA . SER A 1 336 ? 5.15255 35.75498 181.82264 1.000 13.99775 336 SER A CA 1
ATOM 2566 C C . SER A 1 336 ? 6.18340 34.69656 181.48130 1.000 15.19913 336 SER A C 1
ATOM 2567 O O . SER A 1 336 ? 7.15834 34.98397 180.78058 1.000 17.64846 336 SER A O 1
ATOM 2570 N N . PRO A 1 337 ? 5.97301 33.47057 181.93623 1.000 13.61961 337 PRO A N 1
ATOM 2571 C CA . PRO A 1 337 ? 6.92902 32.41170 181.62565 1.000 16.75476 337 PRO A CA 1
ATOM 2572 C C . PRO A 1 337 ? 6.84286 31.94058 180.19058 1.000 18.03836 337 PRO A C 1
ATOM 2573 O O . PRO A 1 337 ? 7.83946 31.47112 179.64122 1.000 15.32529 337 PRO A O 1
ATOM 2577 N N . ILE A 1 338 ? 5.67628 32.04497 179.56089 1.000 16.08767 338 ILE A N 1
ATOM 2578 C CA . ILE A 1 338 ? 5.46988 31.50528 178.22240 1.000 11.82794 338 ILE A CA 1
ATOM 2579 C C . ILE A 1 338 ? 4.22178 32.17375 177.67873 1.000 15.24131 338 ILE A C 1
ATOM 2580 O O . ILE A 1 338 ? 3.44956 32.77770 178.42700 1.000 11.61804 338 ILE A O 1
ATOM 2585 N N . GLY A 1 339 ? 4.05243 32.12337 176.37164 1.000 11.96389 339 GLY A N 1
ATOM 2586 C CA . GLY A 1 339 ? 2.87070 32.72087 175.79862 1.000 13.29826 339 GLY A CA 1
ATOM 2587 C C . GLY A 1 339 ? 3.21303 33.96242 175.00645 1.000 12.77602 339 GLY A C 1
ATOM 2588 O O . GLY A 1 339 ? 4.13743 34.71580 175.33711 1.000 14.12542 339 GLY A O 1
ATOM 2589 N N . TYR A 1 340 ? 2.47784 34.16557 173.92779 1.000 9.53678 340 TYR A N 1
ATOM 2590 C CA . TYR A 1 340 ? 2.73845 35.27845 173.04302 1.000 10.74920 340 TYR A CA 1
ATOM 2591 C C . TYR A 1 340 ? 2.11333 36.54917 173.57498 1.000 11.58737 340 TYR A C 1
ATOM 2592 O O . TYR A 1 340 ? 1.10280 36.52577 174.27447 1.000 15.10275 340 TYR A O 1
ATOM 2601 N N . ALA A 1 341 ? 2.71328 37.66641 173.21461 1.000 11.12986 341 ALA A N 1
ATOM 2602 C CA . ALA A 1 341 ? 2.26193 38.96302 173.68157 1.000 13.85057 341 ALA A CA 1
ATOM 2603 C C . ALA A 1 341 ? 1.90785 39.87501 172.52904 1.000 11.86472 341 ALA A C 1
ATOM 2604 O O . ALA A 1 341 ? 1.50764 41.02495 172.74809 1.000 12.94506 341 ALA A O 1
ATOM 2606 N N . PHE A 1 342 ? 2.02866 39.39776 171.29871 1.000 11.61563 342 PHE A N 1
ATOM 2607 C CA . PHE A 1 342 ? 1.56693 40.17813 170.16695 1.000 10.59680 342 PHE A CA 1
ATOM 2608 C C . PHE A 1 342 ? 1.31335 39.22684 169.01403 1.000 11.16135 342 PHE A C 1
ATOM 2609 O O . PHE A 1 342 ? 1.72355 38.05751 169.07364 1.000 10.47392 342 PHE A O 1
ATOM 2617 N N . PRO A 1 343 ? 0.57729 39.66624 167.98836 1.000 11.93910 343 PRO A N 1
ATOM 2618 C CA . PRO A 1 343 ? -0.00859 38.68992 167.05531 1.000 12.18580 343 PRO A CA 1
ATOM 2619 C C . PRO A 1 343 ? 1.01047 37.87321 166.28740 1.000 14.53536 343 PRO A C 1
ATOM 2620 O O . PRO A 1 343 ? 0.69605 36.75230 165.88816 1.000 13.32599 343 PRO A O 1
ATOM 2624 N N . TYR A 1 344 ? 2.20044 38.40671 166.01822 1.000 11.89028 344 TYR A N 1
ATOM 2625 C CA . TYR A 1 344 ? 3.21414 37.63702 165.31233 1.000 12.83890 344 TYR A CA 1
ATOM 2626 C C . TYR A 1 344 ? 4.35125 37.23600 166.23510 1.000 14.34008 344 TYR A C 1
ATOM 2627 O O . TYR A 1 344 ? 5.46973 36.97449 165.78650 1.000 11.43165 344 TYR A O 1
ATOM 2636 N N . ASP A 1 345 ? 4.05670 37.14337 167.53015 1.000 11.50088 345 ASP A N 1
ATOM 2637 C CA . ASP A 1 345 ? 5.06334 36.68123 168.46958 1.000 12.34941 345 ASP A CA 1
ATOM 2638 C C . ASP A 1 345 ? 5.50883 35.26034 168.16375 1.000 12.78549 345 ASP A C 1
ATOM 2639 O O . ASP A 1 345 ? 6.57092 34.84077 168.63435 1.000 14.38538 345 ASP A O 1
ATOM 2644 N N . ASP A 1 346 ? 4.72719 34.50978 167.38193 1.000 12.06710 346 ASP A N 1
ATOM 2645 C CA . ASP A 1 346 ? 5.12406 33.16296 166.99348 1.000 15.16749 346 ASP A CA 1
ATOM 2646 C C . ASP A 1 346 ? 6.30125 33.17213 166.03576 1.000 13.47200 346 ASP A C 1
ATOM 2647 O O . ASP A 1 346 ? 6.94126 32.13379 165.84205 1.000 16.51361 346 ASP A O 1
ATOM 2652 N N . VAL A 1 347 ? 6.59675 34.30869 165.42613 1.000 9.11558 347 VAL A N 1
ATOM 2653 C CA . VAL A 1 347 ? 7.80251 34.39714 164.62192 1.000 9.35417 347 VAL A CA 1
ATOM 2654 C C . VAL A 1 347 ? 8.98263 34.20528 165.55822 1.000 11.88091 347 VAL A C 1
ATOM 2655 O O . VAL A 1 347 ? 9.09514 34.86788 166.59775 1.000 9.73283 347 VAL A O 1
ATOM 2659 N N . ARG A 1 348 ? 9.82783 33.24172 165.23826 1.000 12.75091 348 ARG A N 1
ATOM 2660 C CA . ARG A 1 348 ? 10.96333 33.02241 166.11302 1.000 15.74478 348 ARG A CA 1
ATOM 2661 C C . ARG A 1 348 ? 12.13736 32.54702 165.28205 1.000 14.34543 348 ARG A C 1
ATOM 2662 O O . ARG A 1 348 ? 11.94264 31.90887 164.24218 1.000 12.41891 348 ARG A O 1
ATOM 2670 N N . PRO A 1 349 ? 13.35572 32.87722 165.68587 1.000 12.15249 349 PRO A N 1
ATOM 2671 C CA . PRO A 1 349 ? 14.52235 32.33934 164.98731 1.000 14.88570 349 PRO A CA 1
ATOM 2672 C C . PRO A 1 349 ? 14.49809 30.82633 165.01938 1.000 11.23446 349 PRO A C 1
ATOM 2673 O O . PRO A 1 349 ? 14.12224 30.21258 166.02325 1.000 12.27753 349 PRO A O 1
ATOM 2677 N N . ASP A 1 350 ? 14.89091 30.22254 163.89859 1.000 10.93299 350 ASP A N 1
ATOM 2678 C CA . ASP A 1 350 ? 15.06108 28.78165 163.88757 1.000 12.87601 350 ASP A CA 1
ATOM 2679 C C . ASP A 1 350 ? 15.96840 28.38678 165.03357 1.000 13.28016 350 ASP A C 1
ATOM 2680 O O . ASP A 1 350 ? 16.90932 29.10887 165.37502 1.000 13.65058 350 ASP A O 1
ATOM 2685 N N . GLY A 1 351 ? 15.66309 27.24766 165.63897 1.000 15.76263 351 GLY A N 1
ATOM 2686 C CA . GLY A 1 351 ? 16.41755 26.78214 166.77217 1.000 20.42482 351 GLY A CA 1
ATOM 2687 C C . GLY A 1 351 ? 16.01584 27.41427 168.07392 1.000 26.01382 351 GLY A C 1
ATOM 2688 O O . GLY A 1 351 ? 16.49959 26.98418 169.12324 1.000 24.97774 351 GLY A O 1
ATOM 2689 N N . GLU A 1 352 ? 15.14808 28.44145 168.04260 1.000 23.58863 352 GLU A N 1
ATOM 2690 C CA . GLU A 1 352 ? 14.66203 28.92389 169.31690 1.000 21.37055 352 GLU A CA 1
ATOM 2691 C C . GLU A 1 352 ? 13.41971 28.14416 169.71853 1.000 22.00844 352 GLU A C 1
ATOM 2692 O O . GLU A 1 352 ? 12.67600 27.65038 168.85946 1.000 25.78007 352 GLU A O 1
ATOM 2698 N N . PRO A 1 353 ? 13.18902 28.00520 171.01494 1.000 23.20985 353 PRO A N 1
ATOM 2699 C CA . PRO A 1 353 ? 12.08661 27.15914 171.46612 1.000 31.04743 353 PRO A CA 1
ATOM 2700 C C . PRO A 1 353 ? 10.74463 27.82278 171.19528 1.000 27.19953 353 PRO A C 1
ATOM 2701 O O . PRO A 1 353 ? 10.62280 29.05014 171.18638 1.000 21.75792 353 PRO A O 1
ATOM 2705 N N . ASP A 1 354 ? 9.74440 26.98898 170.92686 1.000 24.23209 354 ASP A N 1
ATOM 2706 C CA . ASP A 1 354 ? 8.36820 27.46027 170.89285 1.000 26.17955 354 ASP A CA 1
ATOM 2707 C C . ASP A 1 354 ? 7.99962 28.01517 172.26168 1.000 25.36877 354 ASP A C 1
ATOM 2708 O O . ASP A 1 354 ? 8.01889 27.29327 173.26220 1.000 26.75267 354 ASP A O 1
ATOM 2713 N N . VAL A 1 355 ? 7.68051 29.30097 172.31495 1.000 20.08612 355 VAL A N 1
ATOM 2714 C CA . VAL A 1 355 ? 7.25038 29.88556 173.57324 1.000 20.92076 355 VAL A CA 1
ATOM 2715 C C . VAL A 1 355 ? 5.79692 30.31136 173.43699 1.000 15.60310 355 VAL A C 1
ATOM 2716 O O . VAL A 1 355 ? 5.34731 31.23509 174.11671 1.000 14.87879 355 VAL A O 1
ATOM 2720 N N . SER A 1 356 ? 5.06034 29.64914 172.55195 1.000 16.73744 356 SER A N 1
ATOM 2721 C CA . SER A 1 356 ? 3.62107 29.85567 172.50369 1.000 18.06491 356 SER A CA 1
ATOM 2722 C C . SER A 1 356 ? 2.98472 29.37803 173.79904 1.000 15.41674 356 SER A C 1
ATOM 2723 O O . SER A 1 356 ? 3.50176 28.49453 174.49120 1.000 16.28713 356 SER A O 1
ATOM 2726 N N . GLY A 1 357 ? 1.83588 29.95586 174.11805 1.000 16.97686 357 GLY A N 1
ATOM 2727 C CA . GLY A 1 357 ? 1.10452 29.46309 175.25944 1.000 16.50545 357 GLY A CA 1
ATOM 2728 C C . GLY A 1 357 ? 0.14304 28.37685 174.85188 1.000 16.32120 357 GLY A C 1
ATOM 2729 O O . GLY A 1 357 ? -0.89922 28.20125 175.48372 1.000 18.61480 357 GLY A O 1
ATOM 2730 N N . ALA A 1 358 ? 0.47796 27.64292 173.79606 1.000 16.22591 358 ALA A N 1
ATOM 2731 C CA . ALA A 1 358 ? -0.43069 26.65899 173.23595 1.000 18.84099 358 ALA A CA 1
ATOM 2732 C C . ALA A 1 358 ? -0.17170 25.27446 173.80253 1.000 20.70081 358 ALA A C 1
ATOM 2733 O O . ALA A 1 358 ? 0.95399 24.91100 174.15171 1.000 18.82191 358 ALA A O 1
ATOM 2735 N N . ALA A 1 359 ? -1.24509 24.50690 173.91181 1.000 18.54866 359 ALA A N 1
ATOM 2736 C CA . ALA A 1 359 ? -1.17182 23.09123 174.22442 1.000 19.95343 359 ALA A CA 1
ATOM 2737 C C . ALA A 1 359 ? -2.14977 22.40073 173.30054 1.000 22.56635 359 ALA A C 1
ATOM 2738 O O . ALA A 1 359 ? -3.26724 22.88178 173.11159 1.000 22.18883 359 ALA A O 1
ATOM 2740 N N . HIS A 1 360 ? -1.72575 21.30461 172.69766 1.000 21.16734 360 HIS A N 1
ATOM 2741 C CA . HIS A 1 360 ? -2.62142 20.59480 171.80946 1.000 23.29618 360 HIS A CA 1
ATOM 2742 C C . HIS A 1 360 ? -2.28173 19.12059 171.87385 1.000 25.11840 360 HIS A C 1
ATOM 2743 O O . HIS A 1 360 ? -1.13376 18.73991 172.11536 1.000 27.41410 360 HIS A O 1
ATOM 2750 N N . ASP A 1 361 ? -3.30302 18.29669 171.69521 1.000 22.60866 361 ASP A N 1
ATOM 2751 C CA . ASP A 1 361 ? -3.13813 16.85828 171.74331 1.000 25.79908 361 ASP A CA 1
ATOM 2752 C C . ASP A 1 361 ? -4.17787 16.25317 170.82244 1.000 29.72754 361 ASP A C 1
ATOM 2753 O O . ASP A 1 361 ? -5.32187 16.71096 170.79319 1.000 24.72631 361 ASP A O 1
ATOM 2758 N N . GLY A 1 362 ? -3.76880 15.23333 170.06291 1.000 28.38827 362 GLY A N 1
ATOM 2759 C CA . GLY A 1 362 ? -4.66853 14.61521 169.11087 1.000 29.13137 362 GLY A CA 1
ATOM 2760 C C . GLY A 1 362 ? -5.68062 13.68355 169.72860 1.000 29.23291 362 GLY A C 1
ATOM 2761 O O . GLY A 1 362 ? -6.70122 13.39204 169.09692 1.000 33.26781 362 GLY A O 1
ATOM 2762 N N . ASN A 1 363 ? -5.42073 13.20592 170.94453 1.000 28.39613 363 ASN A N 1
ATOM 2763 C CA . ASN A 1 363 ? -6.34248 12.33564 171.67328 1.000 29.82793 363 ASN A CA 1
ATOM 2764 C C . ASN A 1 363 ? -6.53649 12.88500 173.07465 1.000 26.15242 363 ASN A C 1
ATOM 2765 O O . ASN A 1 363 ? -6.12670 12.26733 174.06152 1.000 27.35991 363 ASN A O 1
ATOM 2770 N N . PRO A 1 364 ? -7.18663 14.03748 173.19849 1.000 28.38696 364 PRO A N 1
ATOM 2771 C CA . PRO A 1 364 ? -7.32318 14.66077 174.51709 1.000 25.86541 364 PRO A CA 1
ATOM 2772 C C . PRO A 1 364 ? -8.19107 13.80968 175.42717 1.000 28.12259 364 PRO A C 1
ATOM 2773 O O . PRO A 1 364 ? -9.27355 13.36249 175.04079 1.000 27.67158 364 PRO A O 1
ATOM 2777 N N . ARG A 1 365 ? -7.69027 13.56070 176.62947 1.000 26.81037 365 ARG A N 1
ATOM 2778 C CA . ARG A 1 365 ? -8.46148 12.89251 177.66394 1.000 28.11787 365 ARG A CA 1
ATOM 2779 C C . ARG A 1 365 ? -8.92672 13.84275 178.74672 1.000 29.75905 365 ARG A C 1
ATOM 2780 O O . ARG A 1 365 ? -10.07019 13.74734 179.19024 1.000 30.74094 365 ARG A O 1
ATOM 2788 N N . ARG A 1 366 ? -8.07090 14.75506 179.19323 1.000 25.15655 366 ARG A N 1
ATOM 2789 C CA . ARG A 1 366 ? -8.50361 15.76742 180.13815 1.000 24.17912 366 ARG A CA 1
ATOM 2790 C C . ARG A 1 366 ? -7.82906 17.09261 179.83953 1.000 24.82546 366 ARG A C 1
ATOM 2791 O O . ARG A 1 366 ? -6.60113 17.17386 179.71478 1.000 24.85108 366 ARG A O 1
ATOM 2799 N N . PHE A 1 367 ? -8.65356 18.11888 179.74228 1.000 20.80593 367 PHE A N 1
ATOM 2800 C CA . PHE A 1 367 ? -8.22827 19.49646 179.59354 1.000 21.54824 367 PHE A CA 1
ATOM 2801 C C . PHE A 1 367 ? -8.42753 20.17052 180.94741 1.000 24.27695 367 PHE A C 1
ATOM 2802 O O . PHE A 1 367 ? -9.56291 20.43297 181.35793 1.000 22.00476 367 PHE A O 1
ATOM 2810 N N . THR A 1 368 ? -7.33641 20.41578 181.66010 1.000 21.30572 368 THR A N 1
ATOM 2811 C CA . THR A 1 368 ? -7.41227 21.03720 182.97355 1.000 21.99644 368 THR A CA 1
ATOM 2812 C C . THR A 1 368 ? -7.06830 22.50723 182.84571 1.000 21.35658 368 THR A C 1
ATOM 2813 O O . THR A 1 368 ? -5.96901 22.86388 182.41096 1.000 19.47047 368 THR A O 1
ATOM 2817 N N . VAL A 1 369 ? -8.01851 23.35161 183.20424 1.000 15.44136 369 VAL A N 1
ATOM 2818 C CA . VAL A 1 369 ? -7.88063 24.79102 183.12379 1.000 16.52306 369 VAL A CA 1
ATOM 2819 C C . VAL A 1 369 ? -7.99534 25.31732 184.54040 1.000 19.16693 369 VAL A C 1
ATOM 2820 O O . VAL A 1 369 ? -8.96052 25.00020 185.24574 1.000 17.57834 369 VAL A O 1
ATOM 2824 N N . SER A 1 370 ? -7.01038 26.10026 184.96315 1.000 16.63740 370 SER A N 1
ATOM 2825 C CA . SER A 1 370 ? -6.90189 26.44518 186.36752 1.000 16.99228 370 SER A CA 1
ATOM 2826 C C . SER A 1 370 ? -6.59468 27.91971 186.52494 1.000 17.32156 370 SER A C 1
ATOM 2827 O O . SER A 1 370 ? -5.95848 28.54094 185.67008 1.000 15.85041 370 SER A O 1
ATOM 2830 N N . VAL A 1 371 ? -7.07414 28.48061 187.62617 1.000 13.54983 371 VAL A N 1
ATOM 2831 C CA . VAL A 1 371 ? -6.61672 29.77440 188.08908 1.000 16.60884 371 VAL A CA 1
ATOM 2832 C C . VAL A 1 371 ? -5.89633 29.55618 189.40758 1.000 17.28556 371 VAL A C 1
ATOM 2833 O O . VAL A 1 371 ? -5.88036 28.45207 189.96121 1.000 15.58127 371 VAL A O 1
ATOM 2837 N N . GLY A 1 372 ? -5.30457 30.62144 189.91310 1.000 17.53259 372 GLY A N 1
ATOM 2838 C CA . GLY A 1 372 ? -4.49068 30.48150 191.09987 1.000 22.44377 372 GLY A CA 1
ATOM 2839 C C . GLY A 1 372 ? -3.20517 29.70643 190.81609 1.000 24.56180 372 GLY A C 1
ATOM 2840 O O . GLY A 1 372 ? -2.86416 29.37527 189.67892 1.000 23.43344 372 GLY A O 1
ATOM 2841 N N . SER A 1 373 ? -2.49408 29.40831 191.89483 1.000 25.05256 373 SER A N 1
ATOM 2842 C CA . SER A 1 373 ? -1.24665 28.66308 191.77725 1.000 31.06314 373 SER A CA 1
ATOM 2843 C C . SER A 1 373 ? -0.98096 27.80944 192.99930 1.000 27.41603 373 SER A C 1
ATOM 2844 O O . SER A 1 373 ? -0.39293 26.73837 192.87317 1.000 37.62389 373 SER A O 1
#

Solvent-accessible surface area: 14781 Å² total; per-residue (Å²): 103,82,5,72,0,0,0,24,1,91,52,21,98,63,62,2,18,0,4,0,0,0,38,37,46,80,80,55,78,29,1,0,0,76,54,98,28,48,49,29,92,0,106,58,18,91,49,92,88,34,89,27,90,38,75,1,3,2,69,17,107,42,47,56,65,18,41,24,65,13,77,0,30,27,0,86,44,0,40,0,0,0,0,52,113,64,91,9,49,5,31,2,46,76,60,18,48,9,35,51,4,34,23,24,57,94,125,20,59,1,46,51,48,14,0,4,28,2,74,5,36,2,33,99,128,57,0,87,0,32,6,30,10,31,52,11,1,8,26,0,21,8,3,3,35,0,57,10,99,60,91,48,91,3,40,37,4,57,103,30,0,8,76,108,0,0,66,50,0,50,62,20,10,90,95,47,67,45,17,0,59,133,0,17,6,111,10,135,106,43,96,8,3,0,0,7,0,0,18,24,37,0,48,74,48,52,95,107,50,109,108,12,19,5,99,93,9,0,53,76,22,2,57,102,0,0,99,66,1,78,86,52,40,0,81,0,21,2,13,75,83,111,32,52,24,25,1,108,7,76,54,77,40,0,46,3,95,69,55,19,63,0,81,67,2,69,0,40,6,0,0,14,3,72,60,42,10,0,41,91,60,121,92,26,57,107,44,32,67,8,0,3,12,28,0,0,1,1,0,0,6,17,3,1,59,65,36,39,68,2,3,39,71,2,61,96,82,26,19,22,130,58,50,51,0,1,6,0,0,69,0,0,56,80,17,14,78,50,0,29,0,2,48,43,5,68,8,78,5,84,82,56,91,79,55,13,0,24,3,93,5,35,94,16,145,66,0,21,0,8,0,12,95

Foldseek 3Di:
DKAKEWEAAAADAAKKWKKKWFAAPPVRFIWIQALVQDIDGDAFDPAWQAWDPDQRTRIADGHRPTTDIHIGHFGAQMKIKMWGNDGATWGAHGVRDIRDQDCLDCPGPCVQTQMDMWTWGGDLQKIKTFDAQAWKDFQWWKKKWFDFPHIDTFDTQPHCLQVQLLVLQVVLCVVPVFVSNVQWRAHPVRHGGMGTFQLSQQVVCPVPLVPGGCQQLCVVVLVVLLVVQQVPWQWEQLDPPPGTWTWGRDPQWTATPVGQTFGRDTSSCLSQCQDGRSNDDVPDDSSSNSVSLWVSVCQQQVCSVVHSYDDAVPANVSGDDDSRHSVQQVSSVVRGQAAGNHDSSQGHHPPDDHRTSMDMDRGTHYMYMYTDD

Secondary structure (DSSP, 8-state):
--EEEEEEESS--S-EEEEEEEEETTT--EEEE-TTS-EE-PPPPSSTTEEPSS---EEPPSTTS--EEEEE--EEEEEEEEEESS----EEETTTEEE---TT-TTSTTTTS-EEEEEEEE-SS-EEEE---SSEEESS-EEEEEESSSEEEEPPPPTTHHHHHHHHHHHHHHHH-SGGGGGEEE-TTS-EEEEE-HHHHHGGGSS-GGG-TTTTTTHHHHHHHHHHHHHS-EEEE--TT--EEEEEEETTEEEETTTEEEEPP-HHHHHHSSSGGG---TTS-HHHHHHHHHHHHHHHHT-TTT-SEESBTB-GGGTT-SSSS-HHHHHHHHT-SS--SSTTTT---TTSPP--SEEEESS-SEEEEEE--